Protein AF-A0A962QHT7-F1 (afdb_monomer)

Radius of gyration: 25.31 Å; Cα contacts (8 Å, |Δi|>4): 1045; chains: 1; bounding box: 60×49×69 Å

Solvent-accessible surface area (backbone atoms only — not comparable to full-atom values): 23245 Å² total; per-residue (Å²): 134,88,65,62,21,37,69,33,22,38,33,34,23,39,67,42,41,25,44,44,52,51,52,53,41,47,74,72,75,45,51,49,79,72,41,23,43,33,37,89,83,14,68,60,25,55,86,50,49,68,30,47,42,18,24,47,13,42,71,33,47,48,23,15,23,24,22,32,61,93,51,37,19,38,39,34,28,43,86,39,33,31,28,40,26,40,92,52,30,30,51,72,71,45,76,69,42,71,41,51,63,33,88,98,55,53,46,82,42,40,48,20,29,22,20,36,58,86,47,43,20,38,33,33,28,47,87,28,32,32,22,45,18,37,88,52,32,29,13,61,69,81,49,75,60,69,44,68,40,44,54,61,92,80,52,60,43,73,42,49,34,24,36,26,20,33,43,83,80,53,48,28,38,42,34,35,66,89,37,37,30,27,35,23,47,87,52,28,36,44,76,57,75,49,77,42,74,36,45,69,62,84,86,78,90,72,85,86,83,90,76,79,71,62,63,54,52,15,29,26,14,21,21,24,28,74,84,65,43,27,36,40,34,32,41,84,41,31,30,31,21,18,39,91,45,34,35,22,79,76,32,61,82,40,74,37,47,63,84,81,70,73,60,76,74,57,66,51,68,20,21,46,34,20,28,40,59,22,9,40,8,52,70,49,61,62,45,65,71,60,21,27,62,76,66,74,46,57,82,90,70,60,45,63,66,50,23,48,45,43,39,35,46,71,53,69,65,80,34,61,47,70,52,61,66,35,76,32,45,39,42,37,29,46,46,38,59,50,44,26,65,76,65,78,42,57,42,66,59,55,43,50,52,47,36,38,74,52,74,28,62,88,47,56,36,69,39,65,66,76,74,53,100,50,44,60,87,33,42,25,73,42,99,87,72,47,79,40,84,45,89,68,80,61,54,85,65,47,46,37,30,24,24,30,21,28,24,73,68,48,51,48,45,37,49,51,53,47,61,75,75,40,54,72,70,59,47,36,56,23,33,33,45,62,54,92,84,80,44,71,35,39,66,12,71,56,86,37,46,73,39,74,85

pLDDT: mean 88.18, std 13.33, range [27.86, 98.62]

Foldseek 3Di:
DQAFKEFQFQLCLLLFQLCLLCVLQVVVVHDLLPAWCEDCRHLLHPPLVLLLQLQLLQQKQWLAWEQEPPRWIKTATQVQWIFIDHLFERPHVHDTDGADEFPPDGSSQFLYWEAFLVQWIWTAGQQQWIAIHHSRYRHPPPHSDIHGADDPPRDTSLQWNEWYAANQPRWIWTAGLLQWIAIDDRRYSCNVVDIDGADEDDDDDDDDDADDDSQSSQWNYWYQDNVRKIKTAGSQQWIAIDHSRYRHPPHDIDHHHDPDDIPDSLSRVAGLLLLQQQQSLWAEEFDQVQLCVNRVDDPVRTALVSSVSSSSNRTDRNDRRVPDHHDYLNSQLCSQVSVCSSPVDGSQVSSLVVLVVLVCRPQKHFADPPDDPSYDFFWAQDPVRDTDGDDDDGCPGSSRSRGIMHGPVSSVSSVVVCVVVDDLVRSCSSRWPDDPSPDTKDWRDDRGDIHMD

Structure (mmCIF, N/CA/C/O backbone):
data_AF-A0A962QHT7-F1
#
_entry.id   AF-A0A962QHT7-F1
#
loop_
_atom_site.group_PDB
_atom_site.id
_atom_site.type_symbol
_atom_site.label_atom_id
_atom_site.label_alt_id
_atom_site.label_comp_id
_atom_site.label_asym_id
_atom_site.label_entity_id
_atom_site.label_seq_id
_atom_site.pdbx_PDB_ins_code
_atom_site.Cartn_x
_atom_site.Cartn_y
_atom_site.Cartn_z
_atom_site.occupancy
_atom_site.B_iso_or_equiv
_atom_site.auth_seq_id
_atom_site.auth_comp_id
_atom_site.auth_asym_id
_atom_site.auth_atom_id
_atom_site.pdbx_PDB_model_num
ATOM 1 N N . THR A 1 1 ? -26.279 15.268 36.394 1.00 54.25 1 THR A N 1
ATOM 2 C CA . THR A 1 1 ? -25.254 16.202 35.884 1.00 54.25 1 THR A CA 1
ATOM 3 C C . THR A 1 1 ? -24.828 15.685 34.532 1.00 54.25 1 THR A C 1
ATOM 5 O O . THR A 1 1 ? -24.667 14.483 34.418 1.00 54.25 1 THR A O 1
ATOM 8 N N . GLN A 1 2 ? -24.779 16.514 33.490 1.00 64.38 2 GLN A N 1
ATOM 9 C CA . GLN A 1 2 ? -24.193 16.092 32.211 1.00 64.38 2 GLN A CA 1
ATOM 10 C C . GLN A 1 2 ? -22.701 16.399 32.271 1.00 64.38 2 GLN A C 1
ATOM 12 O O . GLN A 1 2 ? -22.323 17.504 32.658 1.00 64.38 2 GLN A O 1
ATOM 17 N N . HIS A 1 3 ? -21.878 15.400 31.981 1.00 83.06 3 HIS A N 1
ATOM 18 C CA . HIS A 1 3 ? -20.430 15.496 32.081 1.00 83.06 3 HIS A CA 1
ATOM 19 C C . HIS A 1 3 ? -19.859 15.972 30.747 1.00 83.06 3 HIS A C 1
ATOM 21 O O . HIS A 1 3 ? -20.373 15.625 29.685 1.00 83.06 3 HIS A O 1
ATOM 27 N N . THR A 1 4 ? -18.825 16.813 30.800 1.00 91.00 4 THR A N 1
ATOM 28 C CA . THR A 1 4 ? -18.217 17.380 29.594 1.00 91.00 4 THR A CA 1
ATOM 29 C C . THR A 1 4 ? -17.485 16.290 28.813 1.00 91.00 4 THR A C 1
ATOM 31 O O . THR A 1 4 ? -16.567 15.652 29.334 1.00 91.00 4 THR A O 1
ATOM 34 N N . ARG A 1 5 ? -17.867 16.095 27.552 1.00 94.25 5 ARG A N 1
ATOM 35 C CA . ARG A 1 5 ? -17.223 15.164 26.628 1.00 94.25 5 ARG A CA 1
ATOM 36 C C . ARG A 1 5 ? -15.960 15.779 26.051 1.00 94.25 5 ARG A C 1
ATOM 38 O O . ARG A 1 5 ? -15.910 16.968 25.758 1.00 94.25 5 ARG A O 1
ATOM 45 N N . SER A 1 6 ? -14.944 14.952 25.852 1.00 94.00 6 SER A N 1
ATOM 46 C CA . SER A 1 6 ? -13.738 15.315 25.105 1.00 94.00 6 SER A CA 1
ATOM 47 C C . SER A 1 6 ? -13.471 14.272 24.026 1.00 94.00 6 SER A C 1
ATOM 49 O O . SER A 1 6 ? -13.877 13.119 24.201 1.00 94.00 6 SER A O 1
ATOM 51 N N . PRO A 1 7 ? -12.781 14.622 22.926 1.00 93.81 7 PRO A N 1
ATOM 52 C CA . PRO A 1 7 ? -12.306 13.625 21.980 1.00 93.81 7 PRO A CA 1
ATOM 53 C C . PRO A 1 7 ? -11.468 12.570 22.702 1.00 93.81 7 PRO A C 1
ATOM 55 O O . PRO A 1 7 ? -10.503 12.893 23.396 1.00 93.81 7 PRO A O 1
ATOM 58 N N . ILE A 1 8 ? -11.839 11.302 22.537 1.00 94.50 8 ILE A N 1
ATOM 59 C CA . ILE A 1 8 ? -11.127 10.185 23.171 1.00 94.50 8 ILE A CA 1
ATOM 60 C C . ILE A 1 8 ? -10.114 9.531 22.229 1.00 94.50 8 ILE A C 1
ATOM 62 O O . ILE A 1 8 ? -9.285 8.742 22.680 1.00 94.50 8 ILE A O 1
ATOM 66 N N . GLY A 1 9 ? -10.128 9.893 20.942 1.00 92.62 9 GLY A N 1
ATOM 67 C CA . GLY A 1 9 ? -9.148 9.447 19.955 1.00 92.62 9 GLY A CA 1
ATOM 68 C C . GLY A 1 9 ? -9.038 7.932 19.899 1.00 92.62 9 GLY A C 1
ATOM 69 O O . GLY A 1 9 ? -10.040 7.216 19.963 1.00 92.62 9 GLY A O 1
ATOM 70 N N . SER A 1 10 ? -7.803 7.435 19.840 1.00 93.19 10 SER A N 1
ATOM 71 C CA . SER A 1 10 ? -7.521 6.004 19.753 1.00 93.19 10 SER A CA 1
ATOM 72 C C . SER A 1 10 ? -8.082 5.165 20.902 1.00 93.19 10 SER A C 1
ATOM 74 O O . SER A 1 10 ? -8.206 3.965 20.716 1.00 93.19 10 SER A O 1
ATOM 76 N N . ASN A 1 11 ? -8.471 5.737 22.049 1.00 95.00 11 ASN A N 1
ATOM 77 C CA . ASN A 1 11 ? -9.113 4.946 23.110 1.00 95.00 11 ASN A CA 1
ATOM 78 C C . ASN A 1 11 ? -10.429 4.322 22.639 1.00 95.00 11 ASN A C 1
ATOM 80 O O . ASN A 1 11 ? -10.774 3.227 23.069 1.00 95.00 11 ASN A O 1
ATOM 84 N N . SER A 1 12 ? -11.116 4.960 21.686 1.00 95.94 12 SER A N 1
ATOM 85 C CA . SER A 1 12 ? -12.302 4.381 21.046 1.00 95.94 12 SER A CA 1
ATOM 86 C C . SER A 1 12 ? -12.029 3.061 20.324 1.00 95.94 12 SER A C 1
ATOM 88 O O . SER A 1 12 ? -12.946 2.262 20.179 1.00 95.94 12 SER A O 1
ATOM 90 N N . LYS A 1 13 ? -10.781 2.774 19.933 1.00 96.00 13 LYS A N 1
ATOM 91 C CA . LYS A 1 13 ? -10.408 1.472 19.369 1.00 96.00 13 LYS A CA 1
ATOM 92 C C . LYS A 1 13 ? -10.632 0.344 20.363 1.00 96.00 13 LYS A C 1
ATOM 94 O O . LYS A 1 13 ? -11.187 -0.681 19.993 1.00 96.00 13 LYS A O 1
ATOM 99 N N . ALA A 1 14 ? -10.218 0.575 21.603 1.00 95.69 14 ALA A N 1
ATOM 100 C CA . ALA A 1 14 ? -10.246 -0.407 22.671 1.00 95.69 14 ALA A CA 1
ATOM 101 C C . ALA A 1 14 ? -11.642 -0.546 23.299 1.00 95.69 14 ALA A C 1
ATOM 103 O O . ALA A 1 14 ? -12.049 -1.652 23.636 1.00 95.69 14 ALA A O 1
ATOM 104 N N . VAL A 1 15 ? -12.399 0.555 23.419 1.00 96.81 15 VAL A N 1
ATOM 105 C CA . VAL A 1 15 ? -13.713 0.538 24.097 1.00 96.81 15 VAL A CA 1
ATOM 106 C C . VAL A 1 15 ? -14.911 0.438 23.148 1.00 96.81 15 VAL A C 1
ATOM 108 O O . VAL A 1 15 ? -15.957 -0.051 23.558 1.00 96.81 15 VAL A O 1
ATOM 111 N N . VAL A 1 16 ? -14.781 0.865 21.886 1.00 97.75 16 VAL A N 1
ATOM 112 C CA . VAL A 1 16 ? -15.869 0.809 20.890 1.00 97.75 16 VAL A CA 1
ATOM 113 C C . VAL A 1 16 ? -15.507 -0.121 19.741 1.00 97.75 16 VAL A C 1
ATOM 115 O O . VAL A 1 16 ? -16.080 -1.198 19.618 1.00 97.75 16 VAL A O 1
ATOM 118 N N . THR A 1 17 ? -14.560 0.274 18.891 1.00 97.75 17 THR A N 1
ATOM 119 C CA . THR A 1 17 ? -14.361 -0.333 17.568 1.00 97.75 17 THR A CA 1
ATOM 120 C C . THR A 1 17 ? -13.993 -1.810 17.629 1.00 97.75 17 THR A C 1
ATOM 122 O O . THR A 1 17 ? -14.578 -2.626 16.916 1.00 97.75 17 THR A O 1
ATOM 125 N N . GLY A 1 18 ? -12.998 -2.148 18.445 1.00 97.88 18 GLY A N 1
ATOM 126 C CA . GLY A 1 18 ? -12.515 -3.506 18.616 1.00 97.88 18 GLY A CA 1
ATOM 127 C C . GLY A 1 18 ? -13.599 -4.424 19.168 1.00 97.88 18 GLY A C 1
ATOM 128 O O . GLY A 1 18 ? -13.976 -5.356 18.456 1.00 97.88 18 GLY A O 1
ATOM 129 N N . PRO A 1 19 ? -14.168 -4.128 20.352 1.00 98.06 19 PRO A N 1
ATOM 130 C CA . PRO A 1 19 ? -15.270 -4.900 20.917 1.00 98.06 19 PRO A CA 1
ATOM 131 C C . PRO A 1 19 ? -16.473 -5.035 19.984 1.00 98.06 19 PRO A C 1
ATOM 133 O O . PRO A 1 19 ? -16.880 -6.159 19.711 1.00 98.06 19 PRO A O 1
ATOM 136 N N . THR A 1 20 ? -16.953 -3.936 19.382 1.00 98.38 20 THR A N 1
ATOM 137 C CA . THR A 1 20 ? -18.061 -3.960 18.402 1.00 98.38 20 THR A CA 1
ATOM 138 C C . THR A 1 20 ? -17.792 -4.980 17.294 1.00 98.38 20 THR A C 1
ATOM 140 O O . THR A 1 20 ? -18.656 -5.778 16.932 1.00 98.38 20 THR A O 1
ATOM 143 N N . THR A 1 21 ? -16.571 -4.981 16.749 1.00 98.19 21 THR A N 1
ATOM 144 C CA . THR A 1 21 ? -16.211 -5.875 15.643 1.00 98.19 21 THR A CA 1
ATOM 145 C C . THR A 1 21 ? -16.042 -7.320 16.109 1.00 98.19 21 THR A C 1
ATOM 147 O O . THR A 1 21 ? -16.479 -8.241 15.419 1.00 98.19 21 THR A O 1
ATOM 150 N N . VAL A 1 22 ? -15.408 -7.542 17.264 1.00 98.06 22 VAL A N 1
ATOM 151 C CA . VAL A 1 22 ? -15.181 -8.886 17.814 1.00 98.06 22 VAL A CA 1
ATOM 152 C C . VAL A 1 22 ? -16.502 -9.544 18.201 1.00 98.06 22 VAL A C 1
ATOM 154 O O . VAL A 1 22 ? -16.716 -10.701 17.842 1.00 98.06 22 VAL A O 1
ATOM 157 N N . GLU A 1 23 ? -17.399 -8.818 18.866 1.00 97.81 23 GLU A N 1
ATOM 158 C CA . GLU A 1 23 ? -18.741 -9.291 19.215 1.00 97.81 23 GLU A CA 1
ATOM 159 C C . GLU A 1 23 ? -19.553 -9.643 17.976 1.00 97.81 23 GLU A C 1
ATOM 161 O O . GLU A 1 23 ? -20.092 -10.748 17.887 1.00 97.81 23 GLU A O 1
ATOM 166 N N . LEU A 1 24 ? -19.567 -8.756 16.975 1.00 98.25 24 LEU A N 1
ATOM 167 C CA . LEU A 1 24 ? -20.233 -9.017 15.704 1.00 98.25 24 LEU A CA 1
ATOM 168 C C . LEU A 1 24 ? -19.710 -10.306 15.057 1.00 98.25 24 LEU A C 1
ATOM 170 O O . LEU A 1 24 ? -20.491 -11.192 14.717 1.00 98.25 24 LEU A O 1
ATOM 174 N N . VAL A 1 25 ? -18.394 -10.439 14.901 1.00 97.69 25 VAL A N 1
ATOM 175 C CA . VAL A 1 25 ? -17.779 -11.592 14.226 1.00 97.69 25 VAL A CA 1
ATOM 176 C C . VAL A 1 25 ? -18.033 -12.886 15.004 1.00 97.69 25 VAL A C 1
ATOM 178 O O . VAL A 1 25 ? -18.431 -13.886 14.403 1.00 97.69 25 VAL A O 1
ATOM 181 N N . LYS A 1 26 ? -17.914 -12.864 16.339 1.00 96.94 26 LYS A N 1
ATOM 182 C CA . LYS A 1 26 ? -18.265 -14.009 17.195 1.00 96.94 26 LYS A CA 1
ATOM 183 C C . LYS A 1 26 ? -19.752 -14.373 17.078 1.00 96.94 26 LYS A C 1
ATOM 185 O O . LYS A 1 26 ? -20.071 -15.558 16.999 1.00 96.94 26 LYS A O 1
ATOM 190 N N . SER A 1 27 ? -20.657 -13.391 17.001 1.00 97.50 27 SER A N 1
ATOM 191 C CA . SER A 1 27 ? -22.105 -13.629 16.845 1.00 97.50 27 SER A CA 1
ATOM 192 C C . SER A 1 27 ? -22.461 -14.336 15.530 1.00 97.50 27 SER A C 1
ATOM 194 O O . SER A 1 27 ? -23.442 -15.076 15.463 1.00 97.50 27 SER A O 1
ATOM 196 N N . LEU A 1 28 ? -21.621 -14.173 14.503 1.00 97.88 28 LEU A N 1
ATOM 197 C CA . LEU A 1 28 ? -21.731 -14.858 13.215 1.00 97.88 28 LEU A CA 1
ATOM 198 C C . LEU A 1 28 ? -21.035 -16.233 13.202 1.00 97.88 28 LEU A C 1
ATOM 200 O O . LEU A 1 28 ? -20.937 -16.862 12.149 1.00 97.88 28 LEU A O 1
ATOM 204 N N . GLY A 1 29 ? -20.541 -16.710 14.350 1.00 98.00 29 GLY A N 1
ATOM 205 C CA . GLY A 1 29 ? -19.840 -17.991 14.476 1.00 98.00 29 GLY A CA 1
ATOM 206 C C . GLY A 1 29 ? -18.430 -17.993 13.880 1.00 98.00 29 GLY A C 1
ATOM 207 O O . GLY A 1 29 ? -17.904 -19.059 13.561 1.00 98.00 29 GLY A O 1
ATOM 208 N N . MET A 1 30 ? -17.826 -16.818 13.699 1.00 98.19 30 MET A N 1
ATOM 209 C CA . MET A 1 30 ? -16.486 -16.658 13.139 1.00 98.19 30 MET A CA 1
ATOM 210 C C . MET A 1 30 ? -15.449 -16.408 14.244 1.00 98.19 30 MET A C 1
ATOM 212 O O . MET A 1 30 ? -15.760 -15.863 15.303 1.00 98.19 30 MET A O 1
ATOM 216 N N . ASP A 1 31 ? -14.191 -16.763 13.978 1.00 97.69 31 ASP A N 1
ATOM 217 C CA . ASP A 1 31 ? -13.067 -16.560 14.898 1.00 97.69 31 ASP A CA 1
ATOM 218 C C . ASP A 1 31 ? -12.099 -15.494 14.348 1.00 97.69 31 ASP A C 1
ATOM 220 O O . ASP A 1 31 ? -11.480 -15.716 13.302 1.00 97.69 31 ASP A O 1
ATOM 224 N N . PRO A 1 32 ? -11.903 -14.352 15.042 1.00 97.94 32 PRO A N 1
ATOM 225 C CA . PRO A 1 32 ? -10.974 -13.307 14.617 1.00 97.94 32 PRO A CA 1
ATOM 226 C C . PRO A 1 32 ? -9.554 -13.795 14.294 1.00 97.94 32 PRO A C 1
ATOM 228 O O . PRO A 1 32 ? -8.895 -13.214 13.424 1.00 97.94 32 PRO A O 1
ATOM 231 N N . GLN A 1 33 ? -9.066 -14.849 14.960 1.00 97.31 33 GLN A N 1
ATOM 232 C CA . GLN A 1 33 ? -7.716 -15.374 14.732 1.00 97.31 33 GLN A CA 1
ATOM 233 C C . GLN A 1 33 ? -7.561 -16.038 13.367 1.00 97.31 33 GLN A C 1
ATOM 235 O O . GLN A 1 33 ? -6.472 -16.009 12.790 1.00 97.31 33 GLN A O 1
ATOM 240 N N . THR A 1 34 ? -8.636 -16.614 12.833 1.00 97.88 34 THR A N 1
ATOM 241 C CA . THR A 1 34 ? -8.612 -17.391 11.590 1.00 97.88 34 THR A CA 1
ATOM 242 C C . THR A 1 34 ? -9.318 -16.690 10.431 1.00 97.88 34 THR A C 1
ATOM 244 O O . THR A 1 34 ? -8.939 -16.918 9.280 1.00 97.88 34 THR A O 1
ATOM 247 N N . SER A 1 35 ? -10.242 -15.766 10.710 1.00 98.38 35 SER A N 1
ATOM 248 C CA . SER A 1 35 ? -10.944 -14.953 9.712 1.00 98.38 35 SER A CA 1
ATOM 249 C C . SER A 1 35 ? -9.978 -14.097 8.897 1.00 98.38 35 SER A C 1
ATOM 251 O O . SER A 1 35 ? -9.433 -13.104 9.389 1.00 98.38 35 SER A O 1
ATOM 253 N N . LYS A 1 36 ? -9.755 -14.480 7.635 1.00 98.31 36 LYS A N 1
ATOM 254 C CA . LYS A 1 36 ? -8.914 -13.738 6.685 1.00 98.31 36 LYS A CA 1
ATOM 255 C C . LYS A 1 36 ? -9.598 -12.461 6.233 1.00 98.31 36 LYS A C 1
ATOM 257 O O . LYS A 1 36 ? -10.810 -12.423 6.096 1.00 98.31 36 LYS A O 1
ATOM 262 N N . ILE A 1 37 ? -8.819 -11.420 5.964 1.00 98.38 37 ILE A N 1
ATOM 263 C CA . ILE A 1 37 ? -9.376 -10.154 5.471 1.00 98.38 37 ILE A CA 1
ATOM 264 C C . ILE A 1 37 ? -9.603 -10.191 3.960 1.00 98.38 37 ILE A C 1
ATOM 266 O O . ILE A 1 37 ? -10.654 -9.766 3.491 1.00 98.38 37 ILE A O 1
ATOM 270 N N . TYR A 1 38 ? -8.646 -10.735 3.210 1.00 97.62 38 TYR A N 1
ATOM 271 C CA . TYR A 1 38 ? -8.635 -10.710 1.745 1.00 97.62 38 TYR A CA 1
ATOM 272 C C . TYR A 1 38 ? -8.602 -12.114 1.143 1.00 97.62 38 TYR A C 1
ATOM 274 O O . TYR A 1 38 ? -8.275 -13.087 1.827 1.00 97.62 38 TYR A O 1
ATOM 282 N N . GLY A 1 39 ? -8.847 -12.176 -0.165 1.00 93.94 39 GLY A N 1
ATOM 283 C CA . GLY A 1 39 ? -8.825 -13.395 -0.963 1.00 93.94 39 GLY A CA 1
ATOM 284 C C . GLY A 1 39 ? -10.206 -14.054 -1.051 1.00 93.94 39 GLY A C 1
ATOM 285 O O . GLY A 1 39 ? -11.164 -13.545 -0.471 1.00 93.94 39 GLY A O 1
ATOM 286 N N . PRO A 1 40 ? -10.330 -15.184 -1.772 1.00 93.88 40 PRO A N 1
ATOM 287 C CA . PRO A 1 40 ? -11.621 -15.829 -2.041 1.00 93.88 40 PRO A CA 1
ATOM 288 C C . PRO A 1 40 ? -12.454 -16.144 -0.793 1.00 93.88 40 PRO A C 1
ATOM 290 O O . PRO A 1 40 ? -13.671 -16.003 -0.831 1.00 93.88 40 PRO A O 1
ATOM 293 N N . ASP A 1 41 ? -11.787 -16.502 0.306 1.00 94.62 41 ASP A N 1
ATOM 294 C CA . ASP A 1 41 ? -12.416 -16.857 1.586 1.00 94.62 41 ASP A CA 1
ATOM 295 C C . ASP A 1 41 ? -12.291 -15.738 2.642 1.00 94.62 41 ASP A C 1
ATOM 297 O O . ASP A 1 41 ? -12.526 -15.960 3.830 1.00 94.62 41 ASP A O 1
ATOM 301 N N . GLY A 1 42 ? -11.844 -14.542 2.243 1.00 97.19 42 GLY A N 1
ATOM 302 C CA . GLY A 1 42 ? -11.674 -13.403 3.142 1.00 97.19 42 GLY A CA 1
ATOM 303 C C . GLY A 1 42 ? -12.974 -12.635 3.384 1.00 97.19 42 GLY A C 1
ATOM 304 O O . GLY A 1 42 ? -13.847 -12.593 2.521 1.00 97.19 42 GLY A O 1
ATOM 305 N N . LEU A 1 43 ? -13.073 -11.946 4.524 1.00 97.94 43 LEU A N 1
ATOM 306 C CA . LEU A 1 43 ? -14.230 -11.121 4.904 1.00 97.94 43 LEU A CA 1
ATOM 307 C C . LEU A 1 43 ? -14.556 -10.028 3.869 1.00 97.94 43 LEU A C 1
ATOM 309 O O . LEU A 1 43 ? -15.711 -9.648 3.720 1.00 97.94 43 LEU A O 1
ATOM 313 N N . LEU A 1 44 ? -13.549 -9.528 3.145 1.00 97.69 44 LEU A N 1
ATOM 314 C CA . LEU A 1 44 ? -13.716 -8.543 2.072 1.00 97.69 44 LEU A CA 1
ATOM 315 C C . LEU A 1 44 ? -13.629 -9.159 0.668 1.00 97.69 44 LEU A C 1
ATOM 317 O O . LEU A 1 44 ? -13.714 -8.426 -0.322 1.00 97.69 44 LEU A O 1
ATOM 321 N N . GLY A 1 45 ? -13.461 -10.478 0.571 1.00 95.44 45 GLY A N 1
ATOM 322 C CA . GLY A 1 45 ? -13.333 -11.206 -0.684 1.00 95.44 45 GLY A CA 1
ATOM 323 C C . GLY A 1 45 ? -12.137 -10.763 -1.535 1.00 95.44 45 GLY A C 1
ATOM 324 O O . GLY A 1 45 ? -11.083 -10.350 -1.041 1.00 95.44 45 GLY A O 1
ATOM 325 N N . THR A 1 46 ? -12.334 -10.817 -2.852 1.00 93.00 46 THR A N 1
ATOM 326 C CA . THR A 1 46 ? -11.337 -10.501 -3.890 1.00 93.00 46 THR A CA 1
ATOM 327 C C . THR A 1 46 ? -11.418 -9.062 -4.412 1.00 93.00 46 THR A C 1
ATOM 329 O O . THR A 1 46 ? -10.688 -8.682 -5.324 1.00 93.00 46 THR A O 1
ATOM 332 N N . GLN A 1 47 ? -12.283 -8.211 -3.843 1.00 93.38 47 GLN A N 1
ATOM 333 C CA . GLN A 1 47 ? -12.545 -6.861 -4.378 1.00 93.38 47 GLN A CA 1
ATOM 334 C C . GLN A 1 47 ? -11.344 -5.895 -4.300 1.00 93.38 47 GLN A C 1
ATOM 336 O O . GLN A 1 47 ? -11.403 -4.803 -4.868 1.00 93.38 47 GLN A O 1
ATOM 341 N N . TYR A 1 48 ? -10.296 -6.280 -3.566 1.00 93.62 48 TYR A N 1
ATOM 342 C CA . TYR A 1 48 ? -9.048 -5.535 -3.386 1.00 93.62 48 TYR A CA 1
ATOM 343 C C . TYR A 1 48 ? -7.837 -6.245 -4.001 1.00 93.62 48 TYR A C 1
ATOM 345 O O . TYR A 1 48 ? -6.713 -5.775 -3.843 1.00 93.62 48 TYR A O 1
ATOM 353 N N . ASP A 1 49 ? -8.038 -7.365 -4.701 1.00 88.31 49 ASP A N 1
ATOM 354 C CA . ASP A 1 49 ? -6.944 -8.156 -5.272 1.00 88.31 49 ASP A CA 1
ATOM 355 C C . ASP A 1 49 ? -6.091 -7.339 -6.231 1.00 88.31 49 ASP A C 1
ATOM 357 O O . ASP A 1 49 ? -4.871 -7.449 -6.216 1.00 88.31 49 ASP A O 1
ATOM 361 N N . GLU A 1 50 ? -6.718 -6.474 -7.024 1.00 81.81 50 GLU A N 1
ATOM 362 C CA . GLU A 1 50 ? -6.007 -5.614 -7.964 1.00 81.81 50 GLU A CA 1
ATOM 363 C C . GLU A 1 50 ? -5.152 -4.561 -7.243 1.00 81.81 50 GLU A C 1
ATOM 365 O O . GLU A 1 50 ? -4.019 -4.299 -7.645 1.00 81.81 50 GLU A O 1
ATOM 370 N N . ASP A 1 51 ? -5.665 -3.985 -6.153 1.00 87.81 51 ASP A N 1
ATOM 371 C CA . ASP A 1 51 ? -4.960 -2.981 -5.350 1.00 87.81 51 ASP A CA 1
ATOM 372 C C . ASP A 1 51 ? -3.786 -3.614 -4.580 1.00 87.81 51 ASP A C 1
ATOM 374 O O . ASP A 1 51 ? -2.683 -3.069 -4.542 1.00 87.81 51 ASP A O 1
ATOM 378 N N . ILE A 1 52 ? -4.005 -4.809 -4.024 1.00 88.69 52 ILE A N 1
ATOM 379 C CA . ILE A 1 52 ? -2.971 -5.648 -3.408 1.00 88.69 52 ILE A CA 1
ATOM 380 C C . ILE A 1 52 ? -1.926 -6.044 -4.451 1.00 88.69 52 ILE A C 1
ATOM 382 O O . ILE A 1 52 ? -0.723 -6.033 -4.184 1.00 88.69 52 ILE A O 1
ATOM 386 N N . TRP A 1 53 ? -2.358 -6.429 -5.646 1.00 82.06 53 TRP A N 1
ATOM 387 C CA . TRP A 1 53 ? -1.446 -6.841 -6.696 1.00 82.06 53 TRP A CA 1
ATOM 388 C C . TRP A 1 53 ? -0.582 -5.673 -7.170 1.00 82.06 53 TRP A C 1
ATOM 390 O O . TRP A 1 53 ? 0.617 -5.864 -7.334 1.00 82.06 53 TRP A O 1
ATOM 400 N N . ALA A 1 54 ? -1.132 -4.462 -7.284 1.00 79.62 54 ALA A N 1
ATOM 401 C CA . ALA A 1 54 ? -0.375 -3.264 -7.642 1.00 79.62 54 ALA A CA 1
ATOM 402 C C . ALA A 1 54 ? 0.849 -3.043 -6.736 1.00 79.62 54 ALA A C 1
ATOM 404 O O . ALA A 1 54 ? 1.968 -2.889 -7.225 1.00 79.62 54 ALA A O 1
ATOM 405 N N . VAL A 1 55 ? 0.670 -3.106 -5.413 1.00 83.00 55 VAL A N 1
ATOM 406 C CA . VAL A 1 55 ? 1.786 -2.928 -4.469 1.00 83.00 55 VAL A CA 1
ATOM 407 C C . VAL A 1 55 ? 2.741 -4.114 -4.461 1.00 83.00 55 VAL A C 1
ATOM 409 O O . VAL A 1 55 ? 3.952 -3.920 -4.413 1.00 83.00 55 VAL A O 1
ATOM 412 N N . ASN A 1 56 ? 2.239 -5.348 -4.566 1.00 79.88 56 ASN A N 1
ATOM 413 C CA . ASN A 1 56 ? 3.115 -6.522 -4.623 1.00 79.88 56 ASN A CA 1
ATOM 414 C C . ASN A 1 56 ? 3.891 -6.600 -5.937 1.00 79.88 56 ASN A C 1
ATOM 416 O O . ASN A 1 56 ? 4.989 -7.141 -5.948 1.00 79.88 56 ASN A O 1
ATOM 420 N N . ALA A 1 57 ? 3.345 -6.080 -7.034 1.00 75.75 57 ALA A N 1
ATOM 421 C CA . ALA A 1 57 ? 4.059 -5.967 -8.291 1.00 75.75 57 ALA A CA 1
ATOM 422 C C . ALA A 1 57 ? 5.215 -4.974 -8.134 1.00 75.75 57 ALA A C 1
ATOM 424 O O . ALA A 1 57 ? 6.361 -5.338 -8.383 1.00 75.75 57 ALA A O 1
ATOM 425 N N . ARG A 1 58 ? 4.936 -3.775 -7.610 1.00 74.31 58 ARG A N 1
ATOM 426 C CA . ARG A 1 58 ? 5.944 -2.727 -7.414 1.00 74.31 58 ARG A CA 1
ATOM 427 C C . ARG A 1 58 ? 7.049 -3.101 -6.424 1.00 74.31 58 ARG A C 1
ATOM 429 O O . ARG A 1 58 ? 8.231 -2.900 -6.692 1.00 74.31 58 ARG A O 1
ATOM 436 N N . TYR A 1 59 ? 6.675 -3.661 -5.277 1.00 74.56 59 TYR A N 1
ATOM 437 C CA . TYR A 1 59 ? 7.595 -4.054 -4.200 1.00 74.56 59 TYR A CA 1
ATOM 438 C C . TYR A 1 59 ? 7.875 -5.562 -4.199 1.00 74.56 59 TYR A C 1
ATOM 440 O O . TYR A 1 59 ? 8.177 -6.162 -3.165 1.00 74.56 59 TYR A O 1
ATOM 448 N N . GLY A 1 60 ? 7.722 -6.193 -5.363 1.00 80.75 60 GLY A N 1
ATOM 449 C CA . GLY A 1 60 ? 7.811 -7.633 -5.527 1.00 80.75 60 GLY A CA 1
ATOM 450 C C . GLY A 1 60 ? 9.234 -8.168 -5.435 1.00 80.75 60 GLY A C 1
ATOM 451 O O . GLY A 1 60 ? 9.994 -7.896 -4.507 1.00 80.75 60 GLY A O 1
ATOM 452 N N . HIS A 1 61 ? 9.580 -9.023 -6.387 1.00 85.62 61 HIS A N 1
ATOM 453 C CA . HIS A 1 61 ? 10.916 -9.608 -6.488 1.00 85.62 61 HIS A CA 1
ATOM 454 C C . HIS A 1 61 ? 11.799 -8.871 -7.500 1.00 85.62 61 HIS A C 1
ATOM 456 O O . HIS A 1 61 ? 13.000 -9.089 -7.485 1.00 85.62 61 HIS A O 1
ATOM 462 N N . ILE A 1 62 ? 11.234 -7.991 -8.331 1.00 91.31 62 ILE A N 1
ATOM 463 C CA . ILE A 1 62 ? 11.950 -7.211 -9.345 1.00 91.31 62 ILE A CA 1
ATOM 464 C C . ILE A 1 62 ? 12.237 -5.819 -8.771 1.00 91.31 62 ILE A C 1
ATOM 466 O O . ILE A 1 62 ? 11.346 -5.193 -8.193 1.00 91.31 62 ILE A O 1
ATOM 470 N N . ALA A 1 63 ? 13.488 -5.381 -8.880 1.00 92.81 63 ALA A N 1
ATOM 471 C CA . ALA A 1 63 ? 13.959 -4.053 -8.494 1.00 92.81 63 ALA A CA 1
ATOM 472 C C . ALA A 1 63 ? 13.995 -3.082 -9.688 1.00 92.81 63 ALA A C 1
ATOM 474 O O . ALA A 1 63 ? 13.772 -1.894 -9.502 1.00 92.81 63 ALA A O 1
ATOM 475 N N . GLY A 1 64 ? 14.253 -3.587 -10.897 1.00 95.00 64 GLY A N 1
ATOM 476 C CA . GLY A 1 64 ? 14.213 -2.808 -12.135 1.00 95.00 64 GLY A CA 1
ATOM 477 C C . GLY A 1 64 ? 14.517 -3.661 -13.360 1.00 95.00 64 GLY A C 1
ATOM 478 O O . GLY A 1 64 ? 14.997 -4.797 -13.243 1.00 95.00 64 GLY A O 1
ATOM 479 N N . THR A 1 65 ? 14.267 -3.111 -14.546 1.00 96.94 65 THR A N 1
ATOM 480 C CA . THR A 1 65 ? 14.606 -3.749 -15.827 1.00 96.94 65 THR A CA 1
ATOM 481 C C . THR A 1 65 ? 15.066 -2.710 -16.831 1.00 96.94 65 THR A C 1
ATOM 483 O O . THR A 1 65 ? 14.441 -1.664 -16.933 1.00 96.94 65 THR A O 1
ATOM 486 N N . ALA A 1 66 ? 16.057 -3.040 -17.656 1.00 98.00 66 ALA A N 1
ATOM 487 C CA . ALA A 1 66 ? 16.558 -2.137 -18.687 1.00 98.00 66 ALA A CA 1
ATOM 488 C C . ALA A 1 66 ? 16.941 -2.880 -19.969 1.00 98.00 66 ALA A C 1
ATOM 490 O O . ALA A 1 66 ? 17.190 -4.087 -19.970 1.00 98.00 66 ALA A O 1
ATOM 491 N N . ILE A 1 67 ? 17.055 -2.139 -21.070 1.00 98.31 67 ILE A N 1
ATOM 492 C CA . ILE A 1 67 ? 17.690 -2.612 -22.305 1.00 98.31 67 ILE A CA 1
ATOM 493 C C . ILE A 1 67 ? 19.011 -1.866 -22.455 1.00 98.31 67 ILE A C 1
ATOM 495 O O . ILE A 1 67 ? 19.030 -0.640 -22.396 1.00 98.31 67 ILE A O 1
ATOM 499 N N . GLY A 1 68 ? 20.111 -2.598 -22.608 1.00 97.69 68 GLY A N 1
ATOM 500 C CA . GLY A 1 68 ? 21.437 -2.052 -22.901 1.00 97.69 68 GLY A CA 1
ATOM 501 C C . GLY A 1 68 ? 21.773 -2.089 -24.397 1.00 97.69 68 GLY A C 1
ATOM 502 O O . GLY A 1 68 ? 20.924 -2.473 -25.204 1.00 97.69 68 GLY A O 1
ATOM 503 N N . PRO A 1 69 ? 23.008 -1.713 -24.774 1.00 96.69 69 PRO A N 1
ATOM 504 C CA . PRO A 1 69 ? 23.495 -1.817 -26.151 1.00 96.69 69 PRO A CA 1
ATOM 505 C C . PRO A 1 69 ? 23.352 -3.236 -26.726 1.00 96.69 69 PRO A C 1
ATOM 507 O O . PRO A 1 69 ? 23.497 -4.228 -26.004 1.00 96.69 69 PRO A O 1
ATOM 510 N N . GLY A 1 70 ? 23.058 -3.344 -28.023 1.00 96.56 70 GLY A N 1
ATOM 511 C CA . GLY A 1 70 ? 22.787 -4.611 -28.706 1.00 96.56 70 GLY A CA 1
ATOM 512 C C . GLY A 1 70 ? 21.467 -5.275 -28.299 1.00 96.56 70 GLY A C 1
ATOM 513 O O . GLY A 1 70 ? 21.335 -6.495 -28.414 1.00 96.56 70 GLY A O 1
ATOM 514 N N . ASP A 1 71 ? 20.514 -4.498 -27.775 1.00 97.06 71 ASP A N 1
ATOM 515 C CA . ASP A 1 71 ? 19.208 -4.948 -27.273 1.00 97.06 71 ASP A CA 1
ATOM 516 C C . ASP A 1 71 ? 19.276 -6.029 -26.170 1.00 97.06 71 ASP A C 1
ATOM 518 O O . ASP A 1 71 ? 18.335 -6.808 -25.959 1.00 97.06 71 ASP A O 1
ATOM 522 N N . VAL A 1 72 ? 20.379 -6.076 -25.414 1.00 97.50 72 VAL A N 1
ATOM 523 C CA . VAL A 1 72 ? 20.524 -6.999 -24.280 1.00 97.50 72 VAL A CA 1
ATOM 524 C C . VAL A 1 72 ? 19.645 -6.527 -23.127 1.00 97.50 72 VAL A C 1
ATOM 526 O O . VAL A 1 72 ? 19.817 -5.431 -22.593 1.00 97.50 72 VAL A O 1
ATOM 529 N N . SER A 1 73 ? 18.696 -7.365 -22.713 1.00 98.00 73 SER A N 1
ATOM 530 C CA . SER A 1 73 ? 17.784 -7.041 -21.612 1.00 98.00 73 SER A CA 1
ATOM 531 C C . SER A 1 73 ? 18.391 -7.447 -20.272 1.00 98.00 73 SER A C 1
ATOM 533 O O . SER A 1 73 ? 18.939 -8.543 -20.147 1.00 98.00 73 SER A O 1
ATOM 535 N N . HIS A 1 74 ? 18.263 -6.574 -19.281 1.00 98.31 74 HIS A N 1
ATOM 536 C CA . HIS A 1 74 ? 18.766 -6.730 -17.922 1.00 98.31 74 HIS A CA 1
ATOM 537 C C . HIS A 1 74 ? 17.601 -6.665 -16.936 1.00 98.31 74 HIS A C 1
ATOM 539 O O . HIS A 1 74 ? 16.661 -5.895 -17.136 1.00 98.31 74 HIS A O 1
ATOM 545 N N . ILE A 1 75 ? 17.665 -7.479 -15.887 1.00 97.38 75 ILE A N 1
ATOM 546 C CA . ILE A 1 75 ? 16.716 -7.473 -14.774 1.00 97.38 75 ILE A CA 1
ATOM 547 C C . ILE A 1 75 ? 17.492 -7.545 -13.467 1.00 97.38 75 ILE A C 1
ATOM 549 O O . ILE A 1 75 ? 18.395 -8.371 -13.335 1.00 97.38 75 ILE A O 1
ATOM 553 N N . TRP A 1 76 ? 17.119 -6.704 -12.510 1.00 96.94 76 TRP A N 1
ATOM 554 C CA . TRP A 1 76 ? 17.640 -6.724 -11.147 1.00 96.94 76 TRP A CA 1
ATOM 555 C C . TRP A 1 76 ? 16.536 -7.174 -10.205 1.00 96.94 76 TRP A C 1
ATOM 557 O O . TRP A 1 76 ? 15.380 -6.772 -10.350 1.00 96.94 76 TRP A O 1
ATOM 567 N N . TYR A 1 77 ? 16.889 -8.015 -9.244 1.00 94.38 77 TYR A N 1
ATOM 568 C CA . TYR A 1 77 ? 15.982 -8.601 -8.272 1.00 94.38 77 TYR A CA 1
ATOM 569 C C . TYR A 1 77 ? 16.209 -8.000 -6.887 1.00 94.38 77 TYR A C 1
ATOM 571 O O . TYR A 1 77 ? 17.328 -7.675 -6.499 1.00 94.38 77 TYR A O 1
ATOM 579 N N . ARG A 1 78 ? 15.142 -7.915 -6.089 1.00 91.31 78 ARG A N 1
ATOM 580 C CA . ARG A 1 78 ? 15.207 -7.375 -4.722 1.00 91.31 78 ARG A CA 1
ATOM 581 C C . ARG A 1 78 ? 15.987 -8.255 -3.738 1.00 91.31 78 ARG A C 1
ATOM 583 O O . ARG A 1 78 ? 16.213 -7.846 -2.608 1.00 91.31 78 ARG A O 1
ATOM 590 N N . ASP A 1 79 ? 16.405 -9.450 -4.149 1.00 91.69 79 ASP A N 1
ATOM 591 C CA . ASP A 1 79 ? 17.303 -10.314 -3.374 1.00 91.69 79 ASP A CA 1
ATOM 592 C C . ASP A 1 79 ? 18.796 -9.994 -3.580 1.00 91.69 79 ASP A C 1
ATOM 594 O O . ASP A 1 79 ? 19.649 -10.692 -3.033 1.00 91.69 79 ASP A O 1
ATOM 598 N N . GLY A 1 80 ? 19.119 -8.943 -4.345 1.00 94.75 80 GLY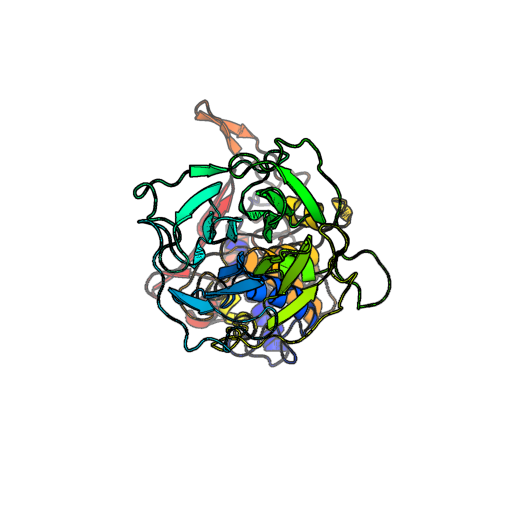 A N 1
ATOM 599 C CA . GLY A 1 80 ? 20.497 -8.538 -4.620 1.00 94.75 80 GLY A CA 1
ATOM 600 C C . GLY A 1 80 ? 21.147 -9.309 -5.770 1.00 94.75 80 GLY A C 1
ATOM 601 O O . GLY A 1 80 ? 22.368 -9.280 -5.910 1.00 94.75 80 GLY A O 1
ATOM 602 N N . THR A 1 81 ? 20.364 -10.007 -6.597 1.00 96.62 81 THR A N 1
ATOM 603 C CA . THR A 1 81 ? 20.853 -10.661 -7.819 1.00 96.62 81 THR A CA 1
ATOM 604 C C . THR A 1 81 ? 20.330 -9.992 -9.091 1.00 96.62 81 THR A C 1
ATOM 606 O O . THR A 1 81 ? 19.356 -9.250 -9.071 1.00 96.62 81 THR A O 1
ATOM 609 N N . MET A 1 82 ? 20.980 -10.220 -10.227 1.00 97.25 82 MET A N 1
ATOM 610 C CA . MET A 1 82 ? 20.591 -9.705 -11.538 1.00 97.25 82 MET A CA 1
ATOM 611 C C . MET A 1 82 ? 20.793 -10.766 -12.618 1.00 97.25 82 MET A C 1
ATOM 613 O O . MET A 1 82 ? 21.649 -11.641 -12.488 1.00 97.25 82 MET A O 1
ATOM 617 N N . ALA A 1 83 ? 20.033 -10.695 -13.707 1.00 97.19 83 ALA A N 1
ATOM 618 C CA . ALA A 1 83 ? 20.213 -11.567 -14.865 1.00 97.19 83 ALA A CA 1
ATOM 619 C C . ALA A 1 83 ? 20.187 -10.791 -16.187 1.00 97.19 83 ALA A C 1
ATOM 621 O O . ALA A 1 83 ? 19.632 -9.694 -16.273 1.00 97.19 83 ALA A O 1
ATOM 622 N N . THR A 1 84 ? 20.783 -11.377 -17.228 1.00 97.38 84 THR A N 1
ATOM 623 C CA . THR A 1 84 ? 20.702 -10.854 -18.597 1.00 97.38 84 THR A CA 1
ATOM 624 C C . THR A 1 84 ? 20.009 -11.841 -19.525 1.00 97.38 84 THR A C 1
ATOM 626 O O . THR A 1 84 ? 20.029 -13.058 -19.326 1.00 97.38 84 THR A O 1
ATOM 629 N N . GLY A 1 85 ? 19.400 -11.322 -20.582 1.00 96.94 85 GLY A N 1
ATOM 630 C CA . GLY A 1 85 ? 18.751 -12.147 -21.582 1.00 96.94 85 GLY A CA 1
ATOM 631 C C . GLY A 1 85 ? 18.141 -11.328 -22.703 1.00 96.94 85 GLY A C 1
ATOM 632 O O . GLY A 1 85 ? 18.728 -10.374 -23.211 1.00 96.94 85 GLY A O 1
ATOM 633 N N . SER A 1 86 ? 16.948 -11.742 -23.105 1.00 97.12 86 SER A N 1
ATOM 634 C CA . SER A 1 86 ? 16.137 -11.056 -24.106 1.00 97.12 86 SER A CA 1
ATOM 635 C C . SER A 1 86 ? 14.897 -10.457 -23.464 1.00 97.12 86 SER A C 1
ATOM 637 O O . SER A 1 86 ? 14.511 -10.857 -22.368 1.00 97.12 86 SER A O 1
ATOM 639 N N . THR A 1 87 ? 14.205 -9.583 -24.192 1.00 96.25 87 THR A N 1
ATOM 640 C CA . THR A 1 87 ? 13.049 -8.862 -23.647 1.00 96.25 87 THR A CA 1
ATOM 641 C C . THR A 1 87 ? 11.935 -9.771 -23.115 1.00 96.25 87 THR A C 1
ATOM 643 O O . THR A 1 87 ? 11.175 -9.324 -22.268 1.00 96.25 87 THR A O 1
ATOM 646 N N . GLY A 1 88 ? 11.825 -11.029 -23.571 1.00 96.12 88 GLY A N 1
ATOM 647 C CA . GLY A 1 88 ? 10.854 -12.018 -23.071 1.00 96.12 88 GLY A CA 1
ATOM 648 C C . GLY A 1 88 ? 11.441 -13.191 -22.273 1.00 96.12 88 GLY A C 1
ATOM 649 O O . GLY A 1 88 ? 10.690 -14.072 -21.861 1.00 96.12 88 GLY A O 1
ATOM 650 N N . ASP A 1 89 ? 12.759 -13.247 -22.083 1.00 96.88 89 ASP A N 1
ATOM 651 C CA . ASP A 1 89 ? 13.422 -14.356 -21.387 1.00 96.88 89 ASP A CA 1
ATOM 652 C C . ASP A 1 89 ? 14.754 -13.883 -20.790 1.00 96.88 89 ASP A C 1
ATOM 654 O O . ASP A 1 89 ? 15.769 -13.826 -21.493 1.00 96.88 89 ASP A O 1
ATOM 658 N N . PHE A 1 90 ? 14.736 -13.539 -19.500 1.00 95.81 90 PHE A N 1
ATOM 659 C CA . PHE A 1 90 ? 15.909 -13.121 -18.725 1.00 95.81 90 PHE A CA 1
ATOM 660 C C . PHE A 1 90 ? 16.738 -14.300 -18.198 1.00 95.81 90 PHE A C 1
ATOM 662 O O . PHE A 1 90 ? 17.760 -14.097 -17.553 1.00 95.81 90 PHE A O 1
ATOM 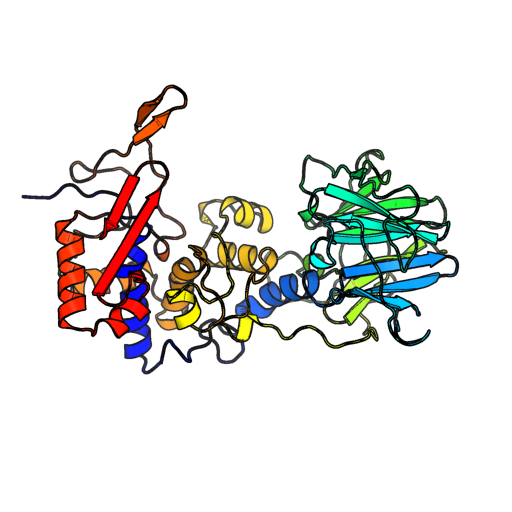669 N N . THR A 1 91 ? 16.320 -15.540 -18.466 1.00 93.06 91 THR A N 1
ATOM 670 C CA . THR A 1 91 ? 17.080 -16.746 -18.090 1.00 93.06 91 THR A CA 1
ATOM 671 C C . THR A 1 91 ? 18.026 -17.204 -19.201 1.00 93.06 91 THR A C 1
ATOM 673 O O . THR A 1 91 ? 18.879 -18.066 -18.997 1.00 93.06 91 THR A O 1
ATOM 676 N N . LYS A 1 92 ? 17.897 -16.602 -20.390 1.00 94.62 92 LYS A N 1
ATOM 677 C CA . LYS A 1 92 ? 18.573 -17.026 -21.618 1.00 94.62 92 LYS A CA 1
ATOM 678 C C . LYS A 1 92 ? 20.103 -16.994 -21.536 1.00 94.62 92 LYS A C 1
ATOM 680 O O . LYS A 1 92 ? 20.736 -17.862 -22.132 1.00 94.62 92 LYS A O 1
ATOM 685 N N . ASN A 1 93 ? 20.693 -16.026 -20.831 1.00 94.81 93 ASN A N 1
ATOM 686 C CA . ASN A 1 93 ? 22.152 -15.863 -20.792 1.00 94.81 93 ASN A CA 1
ATOM 687 C C . ASN A 1 93 ? 22.795 -16.429 -19.513 1.00 94.81 93 ASN A C 1
ATOM 689 O O . ASN A 1 93 ? 23.963 -16.153 -19.250 1.00 94.81 93 ASN A O 1
ATOM 693 N N . GLY A 1 94 ? 22.065 -17.235 -18.734 1.00 92.94 94 GLY A N 1
ATOM 694 C CA . GLY A 1 94 ? 22.605 -17.945 -17.576 1.00 92.94 94 GLY A CA 1
ATOM 695 C C . GLY A 1 94 ? 21.859 -17.681 -16.270 1.00 92.94 94 GLY A C 1
ATOM 696 O O . GLY A 1 94 ? 20.755 -17.131 -16.243 1.00 92.94 94 GLY A O 1
ATOM 697 N N . ALA A 1 95 ? 22.470 -18.140 -15.178 1.00 93.75 95 ALA A N 1
ATOM 698 C CA . ALA A 1 95 ? 21.971 -17.929 -13.826 1.00 93.75 95 ALA A CA 1
ATOM 699 C C . ALA A 1 95 ? 22.083 -16.454 -13.415 1.00 93.75 95 ALA A C 1
ATOM 701 O O . ALA A 1 95 ? 22.933 -15.724 -13.929 1.00 93.75 95 ALA A O 1
ATOM 702 N N . ALA A 1 96 ? 21.240 -16.036 -12.471 1.00 95.94 96 ALA A N 1
ATOM 703 C CA . ALA A 1 96 ? 21.381 -14.727 -11.853 1.00 95.94 96 ALA A CA 1
ATOM 704 C C . ALA A 1 96 ? 22.712 -14.628 -11.080 1.00 95.94 96 ALA A C 1
ATOM 706 O O . ALA A 1 96 ? 23.166 -15.602 -10.476 1.00 95.94 96 ALA A O 1
ATOM 707 N N . VAL A 1 97 ? 23.331 -13.452 -11.111 1.00 96.94 97 VAL A N 1
ATOM 708 C CA . VAL A 1 97 ? 24.589 -13.123 -10.422 1.00 96.94 97 VAL A CA 1
ATOM 709 C C . VAL A 1 97 ? 24.346 -12.008 -9.412 1.00 96.94 97 VAL A C 1
ATOM 711 O O . VAL A 1 97 ? 23.426 -11.221 -9.592 1.00 96.94 97 VAL A O 1
ATOM 714 N N . ALA A 1 98 ? 25.138 -11.928 -8.345 1.00 97.38 98 ALA A N 1
ATOM 715 C CA . ALA A 1 98 ? 24.989 -10.859 -7.355 1.00 97.38 98 ALA A CA 1
ATOM 716 C C . ALA A 1 98 ? 25.296 -9.473 -7.957 1.00 97.38 98 ALA A C 1
ATOM 718 O O . ALA A 1 98 ? 26.158 -9.360 -8.832 1.00 97.38 98 ALA A O 1
ATOM 719 N N . TYR A 1 99 ? 24.626 -8.435 -7.455 1.00 97.44 99 TYR A N 1
ATOM 720 C CA . TYR A 1 99 ? 24.991 -7.037 -7.679 1.00 97.44 99 TYR A CA 1
ATOM 721 C C . TYR A 1 99 ? 25.120 -6.280 -6.353 1.00 97.44 99 TYR A C 1
ATOM 723 O O . TYR A 1 99 ? 24.570 -6.696 -5.332 1.00 97.44 99 TYR A O 1
ATOM 731 N N . SER A 1 100 ? 25.848 -5.168 -6.367 1.00 95.94 100 SER A N 1
ATOM 732 C CA . SER A 1 100 ? 26.030 -4.282 -5.212 1.00 95.94 100 SER A CA 1
ATOM 733 C C . SER A 1 100 ? 25.462 -2.886 -5.471 1.00 95.94 100 SER A C 1
ATOM 735 O O . SER A 1 100 ? 25.311 -2.453 -6.611 1.00 95.94 100 SER A O 1
ATOM 737 N N . LEU A 1 101 ? 25.124 -2.177 -4.396 1.00 95.12 101 LEU A N 1
ATOM 738 C CA . LEU A 1 101 ? 24.669 -0.786 -4.418 1.00 95.12 101 LEU A CA 1
ATOM 739 C C . LEU A 1 101 ? 25.617 0.076 -3.572 1.00 95.12 101 LEU A C 1
ATOM 741 O O . LEU A 1 101 ? 26.374 -0.489 -2.776 1.00 95.12 101 LEU A O 1
ATOM 745 N N . PRO A 1 102 ? 25.583 1.415 -3.722 1.00 94.25 102 PRO A N 1
ATOM 746 C CA . PRO A 1 102 ? 26.300 2.329 -2.836 1.00 94.25 102 PRO A CA 1
ATOM 747 C C . PRO A 1 102 ? 25.999 2.086 -1.353 1.00 94.25 102 PRO A C 1
ATOM 749 O O . PRO A 1 102 ? 24.943 1.552 -0.998 1.00 94.25 102 PRO A O 1
ATOM 752 N N . GLU A 1 103 ? 26.909 2.518 -0.476 1.00 92.00 103 GLU A N 1
ATOM 753 C CA . GLU A 1 103 ? 26.711 2.415 0.971 1.00 92.00 103 GLU A CA 1
ATOM 754 C C . GLU A 1 103 ? 25.385 3.071 1.399 1.00 92.00 103 GLU A C 1
ATOM 756 O O . GLU A 1 103 ? 24.994 4.136 0.921 1.00 92.00 103 GLU A O 1
ATOM 761 N N . GLY A 1 104 ? 24.654 2.401 2.293 1.00 92.00 104 GLY A N 1
ATOM 762 C CA . GLY A 1 104 ? 23.359 2.871 2.789 1.00 92.00 104 GLY A CA 1
ATOM 763 C C . GLY A 1 104 ? 22.181 2.655 1.835 1.00 92.00 104 GLY A C 1
ATOM 764 O O . GLY A 1 104 ? 21.049 2.914 2.238 1.00 92.00 104 GLY A O 1
ATOM 765 N N . LYS A 1 105 ? 22.410 2.150 0.614 1.00 94.12 105 LYS A N 1
ATOM 766 C CA . LYS A 1 105 ? 21.351 1.763 -0.327 1.00 94.12 105 LYS A CA 1
ATOM 767 C C . LYS A 1 105 ? 21.115 0.256 -0.321 1.00 94.12 105 LYS A C 1
ATOM 769 O O . LYS A 1 105 ? 22.030 -0.554 -0.189 1.00 94.12 105 LYS A O 1
ATOM 774 N N . THR A 1 106 ? 19.862 -0.122 -0.518 1.00 94.06 106 THR A N 1
ATOM 775 C CA . THR A 1 106 ? 19.390 -1.503 -0.598 1.00 94.06 106 THR A CA 1
ATOM 776 C C . THR A 1 106 ? 18.538 -1.701 -1.853 1.00 94.06 106 THR A C 1
ATOM 778 O O . THR A 1 106 ? 18.017 -0.733 -2.414 1.00 94.06 106 THR A O 1
ATOM 781 N N . PRO A 1 107 ? 18.333 -2.950 -2.309 1.00 93.69 107 PRO A N 1
ATOM 782 C CA . PRO A 1 107 ? 17.417 -3.222 -3.413 1.00 93.69 107 PRO A CA 1
ATOM 783 C C . PRO A 1 107 ? 15.985 -2.719 -3.187 1.00 93.69 107 PRO A C 1
ATOM 785 O O . PRO A 1 107 ? 15.263 -2.503 -4.157 1.00 93.69 107 PRO A O 1
ATOM 788 N N . ASP A 1 108 ? 15.558 -2.530 -1.934 1.00 88.94 108 ASP A N 1
ATOM 789 C CA . ASP A 1 108 ? 14.236 -1.993 -1.597 1.00 88.94 108 ASP A CA 1
ATOM 790 C C . ASP A 1 108 ? 14.129 -0.476 -1.844 1.00 88.94 108 ASP A C 1
ATOM 792 O O . ASP A 1 108 ? 13.034 0.018 -2.124 1.00 88.94 108 ASP A O 1
ATOM 796 N N . ASP A 1 109 ? 15.257 0.242 -1.856 1.00 91.94 109 ASP A N 1
ATOM 797 C CA . ASP A 1 109 ? 15.315 1.688 -2.111 1.00 91.94 109 ASP A CA 1
ATOM 798 C C . ASP A 1 109 ? 15.195 2.041 -3.597 1.00 91.94 109 ASP A C 1
ATOM 800 O O . ASP A 1 109 ? 14.926 3.196 -3.936 1.00 91.94 109 ASP A O 1
ATOM 804 N N . ILE A 1 110 ? 15.391 1.064 -4.487 1.00 93.06 110 ILE A N 1
ATOM 805 C CA . ILE A 1 110 ? 15.338 1.250 -5.938 1.00 93.06 110 ILE A CA 1
ATOM 806 C C . ILE A 1 110 ? 13.895 1.498 -6.394 1.00 93.06 110 ILE A C 1
ATOM 808 O O . ILE A 1 110 ? 12.962 0.765 -6.035 1.00 93.06 110 ILE A O 1
ATOM 812 N N . VAL A 1 111 ? 13.746 2.533 -7.219 1.00 91.69 111 VAL A N 1
ATOM 813 C CA . VAL A 1 111 ? 12.543 2.847 -7.991 1.00 91.69 111 VAL A CA 1
ATOM 814 C C . VAL A 1 111 ? 12.602 2.193 -9.368 1.00 91.69 111 VAL A C 1
ATOM 816 O O . VAL A 1 111 ? 11.647 1.520 -9.745 1.00 91.69 111 VAL A O 1
ATOM 819 N N . ASP A 1 112 ? 13.707 2.387 -10.094 1.00 95.12 112 ASP A N 1
ATOM 820 C CA . ASP A 1 112 ? 14.001 1.716 -11.364 1.00 95.12 112 ASP A CA 1
ATOM 821 C C . ASP A 1 112 ? 15.516 1.736 -11.648 1.00 95.12 112 ASP A C 1
ATOM 823 O O . ASP A 1 112 ? 16.270 2.489 -11.019 1.00 95.12 112 ASP A O 1
ATOM 827 N N . LEU A 1 113 ? 15.954 0.932 -12.619 1.00 97.06 113 LEU A N 1
ATOM 828 C CA . LEU A 1 113 ? 17.288 1.014 -13.207 1.00 97.06 113 LEU A CA 1
ATOM 829 C C . LEU A 1 113 ? 17.179 1.213 -14.715 1.00 97.06 113 LEU A C 1
ATOM 831 O O . LEU A 1 113 ? 16.475 0.470 -15.390 1.00 97.06 113 LEU A O 1
ATOM 835 N N . ALA A 1 114 ? 17.955 2.148 -15.252 1.00 97.81 114 ALA A N 1
ATOM 836 C CA . ALA A 1 114 ? 18.030 2.410 -16.683 1.00 97.81 114 ALA A CA 1
ATOM 837 C C . ALA A 1 114 ? 19.460 2.197 -17.191 1.00 97.81 114 ALA A C 1
ATOM 839 O O . ALA A 1 114 ? 20.419 2.395 -16.452 1.00 97.81 114 ALA A O 1
ATOM 840 N N . ILE A 1 115 ? 19.619 1.799 -18.453 1.00 98.12 115 ILE A N 1
ATOM 841 C CA . ILE A 1 115 ? 20.933 1.703 -19.105 1.00 98.12 115 ILE A CA 1
ATOM 842 C C . ILE A 1 115 ? 20.987 2.737 -20.222 1.00 98.12 115 ILE A C 1
ATOM 844 O O . ILE A 1 115 ? 20.019 2.839 -20.976 1.00 98.12 115 ILE A O 1
ATOM 848 N N . ASP A 1 116 ? 22.095 3.455 -20.368 1.00 97.62 116 ASP A N 1
ATOM 849 C CA . ASP A 1 116 ? 22.313 4.420 -21.453 1.00 97.62 116 ASP A CA 1
ATOM 850 C C . ASP A 1 116 ? 22.804 3.757 -22.763 1.00 97.62 116 ASP A C 1
ATOM 852 O O . ASP A 1 116 ? 22.805 2.527 -22.913 1.00 97.62 116 ASP A O 1
ATOM 856 N N . SER A 1 117 ? 23.158 4.553 -23.771 1.00 96.81 117 SER A N 1
ATOM 857 C CA . SER A 1 117 ? 23.711 4.051 -25.043 1.00 96.81 117 SER A CA 1
ATOM 858 C C . SER A 1 117 ? 25.153 3.523 -24.940 1.00 96.81 117 SER A C 1
ATOM 860 O O . SER A 1 117 ? 25.593 2.780 -25.818 1.00 96.81 117 SER A O 1
ATOM 862 N N . PHE A 1 118 ? 25.874 3.828 -23.857 1.00 96.31 118 PHE A N 1
ATOM 863 C CA . PHE A 1 118 ? 27.242 3.368 -23.592 1.00 96.31 118 PHE A CA 1
ATOM 864 C C . PHE A 1 118 ? 27.299 2.117 -22.704 1.00 96.31 118 PHE A C 1
ATOM 866 O O . PHE A 1 118 ? 28.363 1.517 -22.550 1.00 96.31 118 PHE A O 1
ATOM 873 N N . GLY A 1 119 ? 26.161 1.690 -22.150 1.00 96.69 119 GLY A N 1
ATOM 874 C CA . GLY A 1 119 ? 26.069 0.545 -21.248 1.00 96.69 119 GLY A CA 1
ATOM 875 C C . GLY A 1 119 ? 26.231 0.900 -19.769 1.00 96.69 119 GLY A C 1
ATOM 876 O O . GLY A 1 119 ? 26.346 -0.013 -18.950 1.00 96.69 119 GLY A O 1
ATOM 877 N N . LEU A 1 120 ? 26.227 2.189 -19.417 1.00 97.25 120 LEU A N 1
ATOM 878 C CA . LEU A 1 120 ? 26.223 2.636 -18.028 1.00 97.25 120 LEU A CA 1
ATOM 879 C C . LEU A 1 120 ? 24.837 2.456 -17.423 1.00 97.25 120 LEU A C 1
ATOM 881 O O . LEU A 1 120 ? 23.827 2.767 -18.054 1.00 97.25 120 LEU A O 1
ATOM 885 N N . VAL A 1 121 ? 24.801 1.951 -16.193 1.00 97.88 121 VAL A N 1
ATOM 886 C CA . VAL A 1 121 ? 23.566 1.731 -15.439 1.00 97.88 121 VAL A CA 1
ATOM 887 C C . VAL A 1 121 ? 23.342 2.889 -14.487 1.00 97.88 121 VAL A C 1
ATOM 889 O O . VAL A 1 121 ? 24.239 3.245 -13.729 1.00 97.88 121 VAL A O 1
ATOM 892 N N . TYR A 1 122 ? 22.124 3.411 -14.496 1.00 97.62 122 TYR A N 1
ATOM 893 C CA . TYR A 1 122 ? 21.631 4.449 -13.609 1.00 97.62 122 TYR A CA 1
ATOM 894 C C . TYR A 1 122 ? 20.582 3.835 -12.685 1.00 97.62 122 TYR A C 1
ATOM 896 O O . TYR A 1 122 ? 19.515 3.441 -13.157 1.00 97.62 122 TYR A O 1
ATOM 904 N N . ALA A 1 123 ? 20.881 3.724 -11.391 1.00 96.94 123 ALA A N 1
ATOM 905 C CA . ALA A 1 123 ? 19.915 3.283 -10.383 1.00 96.94 123 ALA A CA 1
ATOM 906 C C . ALA A 1 123 ? 19.268 4.500 -9.720 1.00 96.94 123 ALA A C 1
ATOM 908 O O . ALA A 1 123 ? 19.973 5.311 -9.123 1.00 96.94 123 ALA A O 1
ATOM 909 N N . PHE A 1 124 ? 17.943 4.614 -9.814 1.00 95.75 124 PHE A N 1
ATOM 910 C CA . PHE A 1 124 ? 17.165 5.707 -9.228 1.00 95.75 124 PHE A CA 1
ATOM 911 C C . PHE A 1 124 ? 16.518 5.253 -7.922 1.00 95.75 124 PHE A C 1
ATOM 913 O O . PHE A 1 124 ? 15.922 4.176 -7.862 1.00 95.75 124 PHE A O 1
ATOM 920 N N . TYR A 1 125 ? 16.600 6.082 -6.886 1.00 94.25 125 TYR A N 1
ATOM 921 C CA . TYR A 1 125 ? 16.147 5.759 -5.535 1.00 94.25 125 TYR A CA 1
ATOM 922 C C . TYR A 1 125 ? 14.910 6.566 -5.115 1.00 94.25 125 TYR A C 1
ATOM 924 O O . TYR A 1 125 ? 14.610 7.634 -5.659 1.00 94.25 125 TYR A O 1
ATOM 932 N N . GLN A 1 126 ? 14.180 6.050 -4.120 1.00 90.00 126 GLN A N 1
ATOM 933 C CA . GLN A 1 126 ? 12.941 6.653 -3.601 1.00 90.00 126 GLN A CA 1
ATOM 934 C C . GLN A 1 126 ? 13.152 8.026 -2.943 1.00 90.00 126 GLN A C 1
ATOM 936 O O . GLN A 1 126 ? 12.231 8.845 -2.919 1.00 90.00 126 GLN A O 1
ATOM 941 N N . ASP A 1 127 ? 14.355 8.293 -2.436 1.00 91.56 127 ASP A N 1
ATOM 942 C CA . ASP A 1 127 ? 14.765 9.542 -1.785 1.00 91.56 127 ASP A CA 1
ATOM 943 C C . ASP A 1 127 ? 15.262 10.615 -2.770 1.00 91.56 127 ASP A C 1
ATOM 945 O O . ASP A 1 127 ? 15.910 11.572 -2.357 1.00 91.56 127 ASP A O 1
ATOM 949 N N . GLN A 1 128 ? 14.926 10.477 -4.058 1.00 93.06 128 GLN A N 1
ATOM 950 C CA . GLN A 1 128 ? 15.305 11.398 -5.140 1.00 93.06 128 GLN A CA 1
ATOM 951 C C . GLN A 1 128 ? 16.808 11.465 -5.425 1.00 93.06 128 GLN A C 1
ATOM 953 O O . GLN A 1 128 ? 17.293 12.427 -6.023 1.00 93.06 128 GLN A O 1
ATOM 958 N N . THR A 1 129 ? 17.542 10.410 -5.063 1.00 94.56 129 THR A N 1
ATOM 959 C CA . THR A 1 129 ? 18.935 10.258 -5.480 1.00 94.56 129 THR A CA 1
ATOM 960 C C . THR A 1 129 ? 19.110 9.222 -6.584 1.00 94.56 129 THR A C 1
ATOM 962 O O . THR A 1 129 ? 18.247 8.371 -6.789 1.00 94.56 129 THR A O 1
ATOM 965 N N . TYR A 1 130 ? 20.221 9.270 -7.314 1.00 96.06 130 TYR A N 1
ATOM 966 C CA . TYR A 1 130 ? 20.616 8.234 -8.264 1.00 96.06 130 TYR A CA 1
ATOM 967 C C . TYR A 1 130 ? 22.120 7.952 -8.197 1.00 96.06 130 TYR A C 1
ATOM 969 O O . TYR A 1 130 ? 22.896 8.778 -7.718 1.00 96.06 130 TYR A O 1
ATOM 977 N N . SER A 1 131 ? 22.537 6.784 -8.680 1.00 96.25 131 SER A N 1
ATOM 978 C CA . SER A 1 131 ? 23.949 6.402 -8.819 1.00 96.25 131 SER A CA 1
ATOM 979 C C . SER A 1 131 ? 24.241 5.854 -10.213 1.00 96.25 131 SER A C 1
ATOM 981 O O . SER A 1 131 ? 23.319 5.429 -10.910 1.00 96.25 131 SER A O 1
ATOM 983 N N . VAL A 1 132 ? 25.518 5.865 -10.617 1.00 96.25 132 VAL A N 1
ATOM 984 C CA . VAL A 1 132 ? 25.962 5.434 -11.954 1.00 96.25 132 VAL A CA 1
ATOM 985 C C . VAL A 1 132 ? 27.016 4.336 -11.852 1.00 96.25 132 VAL A C 1
ATOM 987 O O . VAL A 1 132 ? 27.939 4.410 -11.036 1.00 96.25 132 VAL A O 1
ATOM 990 N N . GLY A 1 133 ? 26.894 3.309 -12.688 1.00 96.00 133 GLY A N 1
ATOM 991 C CA . GLY A 1 133 ? 27.697 2.107 -12.549 1.00 96.00 133 GLY A CA 1
ATOM 992 C C . GLY A 1 133 ? 27.644 1.135 -13.719 1.00 96.00 133 GLY A C 1
ATOM 993 O O . GLY A 1 133 ? 27.337 1.490 -14.857 1.00 96.00 133 GLY A O 1
ATOM 994 N N . THR A 1 134 ? 27.951 -0.121 -13.409 1.00 96.75 134 THR A N 1
ATOM 995 C CA . THR A 1 134 ? 27.849 -1.267 -14.325 1.00 96.75 134 THR A CA 1
ATOM 996 C C . THR A 1 134 ? 26.659 -2.154 -13.933 1.00 96.75 134 THR A C 1
ATOM 998 O O . THR A 1 134 ? 26.097 -1.967 -12.855 1.00 96.75 134 THR A O 1
ATOM 1001 N N . PRO A 1 135 ? 26.257 -3.154 -14.743 1.00 97.06 135 PRO A N 1
ATOM 1002 C CA . PRO A 1 135 ? 25.152 -4.052 -14.386 1.00 97.06 135 PRO A CA 1
ATOM 1003 C C . PRO A 1 135 ? 25.280 -4.750 -13.031 1.00 97.06 135 PRO A C 1
ATOM 1005 O O . PRO A 1 135 ? 24.283 -4.892 -12.328 1.00 97.06 135 PRO A O 1
ATOM 1008 N N . THR A 1 136 ? 26.486 -5.148 -12.636 1.00 97.31 136 THR A N 1
ATOM 1009 C CA . THR A 1 136 ? 26.730 -5.796 -11.338 1.00 97.31 136 THR A CA 1
ATOM 1010 C C . THR A 1 136 ? 27.083 -4.807 -10.231 1.00 97.31 136 THR A C 1
ATOM 1012 O O . THR A 1 136 ? 27.118 -5.188 -9.067 1.00 97.31 136 THR A O 1
ATOM 1015 N N . GLU A 1 137 ? 27.337 -3.546 -10.568 1.00 96.00 137 GLU A N 1
ATOM 1016 C CA . GLU A 1 137 ? 27.743 -2.505 -9.620 1.00 96.00 137 GLU A CA 1
ATOM 1017 C C . GLU A 1 137 ? 27.114 -1.152 -10.005 1.00 96.00 137 GLU A C 1
ATOM 1019 O O . GLU A 1 137 ? 27.847 -0.229 -10.374 1.00 96.00 137 GLU A O 1
ATOM 1024 N N . PRO A 1 138 ? 25.771 -1.005 -9.982 1.00 90.69 138 PRO A N 1
ATOM 1025 C CA . PRO A 1 138 ? 25.038 0.186 -10.442 1.00 90.69 138 PRO A CA 1
ATOM 1026 C C . PRO A 1 138 ? 25.284 1.503 -9.665 1.00 90.69 138 PRO A C 1
ATOM 1028 O O . PRO A 1 138 ? 24.480 2.431 -9.737 1.00 90.69 138 PRO A O 1
ATOM 1031 N N . GLY A 1 139 ? 26.403 1.638 -8.949 1.00 82.75 139 GLY A N 1
ATOM 1032 C CA . GLY A 1 139 ? 26.766 2.873 -8.255 1.00 82.75 139 GLY A CA 1
ATOM 1033 C C . GLY A 1 139 ? 28.239 3.047 -7.890 1.00 82.75 139 GLY A C 1
ATOM 1034 O O . GLY A 1 139 ? 28.523 3.781 -6.954 1.00 82.75 139 GLY A O 1
ATOM 1035 N N . LEU A 1 140 ? 29.172 2.373 -8.575 1.00 79.25 140 LEU A N 1
ATOM 1036 C CA . LEU A 1 140 ? 30.603 2.409 -8.221 1.00 79.25 140 LEU A CA 1
ATOM 1037 C C . LEU A 1 140 ? 31.516 3.051 -9.281 1.00 79.25 140 LEU A C 1
ATOM 1039 O O . LEU A 1 140 ? 32.737 3.009 -9.135 1.00 79.25 140 LEU A O 1
ATOM 1043 N N . LEU A 1 141 ? 30.978 3.655 -10.350 1.00 79.44 141 LEU A N 1
ATOM 1044 C CA . LEU A 1 141 ? 31.824 4.147 -11.447 1.00 79.44 141 LEU A CA 1
ATOM 1045 C C . LEU A 1 141 ? 32.594 5.437 -11.111 1.00 79.44 141 LEU A C 1
ATOM 1047 O O . LEU A 1 141 ? 33.719 5.606 -11.581 1.00 79.44 141 LEU A O 1
ATOM 1051 N N . TYR A 1 142 ? 32.016 6.339 -10.310 1.00 65.56 142 TYR A N 1
ATOM 1052 C CA . TYR A 1 142 ? 32.552 7.693 -10.094 1.00 65.56 142 TYR A CA 1
ATOM 1053 C C . TYR A 1 142 ? 32.785 8.060 -8.619 1.00 65.56 142 TYR A C 1
ATOM 1055 O O . TYR A 1 142 ? 32.828 9.243 -8.300 1.00 65.56 142 TYR A O 1
ATOM 1063 N N . SER A 1 143 ? 33.055 7.061 -7.765 1.00 59.28 143 SER A N 1
ATOM 1064 C CA . SER A 1 143 ? 33.031 7.102 -6.284 1.00 59.28 143 SER A CA 1
ATOM 1065 C C . SER A 1 143 ? 31.640 6.809 -5.703 1.00 59.28 143 SER A C 1
ATOM 1067 O O . SER A 1 143 ? 30.677 6.750 -6.460 1.00 59.28 143 SER A O 1
ATOM 1069 N N . GLU A 1 144 ? 31.534 6.560 -4.391 1.00 63.72 144 GLU A N 1
ATOM 1070 C CA . GLU A 1 144 ? 30.284 6.226 -3.664 1.00 63.72 144 GLU A CA 1
ATOM 1071 C C . GLU A 1 144 ? 29.236 7.367 -3.663 1.00 63.72 144 GLU A C 1
ATOM 1073 O O . GLU A 1 144 ? 28.286 7.362 -2.879 1.00 63.72 144 GLU A O 1
ATOM 1078 N N . ASP A 1 145 ? 29.406 8.356 -4.539 1.00 77.94 145 ASP A N 1
ATOM 1079 C CA . ASP A 1 145 ? 28.546 9.515 -4.675 1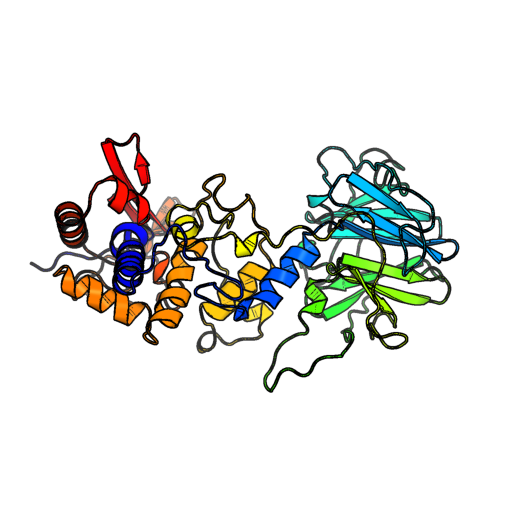.00 77.94 145 ASP A CA 1
ATOM 1080 C C . ASP A 1 145 ? 27.149 9.115 -5.168 1.00 77.94 145 ASP A C 1
ATOM 1082 O O . ASP A 1 145 ? 26.961 8.423 -6.174 1.00 77.94 145 ASP A O 1
ATOM 1086 N N . VAL A 1 146 ? 26.144 9.627 -4.461 1.00 88.62 146 VAL A N 1
ATOM 1087 C CA . VAL A 1 146 ? 24.753 9.657 -4.909 1.00 88.62 146 VAL A CA 1
ATOM 1088 C C . VAL A 1 146 ? 24.416 11.073 -5.369 1.00 88.62 146 VAL A C 1
ATOM 1090 O O . VAL A 1 146 ? 24.634 12.054 -4.656 1.00 88.62 146 VAL A O 1
ATOM 1093 N N . TYR A 1 147 ? 23.873 11.189 -6.573 1.00 92.44 147 TYR A N 1
ATOM 1094 C CA . TYR A 1 147 ? 23.473 12.454 -7.185 1.00 92.44 147 TYR A CA 1
ATOM 1095 C C . TYR A 1 147 ? 21.985 12.706 -6.951 1.00 92.44 147 TYR A C 1
ATOM 1097 O O . TYR A 1 147 ? 21.242 11.767 -6.706 1.00 92.44 147 TYR A O 1
ATOM 1105 N N . GLN A 1 148 ? 21.526 13.953 -7.028 1.00 93.62 148 GLN A N 1
ATOM 1106 C CA . GLN A 1 148 ? 20.098 14.286 -6.929 1.00 93.62 148 GLN A CA 1
ATOM 1107 C C . GLN A 1 148 ? 19.467 14.327 -8.324 1.00 93.62 148 GLN A C 1
ATOM 1109 O O . GLN A 1 148 ? 20.106 14.808 -9.261 1.00 93.62 148 GLN A O 1
ATOM 1114 N N . TYR A 1 149 ? 18.216 13.885 -8.446 1.00 92.06 149 TYR A N 1
ATOM 1115 C CA . TYR A 1 149 ? 17.398 14.124 -9.637 1.00 92.06 149 TYR A CA 1
ATOM 1116 C C . TYR A 1 149 ? 16.125 14.894 -9.283 1.00 92.06 149 TYR A C 1
ATOM 1118 O O . TYR A 1 149 ? 15.605 14.798 -8.172 1.00 92.06 149 TYR A O 1
ATOM 1126 N N . GLN A 1 150 ? 15.617 15.663 -10.241 1.00 88.31 150 GLN A N 1
ATOM 1127 C CA . GLN A 1 150 ? 14.380 16.421 -10.110 1.00 88.31 150 GLN A CA 1
ATOM 1128 C C . GLN A 1 150 ? 13.268 15.780 -10.932 1.00 88.31 150 GLN A C 1
ATOM 1130 O O . GLN A 1 150 ? 13.450 15.419 -12.098 1.00 88.31 150 GLN A O 1
ATOM 1135 N N . VAL A 1 151 ? 12.091 15.675 -10.318 1.00 84.44 151 VAL A N 1
ATOM 1136 C CA . VAL A 1 151 ? 10.856 15.289 -11.002 1.00 84.44 151 VAL A CA 1
ATOM 1137 C C . VAL A 1 151 ? 9.976 16.525 -11.241 1.00 84.44 151 VAL A C 1
ATOM 1139 O O . VAL A 1 151 ? 9.985 17.460 -10.430 1.00 84.44 151 VAL A O 1
ATOM 1142 N N . PRO A 1 152 ? 9.193 16.565 -12.333 1.00 79.94 152 PRO A N 1
ATOM 1143 C CA . PRO A 1 152 ? 8.363 17.719 -12.645 1.00 79.94 152 PRO A CA 1
ATOM 1144 C C . PRO A 1 152 ? 7.331 18.034 -11.551 1.00 79.94 152 PRO A C 1
ATOM 1146 O O . PRO A 1 152 ? 6.788 17.146 -10.896 1.00 79.94 152 PRO A O 1
ATOM 1149 N N . GLY A 1 153 ? 7.019 19.322 -11.378 1.00 74.81 153 GLY A N 1
ATOM 1150 C CA . GLY A 1 153 ? 5.919 19.769 -10.513 1.00 74.81 153 GLY A CA 1
ATOM 1151 C C . GLY A 1 153 ? 6.152 19.596 -9.008 1.00 74.81 153 GLY A C 1
ATOM 1152 O O . GLY A 1 153 ? 5.184 19.624 -8.252 1.00 74.81 153 GLY A O 1
ATOM 1153 N N . GLY A 1 154 ? 7.402 19.408 -8.566 1.00 67.06 154 GLY A N 1
ATOM 1154 C CA . GLY A 1 154 ? 7.732 19.218 -7.147 1.00 67.06 154 GLY A CA 1
ATOM 1155 C C . GLY A 1 154 ? 7.202 17.904 -6.568 1.00 67.06 154 GLY A C 1
ATOM 1156 O O . GLY A 1 154 ? 7.043 17.786 -5.352 1.00 67.06 154 GLY A O 1
ATOM 1157 N N . GLN A 1 155 ? 6.888 16.932 -7.431 1.00 69.25 155 GLN A N 1
ATOM 1158 C CA . GLN A 1 155 ? 6.518 15.587 -7.010 1.00 69.25 155 GLN A CA 1
ATOM 1159 C C . GLN A 1 155 ? 7.692 14.923 -6.254 1.00 69.25 155 GLN A C 1
ATOM 1161 O O . GLN A 1 155 ? 8.828 15.384 -6.296 1.00 69.25 155 GLN A O 1
ATOM 1166 N N . GLY A 1 156 ? 7.427 13.849 -5.509 1.00 75.25 156 GLY A N 1
ATOM 1167 C CA . GLY A 1 156 ? 8.494 13.041 -4.908 1.00 75.25 156 GLY A CA 1
ATOM 1168 C C . GLY A 1 156 ? 8.982 11.961 -5.873 1.00 75.25 156 GLY A C 1
ATOM 1169 O O . GLY A 1 156 ? 8.217 11.513 -6.727 1.00 75.25 156 GLY A O 1
ATOM 1170 N N . GLY A 1 157 ? 10.203 11.454 -5.682 1.00 71.38 157 GLY A N 1
ATOM 1171 C CA . GLY A 1 157 ? 10.757 10.332 -6.464 1.00 71.38 157 GLY A CA 1
ATOM 1172 C C . GLY A 1 157 ? 9.887 9.066 -6.434 1.00 71.38 157 GLY A C 1
ATOM 1173 O O . GLY A 1 157 ? 9.885 8.270 -7.365 1.00 71.38 157 GLY A O 1
ATOM 1174 N N . SER A 1 158 ? 9.035 8.924 -5.415 1.00 71.94 158 SER A N 1
ATOM 1175 C CA . SER A 1 158 ? 8.040 7.850 -5.293 1.00 71.94 158 SER A CA 1
ATOM 1176 C C . SER A 1 158 ? 6.888 7.906 -6.308 1.00 71.94 158 SER A C 1
ATOM 1178 O O . SER A 1 158 ? 6.063 6.990 -6.334 1.00 71.94 158 SER A O 1
ATOM 1180 N N . THR A 1 159 ? 6.794 8.955 -7.125 1.00 82.00 159 THR A N 1
ATOM 1181 C CA . THR A 1 159 ? 5.833 9.054 -8.240 1.00 82.00 159 THR A CA 1
ATOM 1182 C C . THR A 1 159 ? 6.363 8.449 -9.535 1.00 82.00 159 THR A C 1
ATOM 1184 O O . THR A 1 159 ? 5.584 8.188 -10.448 1.00 82.00 159 THR A O 1
ATOM 1187 N N . LEU A 1 160 ? 7.668 8.194 -9.612 1.00 87.12 160 LEU A N 1
ATOM 1188 C CA . LEU A 1 160 ? 8.302 7.571 -10.758 1.00 87.12 160 LEU A CA 1
ATOM 1189 C C . LEU A 1 160 ? 7.970 6.068 -10.783 1.00 87.12 160 LEU A C 1
ATOM 1191 O O . LEU A 1 160 ? 7.995 5.381 -9.753 1.00 87.12 160 LEU A O 1
ATOM 1195 N N . VAL A 1 161 ? 7.611 5.571 -11.966 1.00 88.00 161 VAL A N 1
ATOM 1196 C CA . VAL A 1 161 ? 7.287 4.154 -12.225 1.00 88.00 161 VAL A CA 1
ATOM 1197 C C . VAL A 1 161 ? 8.184 3.522 -13.285 1.00 88.00 161 VAL A C 1
ATOM 1199 O O . VAL A 1 161 ? 8.152 2.306 -13.458 1.00 88.00 161 VAL A O 1
ATOM 1202 N N . GLY A 1 162 ? 8.977 4.326 -13.993 1.00 92.38 162 GLY A N 1
ATOM 1203 C CA . GLY A 1 162 ? 10.044 3.823 -14.843 1.00 92.38 162 GLY A CA 1
ATOM 1204 C C . GLY A 1 162 ? 10.890 4.928 -15.461 1.00 92.38 162 GLY A C 1
ATOM 1205 O O . GLY A 1 162 ? 10.408 6.049 -15.641 1.00 92.38 162 GLY A O 1
ATOM 1206 N N . VAL A 1 163 ? 12.132 4.597 -15.805 1.00 95.75 163 VAL A N 1
ATOM 1207 C CA . VAL A 1 163 ? 13.086 5.473 -16.497 1.00 95.75 163 VAL A CA 1
ATOM 1208 C C . VAL A 1 163 ? 13.775 4.687 -17.602 1.00 95.75 163 VAL A C 1
ATOM 1210 O O . VAL A 1 163 ? 14.165 3.541 -17.411 1.00 95.75 163 VAL A O 1
ATOM 1213 N N . ALA A 1 164 ? 13.971 5.299 -18.766 1.00 97.31 164 ALA A N 1
ATOM 1214 C CA . ALA A 1 164 ? 14.728 4.676 -19.842 1.00 97.31 164 ALA A CA 1
ATOM 1215 C C . ALA A 1 164 ? 15.472 5.712 -20.684 1.00 97.31 164 ALA A C 1
ATOM 1217 O O . ALA A 1 164 ? 14.976 6.813 -20.907 1.00 97.31 164 ALA A O 1
ATOM 1218 N N . PHE A 1 165 ? 16.636 5.320 -21.198 1.00 96.81 165 PHE A N 1
ATOM 1219 C CA . PHE A 1 165 ? 17.387 6.103 -22.175 1.00 96.81 165 PHE A CA 1
ATOM 1220 C C . PHE A 1 165 ? 17.053 5.628 -23.583 1.00 96.81 165 PHE A C 1
ATOM 1222 O O . PHE A 1 165 ? 17.146 4.428 -23.868 1.00 96.81 165 PHE A O 1
ATOM 1229 N N . ALA A 1 166 ? 16.716 6.560 -24.471 1.00 94.31 166 ALA A N 1
ATOM 1230 C CA . ALA A 1 166 ? 16.655 6.284 -25.896 1.00 94.31 166 ALA A CA 1
ATOM 1231 C C . ALA A 1 166 ? 18.066 6.004 -26.422 1.00 94.31 166 ALA A C 1
ATOM 1233 O O . ALA A 1 166 ? 19.023 6.707 -26.110 1.00 94.31 166 ALA A O 1
ATOM 1234 N N . LYS A 1 167 ? 18.229 4.933 -27.198 1.00 94.81 167 LYS A N 1
ATOM 1235 C CA . LYS A 1 167 ? 19.561 4.519 -27.672 1.00 94.81 167 LYS A CA 1
ATOM 1236 C C . LYS A 1 167 ? 20.067 5.352 -28.841 1.00 94.81 167 LYS A C 1
ATOM 1238 O O . LYS A 1 167 ? 21.266 5.358 -29.097 1.00 94.81 167 LYS A O 1
ATOM 1243 N N . SER A 1 168 ? 19.159 6.014 -29.547 1.00 92.38 168 SER A N 1
ATOM 1244 C CA . SER A 1 168 ? 19.431 6.808 -30.741 1.00 92.38 168 SER A CA 1
ATOM 1245 C C . SER A 1 168 ? 20.089 8.156 -30.424 1.00 92.38 168 SER A C 1
ATOM 1247 O O . SER A 1 168 ? 20.976 8.581 -31.164 1.00 92.38 168 SER A O 1
ATOM 1249 N N . ASP A 1 169 ? 19.695 8.804 -29.328 1.00 89.62 169 ASP A N 1
ATOM 1250 C CA . ASP A 1 169 ? 20.127 10.159 -28.949 1.00 89.62 169 ASP A CA 1
ATOM 1251 C C . ASP A 1 169 ? 20.490 10.319 -27.461 1.00 89.62 169 ASP A C 1
ATOM 1253 O O . ASP A 1 169 ? 21.003 11.366 -27.067 1.00 89.62 169 ASP A O 1
ATOM 1257 N N . ASN A 1 170 ? 20.322 9.266 -26.656 1.00 90.62 170 ASN A N 1
ATOM 1258 C CA . ASN A 1 170 ? 20.559 9.259 -25.213 1.00 90.62 170 ASN A CA 1
ATOM 1259 C C . ASN A 1 170 ? 19.605 10.159 -24.408 1.00 90.62 170 ASN A C 1
ATOM 1261 O O . ASN A 1 170 ? 19.900 10.457 -23.248 1.00 90.62 170 ASN A O 1
ATOM 1265 N N . ASP A 1 171 ? 18.462 10.548 -24.984 1.00 89.75 171 ASP A N 1
ATOM 1266 C CA . ASP A 1 171 ? 17.416 11.269 -24.259 1.00 89.75 171 ASP A CA 1
ATOM 1267 C C . ASP A 1 171 ? 16.837 10.399 -23.134 1.00 89.75 171 ASP A C 1
ATOM 1269 O O . ASP A 1 171 ? 16.592 9.196 -23.302 1.00 89.75 171 ASP A O 1
ATOM 1273 N N . VAL A 1 172 ? 16.584 11.019 -21.978 1.00 9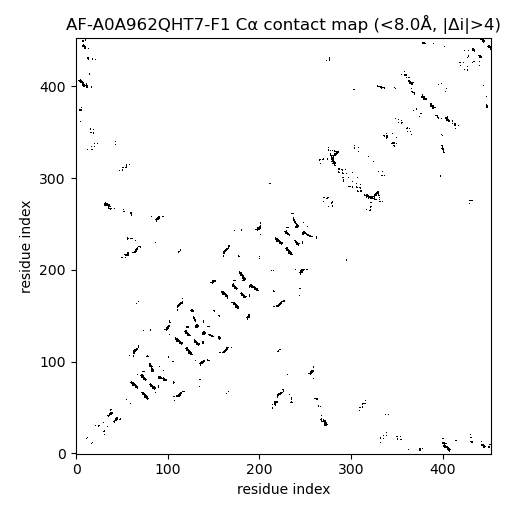2.94 172 VAL A N 1
ATOM 1274 C CA . VAL A 1 172 ? 16.006 10.346 -20.810 1.00 92.94 172 VAL A CA 1
ATOM 1275 C C . VAL A 1 172 ? 14.500 10.512 -20.823 1.00 92.94 172 VAL A C 1
ATOM 1277 O O . VAL A 1 172 ? 13.998 11.633 -20.860 1.00 92.94 172 VAL A O 1
ATOM 1280 N N . TYR A 1 173 ? 13.783 9.398 -20.728 1.00 92.94 173 TYR A N 1
ATOM 1281 C CA . TYR A 1 173 ? 12.335 9.360 -20.577 1.00 92.94 173 TYR A CA 1
ATOM 1282 C C . TYR A 1 173 ? 11.972 8.862 -19.183 1.00 92.94 173 TYR A C 1
ATOM 1284 O O . TYR A 1 173 ? 12.508 7.852 -18.726 1.00 92.94 173 TYR A O 1
ATOM 1292 N N . ALA A 1 174 ? 11.034 9.549 -18.534 1.00 92.00 174 ALA A N 1
ATOM 1293 C CA . ALA A 1 174 ? 10.535 9.210 -17.207 1.00 92.00 174 ALA A CA 1
ATOM 1294 C C . ALA A 1 174 ? 9.010 9.067 -17.242 1.00 92.00 174 ALA A C 1
ATOM 1296 O O . ALA A 1 174 ? 8.312 9.938 -17.763 1.00 92.00 174 ALA A O 1
ATOM 1297 N N . TRP A 1 175 ? 8.492 7.968 -16.692 1.00 91.06 175 TRP A N 1
ATOM 1298 C CA . TRP A 1 175 ? 7.059 7.690 -16.584 1.00 91.06 175 TRP A CA 1
ATOM 1299 C C . TRP A 1 175 ? 6.607 7.819 -15.134 1.00 91.06 175 TRP A C 1
ATOM 1301 O O . TRP A 1 175 ? 7.261 7.301 -14.226 1.00 91.06 175 TRP A O 1
ATOM 1311 N N . PHE A 1 176 ? 5.450 8.446 -14.934 1.00 86.00 176 PHE A N 1
ATOM 1312 C CA . PHE A 1 176 ? 4.902 8.742 -13.613 1.00 86.00 176 PHE A CA 1
ATOM 1313 C C . PHE A 1 176 ? 3.586 7.998 -13.348 1.00 86.00 176 PHE A C 1
ATOM 1315 O O . PHE A 1 176 ? 2.864 7.579 -14.264 1.00 86.00 176 PHE A O 1
ATOM 1322 N N . GLU A 1 177 ? 3.273 7.822 -12.065 1.00 79.19 177 GLU A N 1
ATOM 1323 C CA . GLU A 1 177 ? 2.053 7.168 -11.575 1.00 79.19 177 GLU A CA 1
ATOM 1324 C C . GLU A 1 177 ? 0.764 7.837 -12.062 1.00 79.19 177 GLU A C 1
ATOM 1326 O O . GLU A 1 177 ? -0.244 7.161 -12.280 1.00 79.19 177 GLU A O 1
ATOM 1331 N N . ASP A 1 178 ? 0.792 9.157 -12.246 1.00 74.81 178 ASP A N 1
ATOM 1332 C CA . ASP A 1 178 ? -0.352 9.948 -12.707 1.00 74.81 178 ASP A CA 1
ATOM 1333 C C . ASP A 1 178 ? -0.690 9.715 -14.193 1.00 74.81 178 ASP A C 1
ATOM 1335 O O . ASP A 1 178 ? -1.726 10.164 -14.688 1.00 74.81 178 ASP A O 1
ATOM 1339 N N . GLY A 1 179 ? 0.128 8.937 -14.910 1.00 77.94 179 GLY A N 1
ATOM 1340 C CA . GLY A 1 179 ? -0.059 8.682 -16.333 1.00 77.94 179 GLY A CA 1
ATOM 1341 C C . GLY A 1 179 ? 0.623 9.687 -17.247 1.00 77.94 179 GLY A C 1
ATOM 1342 O O . GLY A 1 179 ? 0.288 9.733 -18.433 1.00 77.94 179 GLY A O 1
ATOM 1343 N N . THR A 1 180 ? 1.536 10.500 -16.724 1.00 83.06 180 THR A N 1
ATOM 1344 C CA . THR A 1 180 ? 2.361 11.403 -17.523 1.00 83.06 180 THR A CA 1
ATOM 1345 C C . THR A 1 180 ? 3.729 10.802 -17.829 1.00 83.06 180 THR A C 1
ATOM 1347 O O . THR A 1 180 ? 4.241 9.936 -17.120 1.00 83.06 180 THR A O 1
ATOM 1350 N N . VAL A 1 181 ? 4.296 11.214 -18.956 1.00 87.44 181 VAL A N 1
ATOM 1351 C CA . VAL A 1 181 ? 5.658 10.902 -19.383 1.00 87.44 181 VAL A CA 1
ATOM 1352 C C . VAL A 1 181 ? 6.350 12.213 -19.727 1.00 87.44 181 VAL A C 1
ATOM 1354 O O . VAL A 1 181 ? 5.763 13.078 -20.391 1.00 87.44 181 VAL A O 1
ATOM 1357 N N . SER A 1 182 ? 7.591 12.359 -19.284 1.00 88.00 182 SER A N 1
ATOM 1358 C CA . SER A 1 182 ? 8.448 13.487 -19.636 1.00 88.00 182 SER A CA 1
ATOM 1359 C C . SER A 1 182 ? 9.725 13.012 -20.322 1.00 88.00 182 SER A C 1
ATOM 1361 O O . SER A 1 182 ? 10.080 11.832 -20.265 1.00 88.00 182 SER A O 1
ATOM 1363 N N . SER A 1 183 ? 10.390 13.949 -20.994 1.00 87.88 183 SER A N 1
ATOM 1364 C CA . SER A 1 183 ? 11.728 13.776 -21.554 1.00 87.88 183 SER A CA 1
ATOM 1365 C C . SER A 1 183 ? 12.645 14.886 -21.036 1.00 87.88 183 SER A C 1
ATOM 1367 O O . SER A 1 183 ? 12.235 16.053 -21.013 1.00 87.88 183 SER A O 1
ATOM 1369 N N . GLY A 1 184 ? 13.872 14.551 -20.647 1.00 88.12 184 GLY A N 1
ATOM 1370 C CA . GLY A 1 184 ? 14.816 15.505 -20.062 1.00 88.12 184 GLY A CA 1
ATOM 1371 C C . GLY A 1 184 ? 16.224 14.936 -19.912 1.00 88.12 184 GLY A C 1
ATOM 1372 O O . GLY A 1 184 ? 16.664 14.134 -20.735 1.00 88.12 184 GLY A O 1
ATOM 1373 N N . THR A 1 185 ? 16.923 15.363 -18.860 1.00 90.31 185 THR A N 1
ATOM 1374 C CA . THR A 1 185 ? 18.241 14.829 -18.484 1.00 90.31 185 THR A CA 1
ATOM 1375 C C . THR A 1 185 ? 18.118 13.897 -17.282 1.00 90.31 185 THR A C 1
ATOM 1377 O O . THR A 1 185 ? 17.041 13.748 -16.708 1.00 90.31 185 THR A O 1
ATOM 1380 N N . VAL A 1 186 ? 19.219 13.259 -16.883 1.00 91.19 186 VAL A N 1
ATOM 1381 C CA . VAL A 1 186 ? 19.237 12.393 -15.696 1.00 91.19 186 VAL A CA 1
ATOM 1382 C C . VAL A 1 186 ? 19.076 13.184 -14.388 1.00 91.19 186 VAL A C 1
ATOM 1384 O O . VAL A 1 186 ? 18.520 12.671 -13.423 1.00 91.19 186 VAL A O 1
ATOM 1387 N N . GLU A 1 187 ? 19.524 14.440 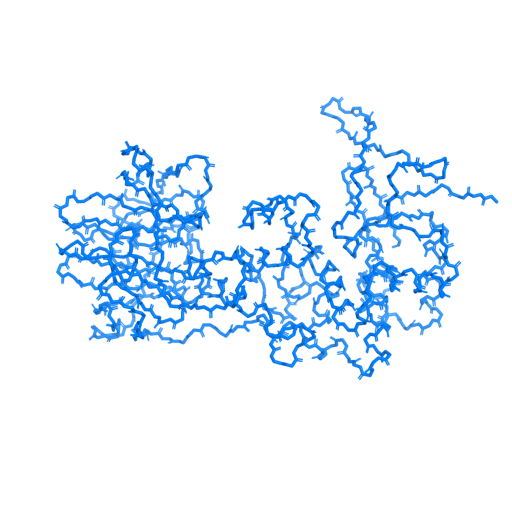-14.356 1.00 91.31 187 GLU A N 1
ATOM 1388 C CA . GLU A 1 187 ? 19.407 15.333 -13.200 1.00 91.31 187 GLU A CA 1
ATOM 1389 C C . GLU A 1 187 ? 18.054 16.048 -13.132 1.00 91.31 187 GLU A C 1
ATOM 1391 O O . GLU A 1 187 ? 17.625 16.443 -12.050 1.00 91.31 187 GLU A O 1
ATOM 1396 N N . ASP A 1 188 ? 17.382 16.239 -14.268 1.00 87.88 188 ASP A N 1
ATOM 1397 C CA . ASP A 1 188 ? 16.111 16.953 -14.342 1.00 87.88 188 ASP A CA 1
ATOM 1398 C C . ASP A 1 188 ? 15.224 16.398 -15.464 1.00 87.88 188 ASP A C 1
ATOM 1400 O O . ASP A 1 188 ? 15.376 16.711 -16.653 1.00 87.88 188 ASP A O 1
ATOM 1404 N N . PHE A 1 189 ? 14.220 15.614 -15.066 1.00 83.38 189 PHE A N 1
ATOM 1405 C CA . PHE A 1 189 ? 13.239 15.039 -15.986 1.00 83.38 189 PHE A CA 1
ATOM 1406 C C . PHE A 1 189 ? 12.279 16.082 -16.579 1.00 83.38 189 PHE A C 1
ATOM 1408 O O . PHE A 1 189 ? 11.458 15.736 -17.432 1.00 83.38 189 PHE A O 1
ATOM 1415 N N . SER A 1 190 ? 12.347 17.343 -16.140 1.00 74.12 190 SER A N 1
ATOM 1416 C CA . SER A 1 190 ? 11.559 18.466 -16.654 1.00 74.12 190 SER A CA 1
ATOM 1417 C C . SER A 1 190 ? 12.331 19.392 -17.600 1.00 74.12 190 SER A C 1
ATOM 1419 O O . SER A 1 190 ? 11.699 20.178 -18.308 1.00 74.12 190 SER A O 1
ATOM 1421 N N . ALA A 1 191 ? 13.660 19.256 -17.702 1.00 69.44 191 ALA A N 1
ATOM 1422 C CA . ALA A 1 191 ? 14.525 20.162 -18.468 1.00 69.44 191 ALA A CA 1
ATOM 1423 C C . ALA A 1 191 ? 14.139 20.301 -19.957 1.00 69.44 191 ALA A C 1
ATOM 1425 O O . ALA A 1 191 ? 14.375 21.342 -20.572 1.00 69.44 191 ALA A O 1
ATOM 1426 N N . GLY A 1 192 ? 13.505 19.278 -20.542 1.00 60.69 192 GLY A N 1
ATOM 1427 C CA . GLY A 1 192 ? 13.028 19.293 -21.928 1.00 60.69 192 GLY A CA 1
ATOM 1428 C C . GLY A 1 192 ? 11.685 20.003 -22.160 1.00 60.69 192 GLY A C 1
ATOM 1429 O O . GLY A 1 192 ? 11.263 20.112 -23.309 1.00 60.69 192 GLY A O 1
ATOM 1430 N N . ASN A 1 193 ? 10.987 20.467 -21.111 1.00 52.81 193 ASN A N 1
ATOM 1431 C CA . ASN A 1 193 ? 9.667 21.129 -21.152 1.00 52.81 193 ASN A CA 1
ATOM 1432 C C . ASN A 1 193 ? 8.522 20.354 -21.856 1.00 52.81 193 ASN A C 1
ATOM 1434 O O . ASN A 1 193 ? 7.450 20.913 -22.085 1.00 52.81 193 ASN A O 1
ATOM 1438 N N . ASN A 1 194 ? 8.694 19.065 -22.167 1.00 60.72 194 ASN A N 1
ATOM 1439 C CA . ASN A 1 194 ? 7.704 18.242 -22.872 1.00 60.72 194 ASN A CA 1
ATOM 1440 C C . ASN A 1 194 ? 7.012 17.245 -21.928 1.00 60.72 194 ASN A C 1
ATOM 1442 O O . ASN A 1 194 ? 7.193 16.033 -22.046 1.00 60.72 194 ASN A O 1
ATOM 1446 N N . ILE A 1 195 ? 6.196 17.737 -20.993 1.00 61.44 195 ILE A N 1
ATOM 1447 C CA . ILE A 1 195 ? 5.301 16.863 -20.218 1.00 61.44 195 ILE A CA 1
ATOM 1448 C C . ILE A 1 195 ? 4.114 16.494 -21.111 1.00 61.44 195 ILE A C 1
ATOM 1450 O O . ILE A 1 195 ? 3.392 17.360 -21.603 1.00 61.44 195 ILE A O 1
ATOM 1454 N N . SER A 1 196 ? 3.910 15.198 -21.335 1.00 59.75 196 SER A N 1
ATOM 1455 C CA . SER A 1 196 ? 2.791 14.675 -22.124 1.00 59.75 196 SER A CA 1
ATOM 1456 C C . SER A 1 196 ? 2.107 13.519 -21.396 1.00 59.75 196 SER A C 1
ATOM 1458 O O . SER A 1 196 ? 2.699 12.894 -20.524 1.00 59.75 196 SER A O 1
ATOM 1460 N N . THR A 1 197 ? 0.849 13.221 -21.716 1.00 53.44 197 THR A N 1
ATOM 1461 C CA . THR A 1 197 ? 0.151 12.051 -21.161 1.00 53.44 197 THR A CA 1
ATOM 1462 C C . THR A 1 197 ? 0.501 10.788 -21.956 1.00 53.44 197 THR A C 1
ATOM 1464 O O . THR A 1 197 ? 0.653 10.849 -23.178 1.00 53.44 197 THR A O 1
ATOM 1467 N N . TYR A 1 198 ? 0.627 9.638 -21.282 1.00 53.34 198 TYR A N 1
ATOM 1468 C CA . TYR A 1 198 ? 0.772 8.331 -21.932 1.00 53.34 198 TYR A CA 1
ATOM 1469 C C . TYR A 1 198 ? -0.479 7.459 -21.752 1.00 53.34 198 TYR A C 1
ATOM 1471 O O . TYR A 1 198 ? -1.119 7.412 -20.694 1.00 53.34 198 TYR A O 1
ATOM 1479 N N . THR A 1 199 ? -0.822 6.718 -22.801 1.00 46.81 199 THR A N 1
ATOM 1480 C CA . THR A 1 199 ? -1.835 5.665 -22.801 1.00 46.81 199 THR A CA 1
ATOM 1481 C C . THR A 1 199 ? -1.171 4.316 -22.538 1.00 46.81 199 THR A C 1
ATOM 1483 O O . THR A 1 199 ? -0.240 3.903 -23.225 1.00 46.81 199 THR A O 1
ATOM 1486 N N . THR A 1 200 ? -1.626 3.627 -21.497 1.00 42.88 200 THR A N 1
ATOM 1487 C CA . THR A 1 200 ? -1.194 2.264 -21.158 1.00 42.88 200 THR A CA 1
ATOM 1488 C C . THR A 1 200 ? -1.782 1.237 -22.114 1.00 42.88 200 THR A C 1
ATOM 1490 O O . THR A 1 200 ? -2.800 1.553 -22.731 1.00 42.88 200 THR A O 1
ATOM 1493 N N . PRO A 1 201 ? -1.261 -0.007 -22.151 1.00 36.34 201 PRO A N 1
ATOM 1494 C CA . PRO A 1 201 ? -1.898 -1.068 -22.902 1.00 36.34 201 PRO A CA 1
ATOM 1495 C C . PRO A 1 201 ? -3.341 -1.230 -22.481 1.00 36.34 201 PRO A C 1
ATOM 1497 O O . PRO A 1 201 ? -3.619 -1.274 -21.275 1.00 36.34 201 PRO A O 1
ATOM 1500 N N . VAL A 1 202 ? -4.243 -1.336 -23.449 1.00 35.91 202 VAL A N 1
ATOM 1501 C CA . VAL A 1 202 ? -5.640 -1.648 -23.171 1.00 35.91 202 VAL A CA 1
ATOM 1502 C C . VAL A 1 202 ? -5.905 -3.060 -23.651 1.00 35.91 202 VAL A C 1
ATOM 1504 O O . VAL A 1 202 ? -6.135 -3.301 -24.825 1.00 35.91 202 VAL A O 1
ATOM 1507 N N . ASP A 1 203 ? -5.982 -3.969 -22.691 1.00 31.05 203 ASP A N 1
ATOM 1508 C CA . ASP A 1 203 ? -7.069 -4.935 -22.685 1.00 31.05 203 ASP A CA 1
ATOM 1509 C C . ASP A 1 203 ? -7.552 -5.042 -21.241 1.00 31.05 203 ASP A C 1
ATOM 1511 O O . ASP A 1 203 ? -6.887 -5.661 -20.415 1.00 31.05 203 ASP A O 1
ATOM 1515 N N . PHE A 1 204 ? -8.651 -4.350 -20.914 1.00 36.06 204 PHE A N 1
ATOM 1516 C CA . PHE A 1 204 ? -9.758 -4.890 -20.114 1.00 36.06 204 PHE A CA 1
ATOM 1517 C C . PHE A 1 204 ? -10.925 -3.889 -20.040 1.00 36.06 204 PHE A C 1
ATOM 1519 O O . PHE A 1 204 ? -10.796 -2.773 -19.539 1.00 36.06 204 PHE A O 1
ATOM 1526 N N . LYS A 1 205 ? -12.106 -4.329 -20.492 1.00 27.86 205 LYS A N 1
ATOM 1527 C CA . LYS A 1 205 ? -13.379 -3.856 -19.944 1.00 27.86 205 LYS A CA 1
ATOM 1528 C C . LYS A 1 205 ? -13.580 -4.563 -18.603 1.00 27.86 205 LYS A C 1
ATOM 1530 O O . LYS A 1 205 ? -13.783 -5.771 -18.603 1.00 27.86 205 LYS A O 1
ATOM 1535 N N . PHE A 1 206 ? -13.641 -3.820 -17.506 1.00 32.72 206 PHE A N 1
ATOM 1536 C CA . PHE A 1 206 ? -14.627 -4.110 -16.466 1.00 32.72 206 PHE A CA 1
ATOM 1537 C C . PHE A 1 206 ? -15.610 -2.943 -16.422 1.00 32.72 206 PHE A C 1
ATOM 1539 O O . PHE A 1 206 ? -15.251 -1.803 -16.710 1.00 32.72 206 PHE A O 1
ATOM 1546 N N . GLY A 1 207 ? -16.883 -3.285 -16.249 1.00 28.22 207 GLY A N 1
ATOM 1547 C CA . GLY A 1 207 ? -18.024 -2.432 -16.549 1.00 28.22 207 GLY A CA 1
ATOM 1548 C C . GLY A 1 207 ? -17.934 -1.031 -15.949 1.00 28.22 207 GLY A C 1
ATOM 1549 O O . GLY A 1 207 ? -17.612 -0.876 -14.783 1.00 28.22 207 GLY A O 1
ATOM 1550 N N . GLN A 1 208 ? -18.247 -0.060 -16.807 1.00 28.34 208 GLN A N 1
ATOM 1551 C CA . GLN A 1 208 ? -18.843 1.248 -16.534 1.00 28.34 208 GLN A CA 1
ATOM 1552 C C . GLN A 1 208 ? -18.391 1.986 -15.254 1.00 28.34 208 GLN A C 1
ATOM 1554 O O . GLN A 1 208 ? -18.729 1.603 -14.143 1.00 28.34 208 GLN A O 1
ATOM 1559 N N . HIS A 1 209 ? -17.771 3.151 -15.495 1.00 29.39 209 HIS A N 1
ATOM 1560 C CA . HIS A 1 209 ? -17.421 4.250 -14.577 1.00 29.39 209 HIS A CA 1
ATOM 1561 C C . HIS A 1 209 ? -15.964 4.284 -14.051 1.00 29.39 209 HIS A C 1
ATOM 1563 O O . HIS A 1 209 ? -15.639 3.782 -12.983 1.00 29.39 209 HIS A O 1
ATOM 1569 N N . GLY A 1 210 ? -15.093 4.990 -14.790 1.00 36.03 210 GLY A N 1
ATOM 1570 C CA . GLY A 1 210 ? -14.159 5.961 -14.188 1.00 36.03 210 GLY A CA 1
ATOM 1571 C C . GLY A 1 210 ? -12.843 5.501 -13.537 1.00 36.03 210 GLY A C 1
ATOM 1572 O O . GLY A 1 210 ? -12.271 6.294 -12.801 1.00 36.03 210 GLY A O 1
ATOM 1573 N N . GLN A 1 211 ? -12.317 4.293 -13.773 1.00 40.94 211 GLN A N 1
ATOM 1574 C CA . GLN A 1 211 ? -11.100 3.818 -13.080 1.00 40.94 211 GLN A CA 1
ATOM 1575 C C . GLN A 1 211 ? -9.829 3.841 -13.954 1.00 40.94 211 GLN A C 1
ATOM 1577 O O . GLN A 1 211 ? -9.815 3.318 -15.068 1.00 40.94 211 GLN A O 1
ATOM 1582 N N . LEU A 1 212 ? -8.747 4.433 -13.426 1.00 43.56 212 LEU A N 1
ATOM 1583 C CA . LEU A 1 212 ? -7.403 4.424 -14.023 1.00 43.56 212 LEU A CA 1
ATOM 1584 C C . LEU A 1 212 ? -6.872 2.980 -14.183 1.00 43.56 212 LEU A C 1
ATOM 1586 O O . LEU A 1 212 ? -7.052 2.176 -13.265 1.00 43.56 212 LEU A O 1
ATOM 1590 N N . PRO A 1 213 ? -6.163 2.637 -15.279 1.00 51.91 213 PRO A N 1
ATOM 1591 C CA . PRO A 1 213 ? -5.596 1.303 -15.473 1.00 51.91 213 PRO A CA 1
ATOM 1592 C C . PRO A 1 213 ? -4.556 0.987 -14.389 1.00 51.91 213 PRO A C 1
ATOM 1594 O O . PRO A 1 213 ? -3.457 1.541 -14.381 1.00 51.91 213 PRO A O 1
ATOM 1597 N N . ILE A 1 214 ? -4.881 0.056 -13.489 1.00 53.38 214 ILE A N 1
ATOM 1598 C CA . ILE A 1 214 ? -4.049 -0.351 -12.338 1.00 53.38 214 ILE A CA 1
ATOM 1599 C C . ILE A 1 214 ? -2.646 -0.822 -12.762 1.00 53.38 214 ILE A C 1
ATOM 1601 O O . ILE A 1 214 ? -1.693 -0.722 -11.992 1.00 53.38 214 ILE A O 1
ATOM 1605 N N . ARG A 1 215 ? -2.471 -1.240 -14.024 1.00 61.47 215 ARG A N 1
ATOM 1606 C CA . ARG A 1 215 ? -1.177 -1.658 -14.584 1.00 61.47 215 ARG A CA 1
ATOM 1607 C C . ARG A 1 215 ? -0.088 -0.582 -14.540 1.00 61.47 215 ARG A C 1
ATOM 1609 O O . ARG A 1 215 ? 1.078 -0.959 -14.550 1.00 61.47 215 ARG A O 1
ATOM 1616 N N . ARG A 1 216 ? -0.426 0.713 -14.437 1.00 68.94 216 ARG A N 1
ATOM 1617 C CA . ARG A 1 216 ? 0.577 1.779 -14.214 1.00 68.94 216 ARG A CA 1
ATOM 1618 C C . ARG A 1 216 ? 1.365 1.552 -12.928 1.00 68.94 216 ARG A C 1
ATOM 1620 O O . ARG A 1 216 ? 2.578 1.697 -12.919 1.00 68.94 216 ARG A O 1
ATOM 1627 N N . TYR A 1 217 ? 0.677 1.127 -11.871 1.00 68.44 217 TYR A N 1
ATOM 1628 C CA . TYR A 1 217 ? 1.286 0.853 -10.569 1.00 68.44 217 TYR A CA 1
ATOM 1629 C C . TYR A 1 217 ? 2.035 -0.478 -10.523 1.00 68.44 217 TYR A C 1
ATOM 1631 O O . TYR A 1 217 ? 2.831 -0.697 -9.618 1.00 68.44 217 TYR A O 1
ATOM 1639 N N . ALA A 1 218 ? 1.775 -1.369 -11.479 1.00 76.62 218 ALA A N 1
ATOM 1640 C CA . ALA A 1 218 ? 2.410 -2.677 -11.543 1.00 76.62 218 ALA A CA 1
ATOM 1641 C C . ALA A 1 218 ? 3.640 -2.720 -12.453 1.00 76.62 218 ALA A C 1
ATOM 1643 O O . ALA A 1 218 ? 4.237 -3.789 -12.601 1.00 76.62 218 ALA A O 1
ATOM 1644 N N . MET A 1 219 ? 3.985 -1.601 -13.094 1.00 86.88 219 MET A N 1
ATOM 1645 C CA . MET A 1 219 ? 5.199 -1.488 -13.889 1.00 86.88 219 MET A CA 1
ATOM 1646 C C . MET A 1 219 ? 6.415 -1.560 -12.963 1.00 86.88 219 MET A C 1
ATOM 1648 O O . MET A 1 219 ? 6.451 -0.901 -11.927 1.00 86.88 219 MET A O 1
ATOM 1652 N N . VAL A 1 220 ? 7.372 -2.409 -13.325 1.00 89.44 220 VAL A N 1
ATOM 1653 C CA . VAL A 1 220 ? 8.600 -2.662 -12.549 1.00 89.44 220 VAL A CA 1
ATOM 1654 C C . VAL A 1 220 ? 9.863 -2.309 -13.327 1.00 89.44 220 VAL A C 1
ATOM 1656 O O . VAL A 1 220 ? 10.961 -2.563 -12.848 1.00 89.44 220 VAL A O 1
ATOM 1659 N N . GLY A 1 221 ? 9.707 -1.773 -14.535 1.00 92.75 221 GLY A N 1
ATOM 1660 C CA . GLY A 1 221 ? 10.798 -1.207 -15.310 1.00 92.75 221 GLY A CA 1
ATOM 1661 C C . GLY A 1 221 ? 10.430 -0.991 -16.774 1.00 92.75 221 GLY A C 1
ATOM 1662 O O . GLY A 1 221 ? 9.430 -1.520 -17.288 1.00 92.75 221 GLY A O 1
ATOM 1663 N N . VAL A 1 222 ? 11.243 -0.171 -17.435 1.00 96.00 222 VAL A N 1
ATOM 1664 C CA . VAL A 1 222 ? 11.043 0.277 -18.816 1.00 96.00 222 VAL A CA 1
ATOM 1665 C C . VAL A 1 222 ? 12.372 0.258 -19.558 1.00 96.00 222 VAL A C 1
ATOM 1667 O O . VAL A 1 222 ? 13.433 0.507 -19.004 1.00 96.00 222 VAL A O 1
ATOM 1670 N N . GLY A 1 223 ? 12.334 -0.044 -20.851 1.00 97.44 223 GLY A N 1
ATOM 1671 C CA . GLY A 1 223 ? 13.539 -0.092 -21.667 1.00 97.44 223 GLY A CA 1
ATOM 1672 C C . GLY A 1 223 ? 13.250 0.307 -23.097 1.00 97.44 223 GLY A C 1
ATOM 1673 O O . GLY A 1 223 ? 12.265 -0.140 -23.684 1.00 97.44 223 GLY A O 1
ATOM 1674 N N . ILE A 1 224 ? 14.121 1.135 -23.661 1.00 97.88 224 ILE A N 1
ATOM 1675 C CA . ILE A 1 224 ? 14.057 1.543 -25.062 1.00 97.88 224 ILE A CA 1
ATOM 1676 C C . ILE A 1 224 ? 15.140 0.769 -25.815 1.00 97.88 224 ILE A C 1
ATOM 1678 O O . ILE A 1 224 ? 16.309 0.782 -25.430 1.00 97.88 224 ILE A O 1
ATOM 1682 N N . ALA A 1 225 ? 14.722 0.034 -26.842 1.00 97.81 225 ALA A N 1
ATOM 1683 C CA . ALA A 1 225 ? 15.610 -0.707 -27.733 1.00 97.81 225 ALA A CA 1
ATOM 1684 C C . ALA A 1 225 ? 16.285 0.218 -28.758 1.00 97.81 225 ALA A C 1
ATOM 1686 O O . ALA A 1 225 ? 15.865 1.358 -28.945 1.00 97.81 225 ALA A O 1
ATOM 1687 N N . GLU A 1 226 ? 17.287 -0.287 -29.479 1.00 97.12 226 GLU A N 1
ATOM 1688 C CA . GLU A 1 226 ? 18.029 0.470 -30.504 1.00 97.12 226 GLU A CA 1
ATOM 1689 C C . GLU A 1 226 ? 17.155 1.011 -31.644 1.00 97.12 226 GLU A C 1
ATOM 1691 O O . GLU A 1 226 ? 17.512 1.981 -32.304 1.00 97.12 226 GLU A O 1
ATOM 1696 N N . ASN A 1 227 ? 15.988 0.407 -31.871 1.00 95.50 227 ASN A N 1
ATOM 1697 C CA . ASN A 1 227 ? 15.002 0.849 -32.860 1.00 95.50 227 ASN A CA 1
ATOM 1698 C C . ASN A 1 227 ? 13.895 1.747 -32.275 1.00 95.50 227 ASN A C 1
ATOM 1700 O O . ASN A 1 227 ? 12.797 1.797 -32.834 1.00 95.50 227 ASN A O 1
ATOM 1704 N N . ASP A 1 228 ? 14.150 2.371 -31.122 1.00 94.38 228 ASP A N 1
ATOM 1705 C CA . ASP A 1 228 ? 13.234 3.233 -30.361 1.00 94.38 228 ASP A CA 1
ATOM 1706 C C . ASP A 1 228 ? 11.918 2.559 -29.933 1.00 94.38 228 ASP A C 1
ATOM 1708 O O . ASP A 1 228 ? 10.948 3.205 -29.519 1.00 94.38 228 ASP A O 1
ATOM 1712 N N . ARG A 1 229 ? 11.853 1.226 -30.000 1.00 95.50 229 ARG A N 1
ATOM 1713 C CA . ARG A 1 229 ? 10.729 0.473 -29.450 1.00 95.50 229 ARG A CA 1
ATOM 1714 C C . ARG A 1 229 ? 10.830 0.452 -27.935 1.00 95.50 229 ARG A C 1
ATOM 1716 O O . ARG A 1 229 ? 11.837 0.006 -27.388 1.00 95.50 229 ARG A O 1
ATOM 1723 N N . VAL A 1 230 ? 9.751 0.847 -27.270 1.00 96.00 230 VAL A N 1
ATOM 1724 C CA . VAL A 1 230 ? 9.686 0.850 -25.810 1.00 96.00 230 VAL A CA 1
ATOM 1725 C C . VAL A 1 230 ? 9.074 -0.454 -25.319 1.00 96.00 230 VAL A C 1
ATOM 1727 O O . VAL A 1 230 ? 8.061 -0.916 -25.850 1.00 96.00 230 VAL A O 1
ATOM 1730 N N . TYR A 1 231 ? 9.704 -1.059 -24.324 1.00 96.62 231 TYR A N 1
ATOM 1731 C CA . TYR A 1 231 ? 9.260 -2.260 -23.636 1.00 96.62 231 TYR A CA 1
ATOM 1732 C C . TYR A 1 231 ? 8.953 -1.927 -22.186 1.00 96.62 231 TYR A C 1
ATOM 1734 O O . TYR A 1 231 ? 9.676 -1.164 -21.551 1.00 96.62 231 TYR A O 1
ATOM 1742 N N . TYR A 1 232 ? 7.885 -2.530 -21.682 1.00 94.06 232 TYR A N 1
ATOM 1743 C CA . TYR A 1 232 ? 7.366 -2.297 -20.342 1.00 94.06 232 TYR A CA 1
ATOM 1744 C C . TYR A 1 232 ? 7.245 -3.642 -19.652 1.00 94.06 232 TYR A C 1
ATOM 1746 O O . TYR A 1 232 ? 6.623 -4.541 -20.223 1.00 94.06 232 TYR A O 1
ATOM 1754 N N . TRP A 1 233 ? 7.821 -3.788 -18.462 1.00 93.06 233 TRP A N 1
ATOM 1755 C CA . TRP A 1 233 ? 7.728 -5.009 -17.663 1.00 93.06 233 TRP A CA 1
ATOM 1756 C C . TRP A 1 233 ? 6.854 -4.794 -16.437 1.00 93.06 233 TRP A C 1
ATOM 1758 O O . TRP A 1 233 ? 6.810 -3.707 -15.862 1.00 93.06 233 TRP A O 1
ATOM 1768 N N . TYR A 1 234 ? 6.161 -5.856 -16.037 1.00 88.62 234 TYR A N 1
ATOM 1769 C CA . TYR A 1 234 ? 5.191 -5.847 -14.951 1.00 88.62 234 TYR A CA 1
ATOM 1770 C C . TYR A 1 234 ? 5.538 -6.896 -13.895 1.00 88.62 234 TYR A C 1
ATOM 1772 O O . TYR A 1 234 ? 6.112 -7.944 -14.202 1.00 88.62 234 TYR A O 1
ATOM 1780 N N . GLY A 1 235 ? 5.146 -6.643 -12.646 1.00 83.25 235 GLY A N 1
ATOM 1781 C CA . GLY A 1 235 ? 5.453 -7.533 -11.521 1.00 83.25 235 GLY A CA 1
ATOM 1782 C C . GLY A 1 235 ? 4.774 -8.915 -11.552 1.00 83.25 235 GLY A C 1
ATOM 1783 O O . GLY A 1 235 ? 5.129 -9.769 -10.741 1.00 83.25 235 GLY A O 1
ATOM 1784 N N . ASP A 1 236 ? 3.839 -9.174 -12.479 1.00 78.75 236 ASP A N 1
ATOM 1785 C CA . ASP A 1 236 ? 3.273 -10.508 -12.784 1.00 78.75 236 ASP A CA 1
ATOM 1786 C C . ASP A 1 236 ? 4.089 -11.285 -13.825 1.00 78.75 236 ASP A C 1
ATOM 1788 O O . ASP A 1 236 ? 3.586 -12.246 -14.407 1.00 78.75 236 ASP A O 1
ATOM 1792 N N . ASN A 1 237 ? 5.341 -10.891 -14.069 1.00 87.50 237 ASN A N 1
ATOM 1793 C CA . ASN A 1 237 ? 6.204 -11.492 -15.084 1.00 87.50 237 ASN A CA 1
ATOM 1794 C C . ASN A 1 237 ? 5.597 -11.391 -16.485 1.00 87.50 237 ASN A C 1
ATOM 1796 O O . ASN A 1 237 ? 5.699 -12.317 -17.290 1.00 87.50 237 ASN A O 1
ATOM 1800 N N . LYS A 1 238 ? 4.964 -10.257 -16.788 1.00 89.19 238 LYS A N 1
ATOM 1801 C CA . LYS A 1 238 ? 4.505 -9.924 -18.136 1.00 89.19 238 LYS A CA 1
ATOM 1802 C C . LYS A 1 238 ? 5.262 -8.738 -18.694 1.00 89.19 238 LYS A C 1
ATOM 1804 O O . LYS A 1 238 ? 5.906 -7.981 -17.972 1.00 89.19 238 LYS A O 1
ATOM 1809 N N . ARG A 1 239 ? 5.133 -8.553 -20.003 1.00 92.75 239 ARG A N 1
ATOM 1810 C CA . ARG A 1 239 ? 5.583 -7.355 -20.706 1.00 92.75 239 ARG A CA 1
ATOM 1811 C C . ARG A 1 239 ? 4.640 -6.948 -21.819 1.00 92.75 239 ARG A C 1
ATOM 1813 O O . ARG A 1 239 ? 3.966 -7.804 -22.384 1.00 92.75 239 ARG A O 1
ATOM 1820 N N . SER A 1 240 ? 4.694 -5.689 -22.215 1.00 93.25 240 SER A N 1
ATOM 1821 C CA . SER A 1 240 ? 4.157 -5.199 -23.489 1.00 93.25 240 SER A CA 1
ATOM 1822 C C . SER A 1 240 ? 5.254 -4.481 -24.279 1.00 93.25 240 SER A C 1
ATOM 1824 O O . SER A 1 240 ? 6.397 -4.362 -23.825 1.00 93.25 240 SER A O 1
ATOM 1826 N N . SER A 1 241 ? 4.937 -4.029 -25.493 1.00 94.19 241 SER A N 1
ATOM 1827 C CA . SER A 1 241 ? 5.829 -3.120 -26.212 1.00 94.19 241 SER A CA 1
ATOM 1828 C C . SER A 1 241 ? 5.070 -2.149 -27.100 1.00 94.19 241 SER A C 1
ATOM 1830 O O . SER A 1 241 ? 4.137 -2.548 -27.803 1.00 94.19 241 SER A O 1
ATOM 1832 N N . GLY A 1 242 ? 5.557 -0.922 -27.173 1.00 92.25 242 GLY A N 1
ATOM 1833 C CA . GLY A 1 242 ? 4.893 0.156 -27.874 1.00 92.25 242 GLY A CA 1
ATOM 1834 C C . GLY A 1 242 ? 5.804 1.365 -28.063 1.00 92.25 242 GLY A C 1
ATOM 1835 O O . GLY A 1 242 ? 6.978 1.224 -28.405 1.00 92.25 242 GLY A O 1
ATOM 1836 N N . THR A 1 243 ? 5.244 2.550 -27.867 1.00 91.06 243 THR A N 1
ATOM 1837 C CA . THR A 1 243 ? 5.942 3.843 -27.882 1.00 91.06 243 THR A CA 1
ATOM 1838 C C . THR A 1 243 ? 5.878 4.469 -26.500 1.00 91.06 243 THR A C 1
ATOM 1840 O O . THR A 1 243 ? 5.042 4.057 -25.702 1.00 91.06 243 THR A O 1
ATOM 1843 N N . SER A 1 244 ? 6.655 5.526 -26.250 1.00 87.31 244 SER A N 1
ATOM 1844 C CA . SER A 1 244 ? 6.663 6.237 -24.962 1.00 87.31 244 SER A CA 1
ATOM 1845 C C . SER A 1 244 ? 5.285 6.701 -24.481 1.00 87.31 244 SER A C 1
ATOM 1847 O O . SER A 1 244 ? 5.083 6.871 -23.279 1.00 87.31 244 SER A O 1
ATOM 1849 N N . ARG A 1 245 ? 4.333 6.860 -25.408 1.00 84.50 245 ARG A N 1
ATOM 1850 C CA . ARG A 1 245 ? 2.962 7.297 -25.139 1.00 84.50 245 ARG A CA 1
ATOM 1851 C C . ARG A 1 245 ? 1.900 6.229 -25.356 1.00 84.50 245 ARG A C 1
ATOM 1853 O O . ARG A 1 245 ? 0.760 6.502 -25.034 1.00 84.50 245 ARG A O 1
ATOM 1860 N N . ASP A 1 246 ? 2.232 5.070 -25.908 1.00 82.88 246 ASP A N 1
ATOM 1861 C CA . ASP A 1 246 ? 1.269 4.018 -26.252 1.00 82.88 246 ASP A CA 1
ATOM 1862 C C . ASP A 1 246 ? 1.926 2.660 -26.007 1.00 82.88 246 ASP A C 1
ATOM 1864 O O . ASP A 1 246 ? 2.668 2.169 -26.858 1.00 82.88 246 ASP A O 1
ATOM 1868 N N . LEU A 1 247 ? 1.736 2.121 -24.803 1.00 87.44 247 LEU A N 1
ATOM 1869 C CA . LEU A 1 247 ? 2.574 1.075 -24.205 1.00 87.44 247 LEU A CA 1
ATOM 1870 C C . LEU A 1 247 ? 2.448 -0.322 -24.855 1.00 87.44 247 LEU A C 1
ATOM 1872 O O . LEU A 1 247 ? 3.290 -1.190 -24.603 1.00 87.44 247 LEU A O 1
ATOM 1876 N N . ASP A 1 248 ? 1.424 -0.578 -25.671 1.00 84.00 248 ASP A N 1
ATOM 1877 C CA . ASP A 1 248 ? 1.219 -1.852 -26.382 1.00 84.00 248 ASP A CA 1
ATOM 1878 C C . ASP A 1 248 ? 0.997 -1.723 -27.884 1.00 84.00 248 ASP A C 1
ATOM 1880 O O . ASP A 1 248 ? 0.768 -2.746 -28.538 1.00 84.00 248 ASP A O 1
ATOM 1884 N N . LYS A 1 249 ? 1.164 -0.517 -28.443 1.00 87.25 249 LYS A N 1
ATOM 1885 C CA . LYS A 1 249 ? 1.064 -0.225 -29.881 1.00 87.25 249 LYS A CA 1
ATOM 1886 C C . LYS A 1 249 ? 1.587 -1.335 -30.793 1.00 87.25 249 LYS A C 1
ATOM 1888 O O . LYS A 1 249 ? 1.048 -1.568 -31.873 1.00 87.25 249 LYS A O 1
ATOM 1893 N N . TYR A 1 250 ? 2.686 -1.984 -30.401 1.00 89.00 250 TYR A N 1
ATOM 1894 C CA . TYR A 1 250 ? 3.325 -3.017 -31.204 1.00 89.00 250 TYR A CA 1
ATOM 1895 C C . TYR A 1 250 ? 3.098 -4.447 -30.704 1.00 89.00 250 TYR A C 1
ATOM 1897 O O . TYR A 1 250 ? 3.127 -5.367 -31.521 1.00 89.00 250 TYR A O 1
ATOM 1905 N N . ARG A 1 251 ? 2.969 -4.670 -29.391 1.00 88.25 251 ARG A N 1
ATOM 1906 C CA . ARG A 1 251 ? 2.618 -5.965 -28.781 1.00 88.25 251 ARG A CA 1
ATOM 1907 C C . ARG A 1 251 ? 1.837 -5.722 -27.497 1.00 88.25 251 ARG A C 1
ATOM 1909 O O . ARG A 1 251 ? 2.358 -5.077 -26.585 1.00 88.25 251 ARG A O 1
ATOM 1916 N N . ALA A 1 252 ? 0.682 -6.374 -27.413 1.00 87.69 252 ALA A N 1
ATOM 1917 C CA . ALA A 1 252 ? -0.042 -6.609 -26.172 1.00 87.69 252 ALA A CA 1
ATOM 1918 C C . ALA A 1 252 ? 0.782 -7.458 -25.186 1.00 87.69 252 ALA A C 1
ATOM 1920 O O . ALA A 1 252 ? 1.928 -7.834 -25.448 1.00 87.69 252 ALA A O 1
ATOM 1921 N N . LEU A 1 253 ? 0.177 -7.762 -24.042 1.00 84.31 253 LEU A N 1
ATOM 1922 C CA . LEU A 1 253 ? 0.829 -8.460 -22.941 1.00 84.31 253 LEU A CA 1
ATOM 1923 C C . LEU A 1 253 ? 1.310 -9.862 -23.325 1.00 84.31 253 LEU A C 1
ATOM 1925 O O . LEU A 1 253 ? 0.567 -10.663 -23.891 1.00 84.31 253 LEU A O 1
ATOM 1929 N N . GLN A 1 254 ? 2.552 -10.166 -22.963 1.00 88.31 254 GLN A N 1
ATOM 1930 C CA . GLN A 1 254 ? 3.198 -11.461 -23.158 1.00 88.31 254 GLN A CA 1
ATOM 1931 C C . GLN A 1 254 ? 3.884 -11.887 -21.865 1.00 88.31 254 GLN A C 1
ATOM 1933 O O . GLN A 1 254 ? 4.449 -11.043 -21.171 1.00 88.31 254 GLN A O 1
ATOM 1938 N N . ASP A 1 255 ? 3.874 -13.184 -21.573 1.00 90.06 255 ASP A N 1
ATOM 1939 C CA . ASP A 1 255 ? 4.616 -13.727 -20.437 1.00 90.06 255 ASP A CA 1
ATOM 1940 C C . ASP A 1 255 ? 6.130 -13.571 -20.649 1.00 90.06 255 ASP A C 1
ATOM 1942 O O . ASP A 1 255 ? 6.644 -13.595 -21.775 1.00 90.06 255 ASP A O 1
ATOM 1946 N N . VAL A 1 256 ? 6.839 -13.409 -19.540 1.00 92.56 256 VAL A N 1
ATOM 1947 C CA . VAL A 1 256 ? 8.284 -13.223 -19.462 1.00 92.56 256 VAL A CA 1
ATOM 1948 C C . VAL A 1 256 ? 8.857 -14.281 -18.543 1.00 92.56 256 VAL A C 1
ATOM 1950 O O . VAL A 1 256 ? 8.353 -14.517 -17.447 1.00 92.56 256 VAL A O 1
ATOM 1953 N N . LYS A 1 257 ? 9.948 -14.913 -18.972 1.00 93.81 257 LYS A N 1
ATOM 1954 C CA . LYS A 1 257 ? 10.697 -15.805 -18.088 1.00 93.81 257 LYS A CA 1
ATOM 1955 C C . LYS A 1 257 ? 11.689 -15.004 -17.257 1.00 93.81 257 LYS A C 1
ATOM 1957 O O . LYS A 1 257 ? 12.537 -14.305 -17.813 1.00 93.81 257 LYS A O 1
ATOM 1962 N N . VAL A 1 258 ? 11.589 -15.150 -15.943 1.00 91.25 258 VAL A N 1
ATOM 1963 C CA . VAL A 1 258 ? 12.469 -14.540 -14.939 1.00 91.25 258 VAL A CA 1
ATOM 1964 C C . VAL A 1 258 ? 13.021 -15.625 -14.013 1.00 91.25 258 VAL A C 1
ATOM 1966 O O . VAL A 1 258 ? 12.496 -16.741 -13.976 1.00 91.25 258 VAL A O 1
ATOM 1969 N N . HIS A 1 259 ? 14.080 -15.305 -13.272 1.00 85.81 259 HIS A N 1
ATOM 1970 C CA . HIS A 1 259 ? 14.548 -16.133 -12.162 1.00 85.81 259 HIS A CA 1
ATOM 1971 C C . HIS A 1 259 ? 13.678 -15.888 -10.927 1.00 85.81 259 HIS A C 1
ATOM 1973 O O . HIS A 1 259 ? 13.241 -14.769 -10.669 1.00 85.81 259 HIS A O 1
ATOM 1979 N N . GLY A 1 260 ? 13.439 -16.944 -10.152 1.00 76.81 260 GLY A N 1
ATOM 1980 C CA . GLY A 1 260 ? 12.578 -16.882 -8.974 1.00 76.81 260 GLY A CA 1
ATOM 1981 C C . GLY A 1 260 ? 11.083 -16.941 -9.301 1.00 76.81 260 GLY A C 1
ATOM 1982 O O . GLY A 1 260 ? 10.658 -17.112 -10.441 1.00 76.81 260 GLY A O 1
ATOM 1983 N N . SER A 1 261 ? 10.263 -16.877 -8.256 1.00 65.88 261 SER A N 1
ATOM 1984 C CA . SER A 1 261 ? 8.804 -16.801 -8.366 1.00 65.88 261 SER A CA 1
ATOM 1985 C C . SER A 1 261 ? 8.327 -15.470 -7.794 1.00 65.88 261 SER A C 1
ATOM 1987 O O . SER A 1 261 ? 8.966 -14.963 -6.866 1.00 65.88 261 SER A O 1
ATOM 1989 N N . PRO A 1 262 ? 7.196 -14.923 -8.282 1.00 65.19 262 PRO A N 1
ATOM 1990 C CA . PRO A 1 262 ? 6.559 -13.782 -7.643 1.00 65.19 262 PRO A CA 1
ATOM 1991 C C . PRO A 1 262 ? 6.438 -14.021 -6.136 1.00 65.19 262 PRO A C 1
ATOM 1993 O O . PRO A 1 262 ? 6.033 -15.110 -5.710 1.00 65.19 262 PRO A O 1
ATOM 1996 N N . LYS A 1 263 ? 6.816 -13.024 -5.324 1.00 64.69 263 LYS A N 1
ATOM 1997 C CA . LYS A 1 263 ? 6.647 -13.107 -3.869 1.00 64.69 263 LYS A CA 1
ATOM 1998 C C . LYS A 1 263 ? 5.190 -13.460 -3.570 1.00 64.69 263 LYS A C 1
ATOM 2000 O O . LYS A 1 263 ? 4.264 -12.943 -4.194 1.00 64.69 263 LYS A O 1
ATOM 2005 N N . LYS A 1 264 ? 4.998 -14.360 -2.604 1.00 67.31 264 LYS A N 1
ATOM 2006 C CA . LYS A 1 264 ? 3.671 -14.746 -2.117 1.00 67.31 264 LYS A CA 1
ATOM 2007 C C . LYS A 1 264 ? 2.911 -13.474 -1.732 1.00 67.31 264 LYS A C 1
ATOM 2009 O O . LYS A 1 264 ? 3.477 -12.630 -1.042 1.00 67.31 264 LYS A O 1
ATOM 2014 N N . ILE A 1 265 ? 1.651 -13.343 -2.150 1.00 81.81 265 ILE A N 1
ATOM 2015 C CA . ILE A 1 265 ? 0.800 -12.207 -1.772 1.00 81.81 265 ILE A CA 1
ATOM 2016 C C . ILE A 1 265 ? 0.531 -12.301 -0.266 1.00 81.81 265 ILE A C 1
ATOM 2018 O O . ILE A 1 265 ? -0.398 -12.968 0.187 1.00 81.81 265 ILE A O 1
ATOM 2022 N N . LEU A 1 266 ? 1.392 -11.663 0.527 1.00 89.31 266 LEU A N 1
ATOM 2023 C CA . LEU A 1 266 ? 1.366 -11.768 1.987 1.00 89.31 266 LEU A CA 1
ATOM 2024 C C . LEU A 1 266 ? 0.084 -11.188 2.586 1.00 89.31 266 LEU A C 1
ATOM 2026 O O . LEU A 1 266 ? -0.336 -11.622 3.652 1.00 89.31 266 LEU A O 1
ATOM 2030 N N . HIS A 1 267 ? -0.579 -10.272 1.879 1.00 94.00 267 HIS A N 1
ATOM 2031 C CA . HIS A 1 267 ? -1.832 -9.660 2.313 1.00 94.00 267 HIS A CA 1
ATOM 2032 C C . HIS A 1 267 ? -2.912 -10.707 2.626 1.00 94.00 267 HIS A C 1
ATOM 2034 O O . HIS A 1 267 ? -3.639 -10.557 3.601 1.00 94.00 267 HIS A O 1
ATOM 2040 N N . TYR A 1 268 ? -2.960 -11.826 1.895 1.00 94.69 268 TYR A N 1
ATOM 2041 C CA . TYR A 1 268 ? -3.930 -12.903 2.143 1.00 94.69 268 TYR A CA 1
ATOM 2042 C C . TYR A 1 268 ? -3.687 -13.660 3.457 1.00 94.69 268 TYR A C 1
ATOM 2044 O O . TYR A 1 268 ? -4.546 -14.406 3.923 1.00 94.69 268 TYR A O 1
ATOM 2052 N N . ALA A 1 269 ? -2.525 -13.482 4.090 1.00 96.19 269 ALA A N 1
ATOM 2053 C CA . ALA A 1 269 ? -2.270 -14.030 5.415 1.00 96.19 269 ALA A CA 1
ATOM 2054 C C . ALA A 1 269 ? -2.873 -13.170 6.539 1.00 96.19 269 ALA A C 1
ATOM 2056 O O . ALA A 1 269 ? -3.010 -13.680 7.655 1.00 96.19 269 ALA A O 1
ATOM 2057 N N . ILE A 1 270 ? -3.248 -11.911 6.268 1.00 98.06 270 ILE A N 1
ATOM 2058 C CA . ILE A 1 270 ? -3.807 -10.983 7.259 1.00 98.06 270 ILE A CA 1
ATOM 2059 C C . ILE A 1 270 ? -5.155 -11.512 7.758 1.00 98.06 270 ILE A C 1
ATOM 2061 O O . ILE A 1 270 ? -6.052 -11.811 6.970 1.00 98.06 270 ILE A O 1
ATOM 2065 N N . THR A 1 271 ? -5.279 -11.625 9.078 1.00 98.62 271 THR A N 1
ATOM 2066 C CA . THR A 1 271 ? -6.511 -11.999 9.776 1.00 98.62 271 THR A CA 1
ATOM 2067 C C . THR A 1 271 ? -7.098 -10.776 10.468 1.00 98.62 271 THR A C 1
ATOM 2069 O O . THR A 1 271 ? -6.410 -9.765 10.641 1.00 98.62 271 THR A O 1
ATOM 2072 N N . LEU A 1 272 ? -8.349 -10.870 10.909 1.00 98.50 272 LEU A N 1
ATOM 2073 C CA . LEU A 1 272 ? -8.958 -9.841 11.748 1.00 98.50 272 LEU A CA 1
ATOM 2074 C C . LEU A 1 272 ? -8.142 -9.589 13.022 1.00 98.50 272 LEU A C 1
ATOM 2076 O O . LEU A 1 272 ? -7.877 -8.437 13.363 1.00 98.50 272 LEU A O 1
ATOM 2080 N N . GLN A 1 273 ? -7.645 -10.646 13.668 1.00 98.25 273 GLN A N 1
ATOM 2081 C CA . GLN A 1 273 ? -6.808 -10.506 14.856 1.00 98.25 273 GLN A CA 1
ATOM 2082 C C . GLN A 1 273 ? -5.522 -9.720 14.579 1.00 98.25 273 GLN A C 1
ATOM 2084 O O . GLN A 1 273 ? -5.103 -8.928 15.423 1.00 98.25 273 GLN A O 1
ATOM 2089 N N . HIS A 1 274 ? -4.908 -9.896 13.402 1.00 98.25 274 HIS A N 1
ATOM 2090 C CA . HIS A 1 274 ? -3.728 -9.122 13.007 1.00 98.25 274 HIS A CA 1
ATOM 2091 C C . HIS A 1 274 ? -4.021 -7.620 12.884 1.00 98.25 274 HIS A C 1
ATOM 2093 O O . HIS A 1 274 ? -3.135 -6.803 13.137 1.00 98.25 274 HIS A O 1
ATOM 2099 N N . LEU A 1 275 ? -5.238 -7.233 12.490 1.00 98.00 275 LEU A N 1
ATOM 2100 C CA . LEU A 1 275 ? -5.635 -5.826 12.496 1.00 98.00 275 LEU A CA 1
ATOM 2101 C C . LEU A 1 275 ? -5.742 -5.314 13.941 1.00 98.00 275 LEU A C 1
ATOM 2103 O O . LEU A 1 275 ? -5.083 -4.329 14.283 1.00 98.00 275 LEU A O 1
ATOM 2107 N N . LEU A 1 276 ? -6.492 -6.028 14.787 1.00 97.56 276 LEU A N 1
ATOM 2108 C CA . LEU A 1 276 ? -6.784 -5.643 16.174 1.00 97.56 276 LEU A CA 1
ATOM 2109 C C . LEU A 1 276 ? -5.520 -5.469 17.031 1.00 97.56 276 LEU A C 1
ATOM 2111 O O . LEU A 1 276 ? -5.416 -4.506 17.778 1.00 97.56 276 LEU A O 1
ATOM 2115 N N . ASN A 1 277 ? -4.522 -6.344 16.881 1.00 95.69 277 ASN A N 1
ATOM 2116 C CA . ASN A 1 277 ? -3.284 -6.298 17.677 1.00 95.69 277 ASN A CA 1
ATOM 2117 C C . ASN A 1 277 ? -2.097 -5.620 16.968 1.00 95.69 277 ASN A C 1
ATOM 2119 O O . ASN A 1 277 ? -0.938 -5.761 17.376 1.00 95.69 277 ASN A O 1
ATOM 2123 N N . HIS A 1 278 ? -2.370 -4.913 15.872 1.00 95.81 278 HIS A N 1
ATOM 2124 C CA . HIS A 1 278 ? -1.363 -4.217 15.080 1.00 95.81 278 HIS A CA 1
ATOM 2125 C C . HIS A 1 278 ? -0.279 -5.095 14.423 1.00 95.81 278 HIS A C 1
ATOM 2127 O O . HIS A 1 278 ? 0.765 -4.589 14.021 1.00 95.81 278 HIS A O 1
ATOM 2133 N N . LYS A 1 279 ? -0.523 -6.396 14.227 1.00 96.88 279 LYS A N 1
ATOM 2134 C CA . LYS A 1 279 ? 0.405 -7.330 13.554 1.00 96.88 279 LYS A CA 1
ATOM 2135 C C . LYS A 1 279 ? 0.069 -7.597 12.083 1.00 96.88 279 LYS A C 1
ATOM 2137 O O . LYS A 1 279 ? 0.524 -8.584 11.516 1.00 96.88 279 LYS A O 1
ATOM 2142 N N . SER A 1 280 ? -0.725 -6.751 11.435 1.00 97.12 280 SER A N 1
ATOM 2143 C CA . SER A 1 280 ? -1.063 -6.882 10.005 1.00 97.12 280 SER A CA 1
ATOM 2144 C C . SER A 1 280 ? 0.121 -6.642 9.066 1.00 97.12 280 SER A C 1
ATOM 2146 O O . SER A 1 280 ? 0.093 -7.096 7.927 1.00 97.12 280 SER A O 1
ATOM 2148 N N . GLY A 1 281 ? 1.147 -5.927 9.536 1.00 95.44 281 GLY A N 1
ATOM 2149 C CA . GLY A 1 281 ? 2.238 -5.415 8.708 1.00 95.44 281 GLY A CA 1
ATOM 2150 C C . GLY A 1 281 ? 1.969 -4.024 8.125 1.00 95.44 281 GLY A C 1
ATOM 2151 O O . GLY A 1 281 ? 2.891 -3.416 7.586 1.00 95.44 281 GLY A O 1
ATOM 2152 N N . PHE A 1 282 ? 0.754 -3.481 8.263 1.00 95.69 282 PHE A N 1
ATOM 2153 C CA . PHE A 1 282 ? 0.461 -2.094 7.896 1.00 95.69 282 PHE A CA 1
ATOM 2154 C C . PHE A 1 282 ? 1.151 -1.108 8.846 1.00 95.69 282 PHE A C 1
ATOM 2156 O O . PHE A 1 282 ? 1.296 -1.368 10.040 1.00 95.69 282 PHE A O 1
ATOM 2163 N N . ARG A 1 283 ? 1.558 0.051 8.315 1.00 91.62 283 ARG A N 1
ATOM 2164 C CA . ARG A 1 283 ? 2.112 1.171 9.088 1.00 91.62 283 ARG A CA 1
ATOM 2165 C C . ARG A 1 283 ? 1.397 2.468 8.742 1.00 91.62 283 ARG A C 1
ATOM 2167 O O . ARG A 1 283 ? 1.014 2.684 7.599 1.00 91.62 283 ARG A O 1
ATOM 2174 N N . GLY A 1 284 ? 1.255 3.342 9.736 1.00 90.00 284 GLY A N 1
ATOM 2175 C CA . GLY A 1 284 ? 0.677 4.671 9.547 1.00 90.00 284 GLY A CA 1
ATOM 2176 C C . GLY A 1 284 ? -0.849 4.668 9.427 1.00 90.00 284 GLY A C 1
ATOM 2177 O O . GLY A 1 284 ? -1.536 3.802 9.978 1.00 90.00 284 GLY A O 1
ATOM 2178 N N . SER A 1 285 ? -1.375 5.673 8.735 1.00 90.81 285 SER A N 1
ATOM 2179 C CA . SER A 1 285 ? -2.809 5.933 8.572 1.00 90.81 285 SER A CA 1
ATOM 2180 C C . SER A 1 285 ? -3.166 6.012 7.088 1.00 90.81 285 SER A C 1
ATOM 2182 O O . SER A 1 285 ? -2.293 6.239 6.251 1.00 90.81 285 SER A O 1
ATOM 2184 N N . GLY A 1 286 ? -4.453 5.867 6.769 1.00 89.25 286 GLY A N 1
ATOM 2185 C CA . GLY A 1 286 ? -4.974 6.279 5.467 1.00 89.25 286 GLY A CA 1
ATOM 2186 C C . GLY A 1 286 ? -4.706 7.765 5.193 1.00 89.25 286 GLY A C 1
ATOM 2187 O O . GLY A 1 286 ? -4.507 8.542 6.127 1.00 89.25 286 GLY A O 1
ATOM 2188 N N . CYS A 1 287 ? -4.681 8.146 3.914 1.00 90.75 287 CYS A N 1
ATOM 2189 C CA . CYS A 1 287 ? -4.532 9.538 3.495 1.00 90.75 287 CYS A CA 1
ATOM 2190 C C . CYS A 1 287 ? -5.718 9.961 2.625 1.00 90.75 287 CYS A C 1
ATOM 2192 O O . CYS A 1 287 ? -5.798 9.581 1.455 1.00 90.75 287 CYS A O 1
ATOM 2194 N N . ASP A 1 288 ? -6.600 10.778 3.191 1.00 91.06 288 ASP A N 1
ATOM 2195 C CA . ASP A 1 288 ? -7.841 11.233 2.561 1.00 91.06 288 ASP A CA 1
ATOM 2196 C C . ASP A 1 288 ? -7.556 12.068 1.308 1.00 91.06 288 ASP A C 1
ATOM 2198 O O . ASP A 1 288 ? -7.963 11.700 0.207 1.00 91.06 288 ASP A O 1
ATOM 2202 N N . ASN A 1 289 ? -6.749 13.127 1.438 1.00 89.25 289 ASN A N 1
ATOM 2203 C CA . ASN A 1 289 ? -6.371 13.988 0.313 1.00 89.25 289 ASN A CA 1
ATOM 2204 C C . ASN A 1 289 ? -5.594 13.241 -0.780 1.00 89.25 289 ASN A C 1
ATOM 2206 O O . ASN A 1 289 ? -5.774 13.520 -1.967 1.00 89.25 289 ASN A O 1
ATOM 2210 N N . CYS A 1 290 ? -4.761 12.266 -0.406 1.00 88.44 290 CYS A N 1
ATOM 2211 C CA . CYS A 1 290 ? -4.047 11.439 -1.375 1.00 88.44 290 CYS A CA 1
ATOM 2212 C C . CYS A 1 290 ? -5.020 10.536 -2.146 1.00 88.44 290 CYS A C 1
ATOM 2214 O O . CYS A 1 290 ? -4.935 10.447 -3.368 1.00 88.44 290 CYS A O 1
ATOM 2216 N N . ALA A 1 291 ? -5.976 9.904 -1.454 1.00 89.94 291 ALA A N 1
ATOM 2217 C CA . ALA A 1 291 ? -7.003 9.085 -2.090 1.00 89.94 291 ALA A CA 1
ATOM 2218 C C . ALA A 1 291 ? -7.902 9.925 -3.009 1.00 89.94 291 ALA A C 1
ATOM 2220 O O . ALA A 1 291 ? -8.106 9.543 -4.159 1.00 89.94 291 ALA A O 1
ATOM 2221 N N . LYS A 1 292 ? -8.361 11.100 -2.559 1.00 88.44 292 LYS A N 1
ATOM 2222 C CA . LYS A 1 292 ? -9.118 12.042 -3.399 1.00 88.44 292 LYS A CA 1
ATOM 2223 C C . LYS A 1 292 ? -8.368 12.394 -4.673 1.00 88.44 292 LYS A C 1
ATOM 2225 O O . LYS A 1 292 ? -8.933 12.306 -5.755 1.00 88.44 292 LYS A O 1
ATOM 2230 N N . THR A 1 293 ? -7.090 12.742 -4.543 1.00 85.12 293 THR A N 1
ATOM 2231 C CA . THR A 1 293 ? -6.237 13.097 -5.683 1.00 85.12 293 THR A CA 1
ATOM 2232 C C . THR A 1 293 ? -6.074 11.909 -6.632 1.00 85.12 293 THR A C 1
ATOM 2234 O O . THR A 1 293 ? -6.277 12.053 -7.833 1.00 85.12 293 THR A O 1
ATOM 2237 N N . MET A 1 294 ? -5.779 10.717 -6.102 1.00 83.00 294 MET A N 1
ATOM 2238 C CA . MET A 1 294 ? -5.587 9.495 -6.892 1.00 83.00 294 MET A CA 1
ATOM 2239 C C . MET A 1 294 ? -6.843 9.084 -7.671 1.00 83.00 294 MET A C 1
ATOM 2241 O O . MET A 1 294 ? -6.732 8.569 -8.782 1.00 83.00 294 MET A O 1
ATOM 2245 N N . PHE A 1 295 ? -8.026 9.279 -7.086 1.00 84.06 295 PHE A N 1
ATOM 2246 C CA . PHE A 1 295 ? -9.298 8.858 -7.676 1.00 84.06 295 PHE A CA 1
ATOM 2247 C C . PHE A 1 295 ? -10.096 10.004 -8.314 1.00 84.06 295 PHE A C 1
ATOM 2249 O O . PHE A 1 295 ? -11.158 9.745 -8.870 1.00 84.06 295 PHE A O 1
ATOM 2256 N N . GLY A 1 296 ? -9.590 11.241 -8.271 1.00 86.56 296 GLY A N 1
ATOM 2257 C CA . GLY A 1 296 ? -10.260 12.419 -8.826 1.00 86.56 296 GLY A CA 1
ATOM 2258 C C . GLY A 1 296 ? -11.609 12.729 -8.169 1.00 86.56 296 GLY A C 1
ATOM 2259 O O . GLY A 1 296 ? -12.547 13.075 -8.878 1.00 86.56 296 GLY A O 1
ATOM 2260 N N . LEU A 1 297 ? -11.712 12.562 -6.846 1.00 87.75 297 LEU A N 1
ATOM 2261 C CA . LEU A 1 297 ? -12.973 12.639 -6.095 1.00 87.75 297 LEU A CA 1
ATOM 2262 C C . LEU A 1 297 ? -13.175 13.992 -5.405 1.00 87.75 297 LE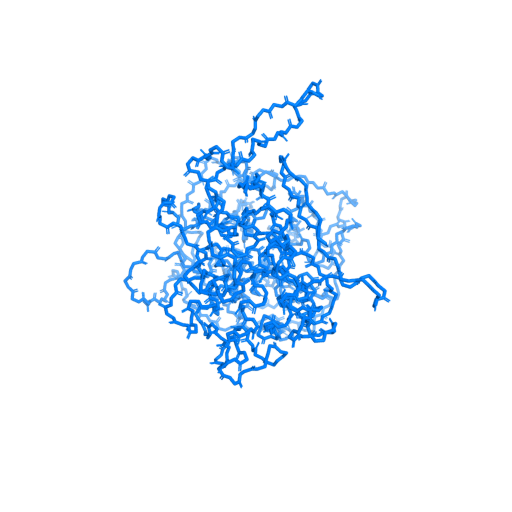U A C 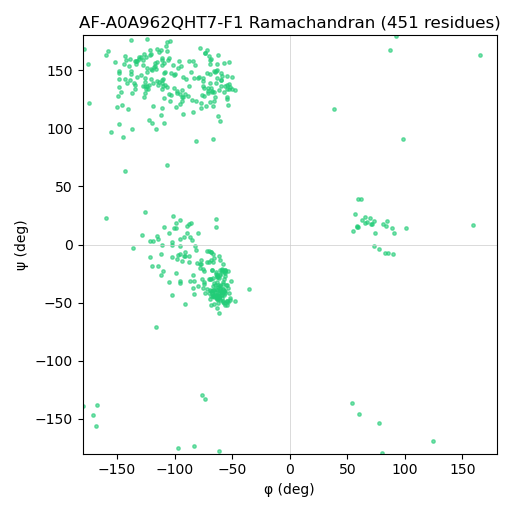1
ATOM 2264 O O . LEU A 1 297 ? -12.222 14.585 -4.882 1.00 87.75 297 LEU A O 1
ATOM 2268 N N . ALA A 1 298 ? -14.435 14.423 -5.317 1.00 90.19 298 ALA A N 1
ATOM 2269 C CA . ALA A 1 298 ? -14.859 15.462 -4.381 1.00 90.19 298 ALA A CA 1
ATOM 2270 C C . ALA A 1 298 ? -14.856 14.949 -2.920 1.00 90.19 298 ALA A C 1
ATOM 2272 O O . ALA A 1 298 ? -14.706 13.754 -2.661 1.00 90.19 298 ALA A O 1
ATOM 2273 N N . ASP A 1 299 ? -14.965 15.857 -1.942 1.00 86.06 299 ASP A N 1
ATOM 2274 C CA . ASP A 1 299 ? -14.944 15.502 -0.508 1.00 86.06 299 ASP A CA 1
ATOM 2275 C C . ASP A 1 299 ? -16.114 14.603 -0.091 1.00 86.06 299 ASP A C 1
ATOM 2277 O O . ASP A 1 299 ? -15.933 13.671 0.689 1.00 86.06 299 ASP A O 1
ATOM 2281 N N . ASP A 1 300 ? -17.300 14.853 -0.637 1.00 89.06 300 ASP A N 1
ATOM 2282 C CA . ASP A 1 300 ? -18.535 14.114 -0.366 1.00 89.06 300 ASP A CA 1
ATOM 2283 C C . ASP A 1 300 ? -18.613 12.756 -1.086 1.00 89.06 300 ASP A C 1
ATOM 2285 O O . ASP A 1 300 ? -19.432 11.911 -0.730 1.00 89.06 300 ASP A O 1
ATOM 2289 N N . GLU A 1 301 ? -17.731 12.511 -2.058 1.00 91.31 301 GLU A N 1
ATOM 2290 C CA . GLU A 1 301 ? -17.598 11.231 -2.767 1.00 91.31 301 GLU A CA 1
ATOM 2291 C C . GLU A 1 301 ? -16.536 10.307 -2.141 1.00 91.31 301 GLU A C 1
ATOM 2293 O O . GLU A 1 301 ? -16.452 9.109 -2.458 1.00 91.31 301 GLU A O 1
ATOM 2298 N N . LEU A 1 302 ? -15.679 10.843 -1.266 1.00 92.06 302 LEU A N 1
ATOM 2299 C CA . LEU A 1 302 ? -14.640 10.062 -0.610 1.00 92.06 302 LEU A CA 1
ATOM 2300 C C . LEU A 1 302 ? -15.275 9.063 0.364 1.00 92.06 302 LEU A C 1
ATOM 2302 O O . LEU A 1 302 ? -16.130 9.404 1.171 1.00 92.06 302 LEU A O 1
ATOM 2306 N N . THR A 1 303 ? -14.803 7.818 0.322 1.00 93.19 303 THR A N 1
ATOM 2307 C CA . THR A 1 303 ? -15.224 6.751 1.239 1.00 93.19 303 THR A CA 1
ATOM 2308 C C . THR A 1 303 ? -14.000 6.062 1.820 1.00 93.19 303 THR A C 1
ATOM 2310 O O . THR A 1 303 ? -12.916 6.091 1.223 1.00 93.19 303 THR A O 1
ATOM 2313 N N . TYR A 1 304 ? -14.171 5.341 2.929 1.00 95.06 304 TYR A N 1
ATOM 2314 C CA . TYR A 1 304 ? -13.086 4.534 3.484 1.00 95.06 304 TYR A CA 1
ATOM 2315 C C . TYR A 1 304 ? -12.600 3.453 2.507 1.00 95.06 304 TYR A C 1
ATOM 2317 O O . TYR A 1 304 ? -11.426 3.083 2.513 1.00 95.06 304 TYR A O 1
ATOM 2325 N N . LYS A 1 305 ? -13.462 3.004 1.583 1.00 95.31 305 LYS A N 1
ATOM 2326 C CA . LYS A 1 305 ? -13.065 2.112 0.487 1.00 95.31 305 LYS A CA 1
ATOM 2327 C C . LYS A 1 305 ? -12.022 2.772 -0.414 1.00 95.31 305 LYS A C 1
ATOM 2329 O O . LYS A 1 305 ? -11.027 2.127 -0.732 1.00 95.31 305 LYS A O 1
ATOM 2334 N N . HIS A 1 306 ? -12.203 4.038 -0.790 1.00 94.38 306 HIS A N 1
ATOM 2335 C CA . HIS A 1 306 ? -11.219 4.787 -1.581 1.00 94.38 306 HIS A CA 1
ATOM 2336 C C . HIS A 1 306 ? -9.896 4.955 -0.822 1.00 94.38 306 HIS A C 1
ATOM 2338 O O . HIS A 1 306 ? -8.831 4.670 -1.369 1.00 94.38 306 HIS A O 1
ATOM 2344 N N . ILE A 1 307 ? -9.959 5.316 0.462 1.00 95.31 307 ILE A N 1
ATOM 2345 C CA . ILE A 1 307 ? -8.773 5.436 1.325 1.00 95.31 307 ILE A CA 1
ATOM 2346 C C . ILE A 1 307 ? -8.018 4.104 1.402 1.00 95.31 307 ILE A C 1
ATOM 2348 O O . ILE A 1 307 ? -6.793 4.071 1.269 1.00 95.31 307 ILE A O 1
ATOM 2352 N N . HIS A 1 308 ? -8.741 2.994 1.553 1.00 96.50 308 HIS A N 1
ATOM 2353 C CA . HIS A 1 308 ? -8.151 1.667 1.608 1.00 96.50 308 HIS A CA 1
ATOM 2354 C C . HIS A 1 308 ? -7.487 1.244 0.297 1.00 96.50 308 HIS A C 1
ATOM 2356 O O . HIS A 1 308 ? -6.353 0.767 0.322 1.00 96.50 308 HIS A O 1
ATOM 2362 N N . LYS A 1 309 ? -8.132 1.486 -0.850 1.00 94.00 309 LYS A N 1
ATOM 2363 C CA . LYS A 1 309 ? -7.524 1.229 -2.164 1.00 94.00 309 LYS A CA 1
ATOM 2364 C C . LYS A 1 309 ? -6.236 2.023 -2.363 1.00 94.00 309 LYS A C 1
ATOM 2366 O O . LYS A 1 309 ? -5.232 1.460 -2.787 1.00 94.00 309 LYS A O 1
ATOM 2371 N N . HIS A 1 310 ? -6.247 3.313 -2.021 1.00 92.25 310 HIS A N 1
ATOM 2372 C CA . HIS A 1 310 ? -5.042 4.142 -2.057 1.00 92.25 310 HIS A CA 1
ATOM 2373 C C . HIS A 1 310 ? -3.941 3.563 -1.158 1.00 92.25 310 HIS A C 1
ATOM 2375 O O . HIS A 1 310 ? -2.805 3.404 -1.601 1.00 92.25 310 HIS A O 1
ATOM 2381 N N . PHE A 1 311 ? -4.281 3.221 0.090 1.00 93.75 311 PHE A N 1
ATOM 2382 C CA . PHE A 1 311 ? -3.335 2.650 1.048 1.00 93.75 311 PHE A CA 1
ATOM 2383 C C . PHE A 1 311 ? -2.692 1.376 0.498 1.00 93.75 311 PHE A C 1
ATOM 2385 O O . PHE A 1 311 ? -1.469 1.278 0.455 1.00 93.75 311 PHE A O 1
ATOM 2392 N N . LEU A 1 312 ? -3.504 0.432 0.009 1.00 92.75 312 LEU A N 1
ATOM 2393 C CA . LEU A 1 312 ? -3.003 -0.810 -0.570 1.00 92.75 312 LEU A CA 1
ATOM 2394 C C . LEU A 1 312 ? -2.052 -0.547 -1.730 1.00 92.75 312 LEU A C 1
ATOM 2396 O O . LEU A 1 312 ? -1.000 -1.155 -1.750 1.00 92.75 312 LEU A O 1
ATOM 2400 N N . ARG A 1 313 ? -2.350 0.392 -2.635 1.00 87.94 313 ARG A N 1
ATOM 2401 C CA . ARG A 1 313 ? -1.494 0.697 -3.799 1.00 87.94 313 ARG A CA 1
ATOM 2402 C C . ARG A 1 313 ? -0.145 1.332 -3.447 1.00 87.94 313 ARG A C 1
ATOM 2404 O O . ARG A 1 313 ? 0.762 1.304 -4.277 1.00 87.94 313 ARG A O 1
ATOM 2411 N N . LYS A 1 314 ? -0.012 1.948 -2.269 1.00 84.19 314 LYS A N 1
ATOM 2412 C CA . LYS A 1 314 ? 1.138 2.805 -1.921 1.00 84.19 314 LYS A CA 1
ATOM 2413 C C . LYS A 1 314 ? 1.945 2.320 -0.723 1.00 84.19 314 LYS A C 1
ATOM 2415 O O . LYS A 1 314 ? 3.082 2.754 -0.563 1.00 84.19 314 LYS A O 1
ATOM 2420 N N . SER A 1 315 ? 1.388 1.453 0.114 1.00 85.88 315 SER A N 1
ATOM 2421 C CA . SER A 1 315 ? 1.996 1.075 1.388 1.00 85.88 315 SER A CA 1
ATOM 2422 C C . SER A 1 315 ? 2.353 -0.412 1.400 1.00 85.88 315 SER A C 1
ATOM 2424 O O . SER A 1 315 ? 1.474 -1.241 1.649 1.00 85.88 315 SER A O 1
ATOM 2426 N N . PRO A 1 316 ? 3.626 -0.786 1.152 1.00 86.19 316 PRO A N 1
ATOM 2427 C CA . PRO A 1 316 ? 4.052 -2.168 1.317 1.00 86.19 316 PRO A CA 1
ATOM 2428 C C . PRO A 1 316 ? 3.910 -2.604 2.780 1.00 86.19 316 PRO A C 1
ATOM 2430 O O . PRO A 1 316 ? 3.953 -1.790 3.707 1.00 86.19 316 PRO A O 1
ATOM 2433 N N . LEU A 1 317 ? 3.767 -3.913 2.995 1.00 90.00 317 LEU A N 1
ATOM 2434 C CA . LEU A 1 317 ? 3.798 -4.466 4.345 1.00 90.00 317 LEU A CA 1
ATOM 2435 C C . LEU A 1 317 ? 5.195 -4.276 4.930 1.00 90.00 317 LEU A C 1
ATOM 2437 O O . LEU A 1 317 ? 6.176 -4.767 4.379 1.00 90.00 317 LEU A O 1
ATOM 2441 N N . ALA A 1 318 ? 5.277 -3.608 6.074 1.00 88.19 318 ALA A N 1
ATOM 2442 C CA . ALA A 1 318 ? 6.539 -3.405 6.770 1.00 88.19 318 ALA A CA 1
ATOM 2443 C C . ALA A 1 318 ? 7.032 -4.668 7.487 1.00 88.19 318 ALA A C 1
ATOM 2445 O O . ALA A 1 318 ? 8.206 -4.769 7.819 1.00 88.19 318 ALA A O 1
ATOM 2446 N N . ASN A 1 319 ? 6.123 -5.605 7.763 1.00 87.81 319 ASN A N 1
ATOM 2447 C CA . ASN A 1 319 ? 6.396 -6.875 8.418 1.00 87.81 319 ASN A CA 1
ATOM 2448 C C . ASN A 1 319 ? 5.507 -7.962 7.812 1.00 87.81 319 ASN A C 1
ATOM 2450 O O . ASN A 1 319 ? 4.408 -7.683 7.329 1.00 87.81 319 ASN A O 1
ATOM 2454 N N . VAL A 1 320 ? 5.943 -9.217 7.907 1.00 91.81 320 VAL A N 1
ATOM 2455 C CA . VAL A 1 320 ? 5.065 -10.358 7.623 1.00 91.81 320 VAL A CA 1
ATOM 2456 C C . VAL A 1 320 ? 3.858 -10.345 8.581 1.00 91.81 320 VAL A C 1
ATOM 2458 O O . VAL A 1 320 ? 4.051 -10.109 9.780 1.00 91.81 320 VAL A O 1
ATOM 2461 N N . PRO A 1 321 ? 2.622 -10.595 8.104 1.00 96.38 321 PRO A N 1
ATOM 2462 C CA . PRO A 1 321 ? 1.450 -10.647 8.976 1.00 96.38 321 PRO A CA 1
ATOM 2463 C C . PRO A 1 321 ? 1.607 -11.670 10.106 1.00 96.38 321 PRO A C 1
ATOM 2465 O O . PRO A 1 321 ? 2.078 -12.783 9.880 1.00 96.38 321 PRO A O 1
ATOM 2468 N N . GLY A 1 322 ? 1.215 -11.284 11.319 1.00 95.94 322 GLY A N 1
ATOM 2469 C CA . GLY A 1 322 ? 1.412 -12.052 12.551 1.00 95.94 322 GLY A CA 1
ATOM 2470 C C . GLY A 1 322 ? 2.798 -11.889 13.185 1.00 95.94 322 GLY A C 1
ATOM 2471 O O . GLY A 1 322 ? 3.010 -12.363 14.299 1.00 95.94 322 GLY A O 1
ATOM 2472 N N . GLY A 1 323 ? 3.724 -11.203 12.506 1.00 94.88 323 GLY A N 1
ATOM 2473 C CA . GLY A 1 323 ? 5.061 -10.897 13.006 1.00 94.88 323 GLY A CA 1
ATOM 2474 C C . GLY A 1 323 ? 5.068 -9.764 14.036 1.00 94.88 323 GLY A C 1
ATOM 2475 O O . GLY A 1 323 ? 4.332 -9.770 15.024 1.00 94.88 323 GLY A O 1
ATOM 2476 N N . GLN A 1 324 ? 5.942 -8.779 13.825 1.00 93.94 324 GLN A N 1
ATOM 2477 C CA . GLN A 1 324 ? 6.076 -7.647 14.740 1.00 93.94 324 GLN A CA 1
ATOM 2478 C C . GLN A 1 324 ? 4.849 -6.731 14.692 1.00 93.94 324 GLN A C 1
ATOM 2480 O O . GLN A 1 324 ? 4.332 -6.416 13.617 1.00 93.94 324 GLN A O 1
ATOM 2485 N N . SER A 1 325 ? 4.428 -6.269 15.872 1.00 92.38 325 SER A N 1
ATOM 2486 C CA . SER A 1 325 ? 3.387 -5.252 15.988 1.00 92.38 325 SER A CA 1
ATOM 2487 C C . SER A 1 325 ? 3.924 -3.898 15.519 1.00 92.38 325 SER A C 1
ATOM 2489 O O . SER A 1 325 ? 5.043 -3.511 15.860 1.00 92.38 325 SER A O 1
ATOM 2491 N N . ALA A 1 326 ? 3.136 -3.187 14.719 1.00 92.75 326 ALA A N 1
ATOM 2492 C CA . ALA A 1 326 ? 3.412 -1.829 14.282 1.00 92.75 326 ALA A CA 1
ATOM 2493 C C . ALA A 1 326 ? 2.108 -1.030 14.283 1.00 92.75 326 ALA A C 1
ATOM 2495 O 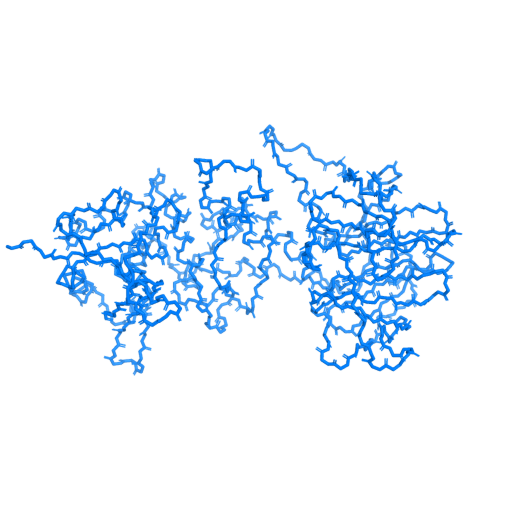O . ALA A 1 326 ? 1.167 -1.340 13.550 1.00 92.75 326 ALA A O 1
ATOM 2496 N N . TYR A 1 327 ? 2.049 0.004 15.123 1.00 92.31 327 TYR A N 1
ATOM 2497 C CA . TYR A 1 327 ? 0.838 0.798 15.284 1.00 92.31 327 TYR A CA 1
ATOM 2498 C C . TYR A 1 327 ? 0.380 1.397 13.946 1.00 92.31 327 TYR A C 1
ATOM 2500 O O . TYR A 1 327 ? 1.151 2.017 13.208 1.00 92.31 327 TYR A O 1
ATOM 2508 N N . SER A 1 328 ? -0.906 1.227 13.647 1.00 94.25 328 SER A N 1
ATOM 2509 C CA . SER A 1 328 ? -1.523 1.720 12.421 1.00 94.25 328 SER A CA 1
ATOM 2510 C C . SER A 1 328 ? -2.994 2.042 12.653 1.00 94.25 328 SER A C 1
ATOM 2512 O O . SER A 1 328 ? -3.793 1.160 12.963 1.00 94.25 328 SER A O 1
ATOM 2514 N N . ASN A 1 329 ? -3.380 3.306 12.475 1.00 94.25 329 ASN A N 1
ATOM 2515 C CA . ASN A 1 329 ? -4.794 3.692 12.495 1.00 94.25 329 ASN A CA 1
ATOM 2516 C C . ASN A 1 329 ? -5.574 3.013 11.367 1.00 94.25 329 ASN A C 1
ATOM 2518 O O . 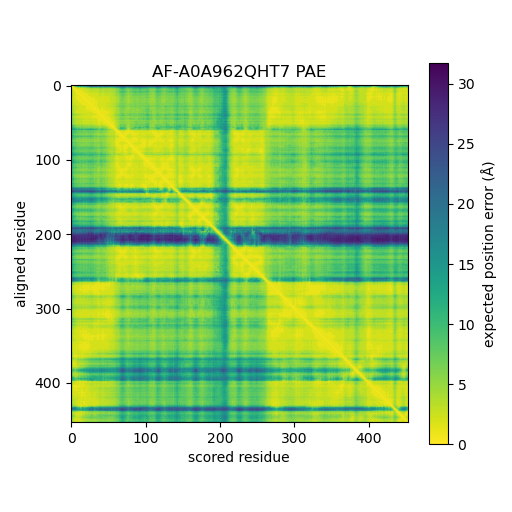ASN A 1 329 ? -6.757 2.726 11.537 1.00 94.25 329 ASN A O 1
ATOM 2522 N N . HIS A 1 330 ? -4.895 2.694 10.261 1.00 96.06 330 HIS A N 1
ATOM 2523 C CA . HIS A 1 330 ? -5.486 1.975 9.139 1.00 96.06 330 HIS A CA 1
ATOM 2524 C C . HIS A 1 330 ? -6.076 0.629 9.560 1.00 96.06 330 HIS A C 1
ATOM 2526 O O . HIS A 1 330 ? -7.188 0.307 9.161 1.00 96.06 330 HIS A O 1
ATOM 2532 N N . ASN A 1 331 ? -5.403 -0.111 10.448 1.00 97.12 331 ASN A N 1
ATOM 2533 C CA . ASN A 1 331 ? -5.919 -1.392 10.937 1.00 97.12 331 ASN A CA 1
ATOM 2534 C C . ASN A 1 331 ? -7.313 -1.291 11.555 1.00 97.12 331 ASN A C 1
ATOM 2536 O O . ASN A 1 331 ? -8.126 -2.180 11.346 1.00 97.12 331 ASN A O 1
ATOM 2540 N N . PHE A 1 332 ? -7.587 -0.227 12.308 1.00 96.75 332 PHE A N 1
ATOM 2541 C CA . PHE A 1 332 ? -8.889 -0.040 12.947 1.00 96.75 332 PHE A CA 1
ATOM 2542 C C . PHE A 1 332 ? -9.889 0.646 12.032 1.00 96.75 332 PHE A C 1
ATOM 2544 O O . PHE A 1 332 ? -11.071 0.333 12.088 1.00 96.75 332 PHE A O 1
ATOM 2551 N N . GLY A 1 333 ? -9.444 1.526 11.138 1.00 96.19 333 GLY A N 1
ATOM 2552 C CA . GLY A 1 333 ? -10.346 2.063 10.126 1.00 96.19 333 GLY A CA 1
ATOM 2553 C C . GLY A 1 333 ? -10.876 0.981 9.174 1.00 96.19 333 GLY A C 1
ATOM 2554 O O . GLY A 1 333 ? -12.017 1.069 8.736 1.00 96.19 333 GLY A O 1
ATOM 2555 N N . MET A 1 334 ? -10.127 -0.110 8.954 1.00 97.44 334 MET A N 1
ATOM 2556 C CA . MET A 1 334 ? -10.621 -1.298 8.238 1.00 97.44 334 MET A CA 1
ATOM 2557 C C . MET A 1 334 ? -11.887 -1.912 8.841 1.00 97.44 334 MET A C 1
ATOM 2559 O O . MET A 1 334 ? -12.635 -2.560 8.110 1.00 97.44 334 MET A O 1
ATOM 2563 N N . MET A 1 335 ? -12.160 -1.700 10.133 1.00 97.69 335 MET A N 1
ATOM 2564 C CA . MET A 1 335 ? -13.386 -2.205 10.752 1.00 97.69 335 MET A CA 1
ATOM 2565 C C . MET A 1 335 ? -14.633 -1.580 10.131 1.00 97.69 335 MET A C 1
ATOM 2567 O O . MET A 1 335 ? -15.651 -2.254 10.052 1.00 97.69 335 MET A O 1
ATOM 2571 N N . THR A 1 336 ? -14.535 -0.362 9.582 1.00 97.19 336 THR A N 1
ATOM 2572 C CA . THR A 1 336 ? -15.610 0.226 8.775 1.00 97.19 336 THR A CA 1
ATOM 2573 C C . THR A 1 336 ? -16.010 -0.702 7.631 1.00 97.19 336 THR A C 1
ATOM 2575 O O . THR A 1 336 ? -17.170 -1.083 7.519 1.00 97.19 336 THR A O 1
ATOM 2578 N N . LEU A 1 337 ? -15.033 -1.153 6.841 1.00 97.81 337 LEU A N 1
ATOM 2579 C CA . LEU A 1 337 ? -15.279 -2.012 5.681 1.00 97.81 337 LEU A CA 1
ATOM 2580 C C . LEU A 1 337 ? -15.749 -3.410 6.083 1.00 97.81 337 LEU A C 1
ATOM 2582 O O . LEU A 1 337 ? -16.597 -3.990 5.412 1.00 97.81 337 LEU A O 1
ATOM 2586 N N . ILE A 1 338 ? -15.182 -3.962 7.157 1.00 98.38 338 ILE A N 1
ATOM 2587 C CA . ILE A 1 338 ? -15.495 -5.320 7.617 1.00 98.38 338 ILE A CA 1
ATOM 2588 C C . ILE A 1 338 ? -16.916 -5.383 8.177 1.00 98.38 338 ILE A C 1
ATOM 2590 O O . ILE A 1 338 ? -17.676 -6.273 7.804 1.00 98.38 338 ILE A O 1
ATOM 2594 N N . VAL A 1 339 ? -17.293 -4.433 9.036 1.00 98.38 339 VAL A N 1
ATOM 2595 C CA . VAL A 1 339 ? -18.642 -4.374 9.609 1.00 98.38 339 VAL A CA 1
ATOM 2596 C C . VAL A 1 339 ? -19.685 -4.158 8.515 1.00 98.38 339 VAL A C 1
ATOM 2598 O O . VAL A 1 339 ? -20.678 -4.885 8.477 1.00 98.38 339 VAL A O 1
ATOM 2601 N N . GLU A 1 340 ? -19.442 -3.235 7.583 1.00 97.44 340 GLU A N 1
ATOM 2602 C CA . GLU A 1 340 ? -20.350 -2.975 6.459 1.00 97.44 340 GLU A CA 1
ATOM 2603 C C . GLU A 1 340 ? -20.516 -4.200 5.554 1.00 97.44 340 GLU A C 1
ATOM 2605 O O . GLU A 1 340 ? -21.637 -4.536 5.172 1.00 97.44 340 GLU A O 1
ATOM 2610 N N . ALA A 1 341 ? -19.426 -4.917 5.261 1.00 97.50 341 ALA A N 1
ATOM 2611 C CA . ALA A 1 341 ? -19.473 -6.133 4.452 1.00 97.50 341 ALA A CA 1
ATOM 2612 C C . ALA A 1 341 ? -20.268 -7.267 5.121 1.00 97.50 341 ALA A C 1
ATOM 2614 O O . ALA A 1 341 ? -20.936 -8.037 4.432 1.00 97.50 341 ALA A O 1
ATOM 2615 N N . LEU A 1 342 ? -20.206 -7.376 6.452 1.00 98.00 342 LEU A N 1
ATOM 2616 C CA . LEU A 1 342 ? -20.882 -8.434 7.206 1.00 98.00 342 LEU A CA 1
ATOM 2617 C C . LEU A 1 342 ? -22.353 -8.129 7.505 1.00 98.00 342 LEU A C 1
ATOM 2619 O O . LEU A 1 342 ? -23.160 -9.052 7.603 1.00 98.00 342 LEU A O 1
ATOM 2623 N N . THR A 1 343 ? -22.706 -6.853 7.671 1.00 97.88 343 THR A N 1
ATOM 2624 C CA . THR A 1 343 ? -24.022 -6.450 8.200 1.00 97.88 343 THR A CA 1
ATOM 2625 C C . THR A 1 343 ? -24.898 -5.707 7.205 1.00 97.88 343 THR A C 1
ATOM 2627 O O . THR A 1 343 ? -26.103 -5.621 7.434 1.00 97.88 343 THR A O 1
ATOM 2630 N N . TRP A 1 344 ? -24.319 -5.161 6.130 1.00 96.88 344 TRP A N 1
ATOM 2631 C CA . TRP A 1 344 ? -24.971 -4.195 5.237 1.00 96.88 344 TRP A CA 1
ATOM 2632 C C . TRP A 1 344 ? -25.438 -2.905 5.935 1.00 96.88 344 TRP A C 1
ATOM 2634 O O . TRP A 1 344 ? -26.227 -2.151 5.367 1.00 96.88 344 TRP A O 1
ATOM 2644 N N . GLN A 1 345 ? -24.959 -2.647 7.153 1.00 97.38 345 GLN A N 1
ATOM 2645 C CA . GLN A 1 345 ? -25.203 -1.431 7.927 1.00 97.38 345 GLN A CA 1
ATOM 2646 C C . GLN A 1 345 ? -23.914 -0.627 8.031 1.00 97.38 345 GLN A C 1
ATOM 2648 O O . GLN A 1 345 ? -22.823 -1.197 7.960 1.00 97.38 345 GLN A O 1
ATOM 2653 N N . SER A 1 346 ? -24.027 0.690 8.214 1.00 95.62 346 SER A N 1
ATOM 2654 C CA . SER A 1 346 ? -22.838 1.507 8.438 1.00 95.62 346 SER A CA 1
ATOM 2655 C C . SER A 1 346 ? -22.155 1.094 9.742 1.00 95.62 346 SER A C 1
ATOM 2657 O O . SER A 1 346 ? -22.805 0.666 10.700 1.00 95.62 346 SER A O 1
ATOM 2659 N N . PHE A 1 347 ? -20.835 1.258 9.815 1.00 96.31 347 PHE A N 1
ATOM 2660 C CA . PHE A 1 347 ? -20.131 1.027 11.077 1.00 96.31 347 PHE A CA 1
ATOM 2661 C C . PHE A 1 347 ? -20.662 1.909 12.215 1.00 96.31 347 PHE A C 1
ATOM 2663 O O . PHE A 1 347 ? -20.696 1.455 13.353 1.00 96.31 347 PHE A O 1
ATOM 2670 N N . ALA A 1 348 ? -21.088 3.141 11.914 1.00 95.00 348 ALA A N 1
ATOM 2671 C CA . ALA A 1 348 ? -21.663 4.041 12.908 1.00 95.00 348 ALA A CA 1
ATOM 2672 C C . ALA A 1 348 ? -22.941 3.454 13.526 1.00 95.00 348 ALA A C 1
ATOM 2674 O O . ALA A 1 348 ? -23.049 3.425 14.745 1.00 95.00 348 ALA A O 1
ATOM 2675 N N . ASP A 1 349 ? -23.847 2.903 12.713 1.00 96.38 349 ASP A N 1
ATOM 2676 C CA . ASP A 1 349 ? -25.096 2.310 13.210 1.00 96.38 349 ASP A CA 1
ATOM 2677 C C . ASP A 1 349 ? -24.828 1.089 14.101 1.00 96.38 349 ASP A C 1
ATOM 2679 O O . ASP A 1 349 ? -25.404 0.950 15.180 1.00 96.38 349 ASP A O 1
ATOM 2683 N N . VAL A 1 350 ? -23.912 0.210 13.680 1.00 97.94 350 VAL A N 1
ATOM 2684 C CA . VAL A 1 350 ? -23.561 -0.993 14.453 1.00 97.94 350 VAL A CA 1
ATOM 2685 C C . VAL A 1 350 ? -22.838 -0.623 15.752 1.00 97.94 350 VAL A C 1
ATOM 2687 O O . VAL A 1 350 ? -23.114 -1.209 16.800 1.00 97.94 350 VAL A O 1
ATOM 2690 N N . ALA A 1 351 ? -21.946 0.369 15.712 1.00 97.44 351 ALA A N 1
ATOM 2691 C CA . ALA A 1 351 ? -21.281 0.879 16.904 1.00 97.44 351 ALA A CA 1
ATOM 2692 C C . ALA A 1 351 ? -22.269 1.564 17.859 1.00 97.44 351 ALA A C 1
ATOM 2694 O O . ALA A 1 351 ? -22.174 1.353 19.063 1.00 97.44 351 ALA A O 1
ATOM 2695 N N . ASP A 1 352 ? -23.246 2.318 17.352 1.00 97.00 352 ASP A N 1
ATOM 2696 C CA . ASP A 1 352 ? -24.293 2.938 18.170 1.00 97.00 352 ASP A CA 1
ATOM 2697 C C . ASP A 1 352 ? -25.172 1.885 18.859 1.00 97.00 352 ASP A C 1
ATOM 2699 O O . ASP A 1 352 ? -25.524 2.050 20.030 1.00 97.00 352 ASP A O 1
ATOM 2703 N N . MET A 1 353 ? -25.484 0.775 18.179 1.00 97.75 353 MET A N 1
ATOM 2704 C CA . MET A 1 353 ? -26.178 -0.364 18.791 1.00 97.75 353 MET A CA 1
ATOM 2705 C C . MET A 1 353 ? -25.357 -0.989 19.925 1.00 97.75 353 MET A C 1
ATOM 2707 O O . MET A 1 353 ? -25.899 -1.220 21.005 1.00 97.75 353 MET A O 1
ATOM 2711 N N . TYR A 1 354 ? -24.059 -1.215 19.707 1.00 98.00 354 TYR A N 1
ATOM 2712 C CA . TYR A 1 354 ? -23.145 -1.709 20.741 1.00 98.00 354 TYR A CA 1
ATOM 2713 C C . TYR A 1 354 ? -23.044 -0.729 21.926 1.00 98.00 354 TYR A C 1
ATOM 2715 O O . TYR A 1 354 ? -23.196 -1.115 23.082 1.00 98.00 354 TYR A O 1
ATOM 2723 N N . ILE A 1 355 ? -22.867 0.567 21.662 1.00 98.00 355 ILE A N 1
ATOM 2724 C CA . ILE A 1 355 ? -22.800 1.614 22.694 1.00 98.00 355 ILE A CA 1
ATOM 2725 C C . ILE A 1 355 ? -24.103 1.660 23.507 1.00 98.00 355 ILE A C 1
ATOM 2727 O O . ILE A 1 355 ? -24.074 1.863 24.726 1.00 98.00 355 ILE A O 1
ATOM 2731 N N . ALA A 1 356 ? -25.252 1.477 22.853 1.00 97.38 356 ALA A N 1
ATOM 2732 C CA . ALA A 1 356 ? -26.544 1.416 23.521 1.00 97.38 356 ALA A CA 1
ATOM 2733 C C . ALA A 1 356 ? -26.691 0.168 24.402 1.00 97.38 356 ALA A C 1
ATOM 2735 O O . ALA A 1 356 ? -27.160 0.302 25.533 1.00 97.38 356 ALA A O 1
ATOM 2736 N N . ASP A 1 357 ? -26.239 -0.998 23.930 1.00 97.12 357 ASP A N 1
ATOM 2737 C CA . ASP A 1 357 ? -26.193 -2.243 24.710 1.00 97.12 357 ASP A CA 1
ATOM 2738 C C . ASP A 1 357 ? -25.368 -2.073 25.996 1.00 97.12 357 ASP A C 1
ATOM 2740 O O . ASP A 1 357 ? -25.806 -2.459 27.079 1.00 97.12 357 ASP A O 1
ATOM 2744 N N . LYS A 1 358 ? -24.244 -1.346 25.921 1.00 97.00 358 LYS A N 1
ATOM 2745 C CA . LYS A 1 358 ? -23.406 -1.023 27.091 1.00 97.00 358 LYS A CA 1
ATOM 2746 C C . LYS A 1 358 ? -23.938 0.137 27.953 1.00 97.00 358 LYS A C 1
ATOM 2748 O O . LYS A 1 358 ? -23.243 0.631 28.839 1.00 97.00 358 LYS A O 1
ATOM 2753 N N . GLY A 1 359 ? -25.166 0.613 27.717 1.00 95.62 359 GLY A N 1
ATOM 2754 C CA . GLY A 1 359 ? -25.814 1.659 28.524 1.00 95.62 359 GLY A CA 1
ATOM 2755 C C . GLY A 1 359 ? -25.229 3.071 28.350 1.00 95.62 359 GLY A C 1
ATOM 2756 O O . GLY A 1 359 ? -25.461 3.963 29.181 1.00 95.62 359 GLY A O 1
ATOM 2757 N N . ALA A 1 360 ? -24.473 3.289 27.273 1.00 96.00 360 ALA A N 1
ATOM 2758 C CA . ALA A 1 360 ? -23.744 4.523 26.987 1.00 96.00 360 ALA A CA 1
ATOM 2759 C C . ALA A 1 360 ? -24.341 5.333 25.817 1.00 96.00 360 ALA A C 1
ATOM 2761 O O . ALA A 1 360 ? -23.704 6.267 25.320 1.00 96.00 360 ALA A O 1
ATOM 2762 N N . GLN A 1 361 ? -25.576 5.023 25.395 1.00 94.75 361 GLN A N 1
ATOM 2763 C CA . GLN A 1 361 ? -26.267 5.724 24.305 1.00 94.75 361 GLN A CA 1
ATOM 2764 C C . GLN A 1 361 ? -26.322 7.241 24.543 1.00 94.75 361 GLN A C 1
ATOM 2766 O O . GLN A 1 361 ? -26.765 7.705 25.595 1.00 94.75 361 GLN A O 1
ATOM 2771 N N . GLY A 1 362 ? -25.870 8.018 23.555 1.00 90.94 362 GLY A N 1
ATOM 2772 C CA . GLY A 1 362 ? -25.813 9.483 23.622 1.00 90.94 362 GLY A CA 1
ATOM 2773 C C . GLY A 1 362 ? -24.717 10.046 24.539 1.00 90.94 362 GLY A C 1
ATOM 2774 O O . GLY A 1 362 ? -24.573 11.267 24.635 1.00 90.94 362 GLY A O 1
ATOM 2775 N N . LYS A 1 363 ? -23.938 9.180 25.199 1.00 93.75 363 LYS A N 1
ATOM 2776 C CA . LYS A 1 363 ? -22.835 9.565 26.088 1.00 93.75 363 LYS A CA 1
ATOM 2777 C C . LYS A 1 363 ? -21.474 9.387 25.420 1.00 93.75 363 LYS A C 1
ATOM 2779 O O . LYS A 1 363 ? -20.639 10.288 25.464 1.00 93.75 363 LYS A O 1
ATOM 2784 N N . VAL A 1 364 ? -21.299 8.262 24.728 1.00 95.12 364 VAL A N 1
ATOM 2785 C CA . VAL A 1 364 ? -20.214 8.052 23.765 1.00 95.12 364 VAL A CA 1
ATOM 2786 C C . VAL A 1 364 ? -20.785 8.298 22.380 1.00 95.12 364 VAL A C 1
ATOM 2788 O O . VAL A 1 364 ? -21.731 7.629 21.978 1.00 95.12 364 VAL A O 1
ATOM 2791 N N . ILE A 1 365 ? -20.255 9.295 21.679 1.00 93.88 365 ILE A N 1
ATOM 2792 C CA . ILE A 1 365 ? -20.786 9.729 20.382 1.00 93.88 365 ILE A CA 1
ATOM 2793 C C . ILE A 1 365 ? -19.659 9.920 19.369 1.00 93.88 365 ILE A C 1
ATOM 2795 O O . ILE A 1 365 ? -18.524 10.207 19.774 1.00 93.88 365 ILE A O 1
ATOM 2799 N N . PRO A 1 366 ? -19.937 9.816 18.058 1.00 93.19 366 PRO A N 1
ATOM 2800 C CA . PRO A 1 366 ? -19.049 10.367 17.045 1.00 93.19 366 PRO A CA 1
ATOM 2801 C C . PRO A 1 366 ? -18.705 11.821 17.379 1.00 93.19 366 PRO A C 1
ATOM 2803 O O . PRO A 1 366 ? -19.534 12.558 17.920 1.00 93.19 366 PRO A O 1
ATOM 2806 N N . ARG A 1 367 ? -17.469 12.233 17.093 1.00 89.25 367 ARG A N 1
ATOM 2807 C CA . ARG A 1 367 ? -16.981 13.572 17.424 1.00 89.25 367 ARG A CA 1
ATOM 2808 C C . ARG A 1 367 ? -17.937 14.626 16.843 1.00 89.25 367 ARG A C 1
ATOM 2810 O O . ARG A 1 367 ? -18.099 14.665 15.622 1.00 89.25 367 ARG A O 1
ATOM 2817 N N . PRO A 1 368 ? -18.537 15.481 17.687 1.00 83.31 368 PRO A N 1
ATOM 2818 C CA . PRO A 1 368 ? -19.530 16.434 17.223 1.00 83.31 368 PRO A CA 1
ATOM 2819 C C . PRO A 1 368 ? -18.875 17.595 16.475 1.00 83.31 368 PRO A C 1
ATOM 2821 O O . PRO A 1 368 ? -17.811 18.079 16.863 1.00 83.31 368 PRO A O 1
ATOM 2824 N N . ASN A 1 369 ? -19.546 18.060 15.425 1.00 78.12 369 ASN A N 1
ATOM 2825 C CA . ASN A 1 369 ? -19.320 19.359 14.805 1.00 78.12 369 ASN A CA 1
ATOM 2826 C C . ASN A 1 369 ? -20.677 19.894 14.288 1.00 78.12 369 ASN A C 1
ATOM 2828 O O . ASN A 1 369 ? -21.300 19.215 13.468 1.00 78.12 369 ASN A O 1
ATOM 2832 N N . PRO A 1 370 ? -21.167 21.059 14.757 1.00 84.12 370 PRO A N 1
ATOM 2833 C CA . PRO A 1 370 ? -20.537 21.941 15.744 1.00 84.12 370 PRO A CA 1
ATOM 2834 C C . PRO A 1 370 ? -20.511 21.329 17.152 1.00 84.12 370 PRO A C 1
ATOM 2836 O O . PRO A 1 370 ? -21.294 20.434 17.471 1.00 84.12 370 PRO A O 1
ATOM 2839 N N . LEU A 1 371 ? -19.601 21.820 17.998 1.00 87.06 371 LEU A N 1
ATOM 2840 C CA . LEU A 1 371 ? -19.585 21.489 19.426 1.00 87.06 371 LEU A CA 1
ATOM 2841 C C . LEU A 1 371 ? -20.860 22.004 20.109 1.00 87.06 371 LEU A C 1
ATOM 2843 O O . LEU A 1 371 ? -21.409 23.039 19.727 1.00 87.06 371 LEU A O 1
ATOM 2847 N N . THR A 1 372 ? -21.304 21.300 21.147 1.00 88.50 372 THR A N 1
ATOM 2848 C CA . THR A 1 372 ? -22.397 21.734 22.026 1.00 88.50 372 THR A CA 1
ATOM 2849 C C . THR A 1 372 ? -21.860 22.172 23.388 1.00 88.50 372 THR A C 1
ATOM 2851 O O . THR A 1 372 ? -20.691 21.956 23.700 1.00 88.50 372 THR A O 1
ATOM 2854 N N . ASP A 1 373 ? -22.726 22.702 24.256 1.00 89.44 373 ASP A N 1
ATOM 2855 C CA . ASP A 1 373 ? -22.368 23.050 25.644 1.00 89.44 373 ASP A CA 1
ATOM 2856 C C . ASP A 1 373 ? -21.914 21.837 26.488 1.00 89.44 373 ASP A C 1
ATOM 2858 O O . ASP A 1 373 ? -21.424 21.995 27.607 1.00 89.44 373 ASP A O 1
ATOM 2862 N N . GLN A 1 374 ? -22.077 20.614 25.970 1.00 89.56 374 GLN A N 1
ATOM 2863 C CA . GLN A 1 374 ? -21.593 19.380 26.587 1.00 89.56 374 GLN A CA 1
ATOM 2864 C C . GLN A 1 374 ? -20.181 18.993 26.139 1.00 89.56 374 GLN A C 1
ATOM 2866 O O . GLN A 1 374 ? -19.638 18.031 26.673 1.00 89.56 374 GLN A O 1
ATOM 2871 N N . ASP A 1 375 ? -19.581 19.686 25.174 1.00 90.81 375 ASP A N 1
ATOM 2872 C CA . ASP A 1 375 ? -18.310 19.293 24.572 1.00 90.81 375 ASP A CA 1
ATOM 2873 C C . ASP A 1 375 ? -17.190 20.263 24.958 1.00 90.81 375 ASP A C 1
ATOM 2875 O O . ASP A 1 375 ? -17.382 21.475 25.059 1.00 90.81 375 ASP A O 1
ATOM 2879 N N . SER A 1 376 ? -15.995 19.728 25.196 1.00 90.69 376 SER A N 1
ATOM 2880 C CA . SER A 1 376 ? -14.830 20.543 25.511 1.00 90.69 376 SER A CA 1
ATOM 2881 C C . SER A 1 376 ? -14.281 21.235 24.265 1.00 90.69 376 SER A C 1
ATOM 2883 O O . SER A 1 376 ? -14.183 20.656 23.181 1.00 90.69 376 SER A O 1
ATOM 2885 N N . ILE A 1 377 ? -13.857 22.488 24.440 1.00 89.31 377 ILE A N 1
ATOM 2886 C CA . ILE A 1 377 ? -13.021 23.172 23.454 1.00 89.31 377 ILE A CA 1
ATOM 2887 C C . ILE A 1 377 ? -11.632 22.536 23.508 1.00 89.31 377 ILE A C 1
ATOM 2889 O O . ILE A 1 377 ? -11.045 22.400 24.585 1.00 89.31 377 ILE A O 1
ATOM 2893 N N . THR A 1 378 ? -11.094 22.166 22.349 1.00 89.56 378 THR A N 1
ATOM 2894 C CA . THR A 1 378 ? -9.735 21.622 22.254 1.00 89.56 378 THR A CA 1
ATOM 2895 C C . THR A 1 378 ? -8.719 22.710 21.933 1.00 89.56 378 THR A C 1
ATOM 2897 O O . THR A 1 378 ? -9.065 23.730 21.335 1.00 89.56 378 THR A O 1
ATOM 2900 N N . TYR A 1 379 ? -7.463 22.510 22.336 1.00 90.69 379 TYR A N 1
ATOM 2901 C CA . TYR A 1 379 ? -6.409 23.513 22.191 1.00 90.69 379 TYR A CA 1
ATOM 2902 C C . TYR A 1 379 ? -5.135 22.889 21.644 1.00 90.69 379 TYR A C 1
ATOM 2904 O O . TYR A 1 379 ? -4.710 21.845 22.127 1.00 90.69 379 TYR A O 1
ATOM 2912 N N . THR A 1 380 ? -4.485 23.564 20.700 1.00 90.81 380 THR A N 1
ATOM 2913 C CA . THR A 1 380 ? -3.135 23.210 20.250 1.00 90.81 380 THR A CA 1
ATOM 2914 C C . THR A 1 380 ? -2.120 24.253 20.712 1.00 90.81 380 THR A C 1
ATOM 2916 O O . THR A 1 380 ? -2.475 25.404 20.988 1.00 90.81 380 THR A O 1
ATOM 2919 N N . GLN A 1 381 ? -0.852 23.859 20.821 1.00 87.81 381 GLN A N 1
ATOM 2920 C CA . GLN A 1 381 ? 0.226 24.775 21.176 1.00 87.81 381 GLN A CA 1
ATOM 2921 C C . GLN A 1 381 ? 0.709 25.505 19.919 1.00 87.81 381 GLN A C 1
ATOM 2923 O O . GLN A 1 381 ? 1.275 24.901 19.011 1.00 87.81 381 GLN A O 1
ATOM 2928 N N . ALA A 1 382 ? 0.497 26.817 19.865 1.00 81.25 382 ALA A N 1
ATOM 2929 C CA . ALA A 1 382 ? 1.023 27.657 18.799 1.00 81.25 382 ALA A CA 1
ATOM 2930 C C . ALA A 1 382 ? 2.556 27.765 18.894 1.00 81.25 382 ALA A C 1
ATOM 2932 O O . ALA A 1 382 ? 3.146 27.576 19.958 1.00 81.25 382 ALA A O 1
ATOM 2933 N N . GLY A 1 383 ? 3.219 28.137 17.792 1.00 81.69 383 GLY A N 1
ATOM 2934 C CA . GLY A 1 383 ? 4.688 28.248 17.730 1.00 81.69 383 GLY A CA 1
ATOM 2935 C C . GLY A 1 383 ? 5.310 29.257 18.710 1.00 81.69 383 GLY A C 1
ATOM 2936 O O . GLY A 1 383 ? 6.513 29.236 18.939 1.00 81.69 383 GLY A O 1
ATOM 2937 N N . ASN A 1 384 ? 4.496 30.120 19.323 1.00 86.12 384 ASN A N 1
ATOM 2938 C CA . ASN A 1 384 ? 4.890 31.048 20.386 1.00 86.12 384 ASN A CA 1
ATOM 2939 C C . ASN A 1 384 ? 4.710 30.469 21.810 1.00 86.12 384 ASN A C 1
ATOM 2941 O O . ASN A 1 384 ? 4.860 31.200 22.787 1.00 86.12 384 ASN A O 1
ATOM 2945 N N . GLY A 1 385 ? 4.350 29.189 21.930 1.00 85.50 385 GLY A N 1
ATOM 2946 C CA . GLY A 1 385 ? 4.137 28.478 23.188 1.00 85.50 385 GLY A CA 1
ATOM 2947 C C . GLY A 1 385 ? 2.738 28.620 23.800 1.00 85.50 385 GLY A C 1
ATOM 2948 O O . GLY A 1 385 ? 2.454 27.915 24.768 1.00 85.50 385 GLY A O 1
ATOM 2949 N N . TRP A 1 386 ? 1.863 29.475 23.256 1.00 89.06 386 TRP A N 1
ATOM 2950 C CA . TRP A 1 386 ? 0.513 29.707 23.785 1.00 89.06 386 TRP A CA 1
ATOM 2951 C C . TRP A 1 386 ? -0.510 28.705 23.249 1.00 89.06 386 TRP A C 1
ATOM 2953 O O . TRP A 1 386 ? -0.428 28.262 22.105 1.00 89.06 386 TRP A O 1
ATOM 2963 N N . LEU A 1 387 ? -1.515 28.384 24.065 1.00 90.44 387 LEU A N 1
ATOM 2964 C CA . LEU A 1 387 ? -2.645 27.561 23.640 1.00 90.44 387 LEU A CA 1
ATOM 2965 C C . LEU A 1 387 ? -3.605 28.385 22.780 1.00 90.44 387 LEU A C 1
ATOM 2967 O O . LEU A 1 387 ? -4.036 29.463 23.184 1.00 90.44 387 LEU A O 1
ATOM 2971 N N . SER A 1 388 ? -3.954 27.859 21.611 1.00 88.38 388 SER A N 1
ATOM 2972 C CA . SER A 1 388 ? -4.979 28.425 20.732 1.00 88.38 388 SER A CA 1
ATOM 2973 C C . SER A 1 388 ? -6.108 27.412 20.551 1.00 88.38 388 SER A C 1
ATOM 2975 O O . SER A 1 388 ? -5.802 26.222 20.418 1.00 88.38 388 SER A O 1
ATOM 2977 N N . PRO A 1 389 ? -7.387 27.843 20.563 1.00 88.06 389 PRO A N 1
ATOM 2978 C CA . PRO A 1 389 ? -8.496 26.963 20.224 1.00 88.06 389 PRO A CA 1
ATOM 2979 C C . PRO A 1 389 ? -8.237 26.280 18.884 1.00 88.06 389 PRO A C 1
ATOM 2981 O O . PRO A 1 389 ? -7.786 26.921 17.934 1.00 88.06 389 PRO A O 1
ATOM 2984 N N . TYR A 1 390 ? -8.501 24.983 18.835 1.00 84.25 390 TYR A N 1
ATOM 2985 C CA . TYR A 1 390 ? -8.344 24.170 17.643 1.00 84.25 390 TYR A CA 1
ATOM 2986 C C . TYR A 1 390 ? -9.704 23.598 17.265 1.00 84.25 390 TYR A C 1
ATOM 2988 O O . TYR A 1 390 ? -10.337 22.892 18.058 1.00 84.25 390 TYR A O 1
ATOM 2996 N N . GLU A 1 391 ? -10.158 23.942 16.066 1.00 83.00 391 GLU A N 1
ATOM 2997 C CA . GLU A 1 391 ? -11.378 23.395 15.493 1.00 83.00 391 GLU A CA 1
ATOM 2998 C C . GLU A 1 391 ? -11.055 22.031 14.888 1.00 83.00 391 GLU A C 1
ATOM 3000 O O . GLU A 1 391 ? -10.136 21.895 14.084 1.00 83.00 391 GLU A O 1
ATOM 3005 N N . LEU A 1 392 ? -11.767 21.002 15.342 1.00 77.25 392 LEU A N 1
ATOM 3006 C CA . LEU A 1 392 ? -11.613 19.658 14.808 1.00 77.25 392 LEU A CA 1
ATOM 3007 C C . LEU A 1 392 ? -12.596 19.469 13.662 1.00 77.25 392 LEU A C 1
ATOM 3009 O O . LEU A 1 392 ? -13.801 19.662 13.837 1.00 77.25 392 LEU A O 1
ATOM 3013 N N . ASP A 1 393 ? -12.085 18.998 12.532 1.00 73.94 393 ASP A N 1
ATOM 3014 C CA . ASP A 1 393 ? -12.935 18.570 11.431 1.00 73.94 393 ASP A CA 1
ATOM 3015 C C . ASP A 1 393 ? -13.888 17.448 11.886 1.00 73.94 393 ASP A C 1
ATOM 3017 O O . ASP A 1 393 ? -13.522 16.610 12.736 1.00 73.94 393 ASP A O 1
ATOM 3021 N N . PRO A 1 394 ? -15.122 17.421 11.342 1.00 69.19 394 PRO A N 1
ATOM 3022 C CA . PRO A 1 394 ? -16.037 16.321 11.586 1.00 69.19 394 PRO A CA 1
ATOM 3023 C C . PRO A 1 394 ? -15.403 15.025 11.090 1.00 69.19 394 PRO A C 1
ATOM 3025 O O . PRO A 1 394 ? -14.746 14.986 10.049 1.00 69.19 394 PRO A O 1
ATOM 3028 N N . VAL A 1 395 ? -15.614 13.939 11.829 1.00 72.94 395 VAL A N 1
ATOM 3029 C CA . VAL A 1 395 ? -15.066 12.642 11.435 1.00 72.94 395 VAL A CA 1
ATOM 3030 C C . VAL A 1 395 ? -15.983 12.030 10.385 1.00 72.94 395 VAL A C 1
ATOM 3032 O O . VAL A 1 395 ? -16.927 11.319 10.711 1.00 72.94 395 VAL A O 1
ATOM 3035 N N . THR A 1 396 ? -15.717 12.336 9.118 1.00 66.69 396 THR A N 1
ATOM 3036 C CA . THR A 1 396 ? -16.431 11.742 7.979 1.00 66.69 396 THR A CA 1
ATOM 3037 C C . THR A 1 396 ? -15.826 10.395 7.594 1.00 66.69 396 THR A C 1
ATOM 3039 O O . THR A 1 396 ? -16.551 9.452 7.291 1.00 66.69 396 THR A O 1
ATOM 3042 N N . GLN A 1 397 ? -14.497 10.276 7.670 1.00 76.81 397 GLN A N 1
ATOM 3043 C CA . GLN A 1 397 ? -13.743 9.058 7.393 1.00 76.81 397 GLN A CA 1
ATOM 3044 C C . GLN A 1 397 ? -12.840 8.708 8.582 1.00 76.81 397 GLN A C 1
ATOM 3046 O O . GLN A 1 397 ? -12.262 9.576 9.231 1.00 76.81 397 GLN A O 1
ATOM 3051 N N . GLY A 1 398 ? -12.736 7.418 8.917 1.00 82.00 398 GLY A N 1
ATOM 3052 C CA . GLY A 1 398 ? -11.886 6.959 10.023 1.00 82.00 398 GLY A CA 1
ATOM 3053 C C . GLY A 1 398 ? -12.523 7.013 11.417 1.00 82.00 398 GLY A C 1
ATOM 3054 O O . GLY A 1 398 ? -11.792 6.944 12.406 1.00 82.00 398 GLY A O 1
ATOM 3055 N N . LEU A 1 399 ? -13.860 7.060 11.518 1.00 92.44 399 LEU A N 1
ATOM 3056 C CA . LEU A 1 399 ? -14.597 6.952 12.789 1.00 92.44 399 LEU A CA 1
ATOM 3057 C C . LEU A 1 399 ? -14.098 5.775 13.641 1.00 92.44 399 LEU A C 1
ATOM 3059 O O . LEU A 1 399 ? -13.719 5.953 14.798 1.00 92.44 399 LEU A O 1
ATOM 3063 N N . ALA A 1 400 ? -13.980 4.599 13.024 1.00 95.44 400 ALA A N 1
ATOM 3064 C CA . ALA A 1 400 ? -13.478 3.384 13.656 1.00 95.44 400 ALA A CA 1
ATOM 3065 C C . ALA A 1 400 ? -12.028 3.503 14.182 1.00 95.44 400 ALA A C 1
ATOM 3067 O O . ALA A 1 400 ? -11.643 2.814 15.124 1.00 95.44 400 ALA A O 1
ATOM 3068 N N . ALA A 1 401 ? -11.208 4.395 13.622 1.00 93.50 401 ALA A N 1
ATOM 3069 C CA . ALA A 1 401 ? -9.808 4.548 14.010 1.00 93.50 401 ALA A CA 1
ATOM 3070 C C . ALA A 1 401 ? -9.579 5.516 15.185 1.00 93.50 401 ALA A C 1
ATOM 3072 O O . ALA A 1 401 ? -8.454 5.588 15.683 1.00 93.50 401 ALA A O 1
ATOM 3073 N N . GLY A 1 402 ? -10.589 6.270 15.623 1.00 92.50 402 GLY A N 1
ATOM 3074 C CA . GLY A 1 402 ? -10.397 7.252 16.696 1.00 92.50 402 GLY A CA 1
ATOM 3075 C C . GLY A 1 402 ? -11.431 8.373 16.785 1.00 92.50 402 GLY A C 1
ATOM 3076 O O . GLY A 1 402 ? -11.144 9.425 17.357 1.00 92.50 402 GLY A O 1
ATOM 3077 N N . GLY A 1 403 ? -12.591 8.222 16.150 1.00 92.81 403 GLY A N 1
ATOM 3078 C CA . GLY A 1 403 ? -13.479 9.338 15.841 1.00 92.81 403 GLY A CA 1
ATOM 3079 C C . GLY A 1 403 ? -14.516 9.696 16.896 1.00 92.81 403 GLY A C 1
ATOM 3080 O O . GLY A 1 403 ? -15.465 10.388 16.552 1.00 92.81 403 GLY A O 1
ATOM 3081 N N . TYR A 1 404 ? -14.374 9.236 18.138 1.00 94.69 404 TYR A N 1
ATOM 3082 C CA . TYR A 1 404 ? -15.391 9.403 19.180 1.00 94.69 404 TYR A CA 1
ATOM 3083 C C . TYR A 1 404 ? -15.020 10.463 20.224 1.00 94.69 404 TYR A C 1
ATOM 3085 O O . TYR A 1 404 ? -13.842 10.772 20.446 1.00 94.69 404 TYR A O 1
ATOM 3093 N N . SER A 1 405 ? -16.050 10.963 20.903 1.00 94.88 405 SER A N 1
ATOM 3094 C CA . SER A 1 405 ? -15.987 11.816 22.087 1.00 94.88 405 SER A CA 1
ATOM 3095 C C . SER A 1 405 ? -16.809 11.207 23.224 1.00 94.88 405 SER A C 1
ATOM 3097 O O . SER A 1 405 ? -17.866 10.624 22.989 1.00 94.88 405 SER A O 1
ATOM 3099 N N . ALA A 1 406 ? -16.326 11.354 24.457 1.00 95.88 406 ALA A N 1
ATOM 3100 C CA . ALA A 1 406 ? -16.987 10.851 25.663 1.00 95.88 406 ALA A CA 1
ATOM 3101 C C . ALA A 1 406 ? -16.482 11.583 26.916 1.00 95.88 406 ALA A C 1
ATOM 3103 O O . ALA A 1 406 ? -15.415 12.208 26.882 1.00 95.88 406 ALA A O 1
ATOM 3104 N N . ALA A 1 407 ? -17.219 11.499 28.027 1.00 95.38 407 ALA A N 1
ATOM 3105 C CA . ALA A 1 407 ? -16.672 11.817 29.344 1.00 95.38 407 ALA A CA 1
ATOM 3106 C C . ALA A 1 407 ? -15.930 10.598 29.922 1.00 95.38 407 ALA A C 1
ATOM 3108 O O . ALA A 1 407 ? -16.187 9.457 29.539 1.00 95.38 407 ALA A O 1
ATOM 3109 N N . ALA A 1 408 ? -15.013 10.822 30.869 1.00 93.94 408 ALA A N 1
ATOM 3110 C CA . ALA A 1 408 ? -14.223 9.741 31.469 1.00 93.94 408 ALA A CA 1
ATOM 3111 C C . ALA A 1 408 ? -15.099 8.661 32.135 1.00 93.94 408 ALA A C 1
ATOM 3113 O O . ALA A 1 408 ? -14.821 7.473 32.016 1.00 93.94 408 ALA A O 1
ATOM 3114 N N . GLU A 1 409 ? -16.182 9.071 32.794 1.00 94.06 409 GLU A N 1
ATOM 3115 C CA . GLU A 1 409 ? -17.138 8.156 33.424 1.00 94.06 409 GLU A CA 1
ATOM 3116 C C . GLU A 1 409 ? -17.907 7.279 32.427 1.00 94.06 409 GLU A C 1
ATOM 3118 O O . GLU A 1 409 ? -18.186 6.122 32.729 1.00 94.06 409 GLU A O 1
ATOM 3123 N N . ASP A 1 410 ? -18.193 7.786 31.228 1.00 95.44 410 ASP A N 1
ATOM 3124 C CA . ASP A 1 410 ? -18.894 7.029 30.187 1.00 95.44 410 ASP A CA 1
ATOM 3125 C C . ASP A 1 410 ? -17.979 5.995 29.541 1.00 95.44 410 ASP A C 1
ATOM 3127 O O . ASP A 1 410 ? -18.412 4.906 29.171 1.00 95.44 410 ASP A O 1
ATOM 3131 N N . VAL A 1 411 ? -16.689 6.316 29.450 1.00 95.56 411 VAL A N 1
ATOM 3132 C CA . VAL A 1 411 ? -15.681 5.343 29.041 1.00 95.56 411 VAL A CA 1
ATOM 3133 C C . VAL A 1 411 ? -15.535 4.249 30.098 1.00 95.56 411 VAL A C 1
ATOM 3135 O O . VAL A 1 411 ? -15.539 3.074 29.746 1.00 95.56 411 VAL A O 1
ATOM 3138 N N . LEU A 1 412 ? -15.487 4.609 31.387 1.00 94.12 412 LEU A N 1
ATOM 3139 C CA . LEU A 1 412 ? -15.457 3.635 32.486 1.00 94.12 412 LEU A CA 1
ATOM 3140 C C . LEU A 1 412 ? -16.700 2.741 32.515 1.00 94.12 412 LEU A C 1
ATOM 3142 O O . LEU A 1 412 ? -16.582 1.564 32.843 1.00 94.12 412 LEU A O 1
ATOM 3146 N N . LEU A 1 413 ? -17.874 3.269 32.159 1.00 95.50 413 LEU A N 1
ATOM 3147 C CA . LEU A 1 413 ? -19.098 2.477 32.048 1.00 95.50 413 LEU A CA 1
ATOM 3148 C C . LEU A 1 413 ? -18.930 1.326 31.047 1.00 95.50 413 LEU A C 1
ATOM 3150 O O . LEU A 1 413 ? -19.216 0.181 31.389 1.00 95.50 413 LEU A O 1
ATOM 3154 N N . ILE A 1 414 ? -18.422 1.621 29.847 1.00 96.94 414 ILE A N 1
ATOM 3155 C CA . ILE A 1 414 ? -18.172 0.598 28.825 1.00 96.94 414 ILE A CA 1
ATOM 3156 C C . ILE A 1 414 ? -17.056 -0.353 29.270 1.00 96.94 414 ILE A C 1
ATOM 3158 O O . ILE A 1 414 ? -17.210 -1.565 29.153 1.00 96.94 414 ILE A O 1
ATOM 3162 N N . THR A 1 415 ? -15.953 0.168 29.815 1.00 95.50 415 THR A N 1
ATOM 3163 C CA . THR A 1 415 ? -14.840 -0.670 30.287 1.00 95.50 415 THR A CA 1
ATOM 3164 C C . THR A 1 415 ? -15.288 -1.652 31.370 1.00 95.50 415 THR A C 1
ATOM 3166 O O . THR A 1 415 ? -14.927 -2.820 31.299 1.00 95.50 415 THR A O 1
ATOM 3169 N N . ASN A 1 416 ? -16.114 -1.222 32.330 1.00 95.38 416 ASN A N 1
ATOM 3170 C CA . ASN A 1 416 ? -16.654 -2.112 33.362 1.00 95.38 416 ASN A CA 1
ATOM 3171 C C . ASN A 1 416 ? -17.537 -3.210 32.760 1.00 95.38 416 ASN A C 1
ATOM 3173 O O . ASN A 1 416 ? -17.382 -4.369 33.127 1.00 95.38 416 ASN A O 1
ATOM 3177 N N . ALA A 1 417 ? -18.407 -2.868 31.802 1.00 96.25 417 ALA A N 1
ATOM 3178 C CA . ALA A 1 417 ? -19.228 -3.865 31.115 1.00 96.25 417 ALA A CA 1
ATOM 3179 C C . ALA A 1 417 ? -18.362 -4.911 30.389 1.00 96.25 417 ALA A C 1
ATOM 3181 O O . ALA A 1 417 ? -18.625 -6.106 30.479 1.00 96.25 417 ALA A O 1
ATOM 3182 N N . LEU A 1 418 ? -17.274 -4.481 29.741 1.00 95.56 418 LEU A N 1
ATOM 3183 C CA . LEU A 1 418 ? -16.321 -5.399 29.115 1.00 95.56 418 LEU A CA 1
ATOM 3184 C C . LEU A 1 418 ? -15.600 -6.286 30.138 1.00 95.56 418 LEU A C 1
ATOM 3186 O O . LEU A 1 418 ? -15.431 -7.473 29.884 1.00 95.56 418 LEU A O 1
ATOM 3190 N N . MET A 1 419 ? -15.194 -5.738 31.286 1.00 94.00 419 MET A N 1
ATOM 3191 C CA . MET A 1 419 ? -14.525 -6.502 32.348 1.00 94.00 419 MET A CA 1
ATOM 3192 C C . MET A 1 419 ? -15.439 -7.539 33.013 1.00 94.00 419 MET A C 1
ATOM 3194 O O . MET A 1 419 ? -14.948 -8.556 33.500 1.00 94.00 419 MET A O 1
ATOM 3198 N N . ASP A 1 420 ? -16.749 -7.288 33.042 1.00 95.94 420 ASP A N 1
ATOM 3199 C CA . ASP A 1 420 ? -17.739 -8.239 33.553 1.00 95.94 420 ASP A CA 1
ATOM 3200 C C . ASP A 1 420 ? -18.007 -9.387 32.558 1.00 95.94 420 ASP A C 1
ATOM 3202 O O . ASP A 1 420 ? -18.341 -10.501 32.969 1.00 95.94 420 ASP A O 1
ATOM 3206 N N . GLU A 1 421 ? -17.860 -9.130 31.253 1.00 96.00 421 GLU A N 1
ATOM 3207 C CA . GLU A 1 421 ? -18.178 -10.076 30.175 1.00 96.00 421 GLU A CA 1
ATOM 3208 C C . GLU A 1 421 ? -16.972 -10.886 29.677 1.00 96.00 421 GLU A C 1
ATOM 3210 O O . GLU A 1 421 ? -17.131 -12.042 29.274 1.00 96.00 421 GLU A O 1
ATOM 3215 N N . TYR A 1 422 ? -15.774 -10.301 29.694 1.00 95.88 422 TYR A N 1
ATOM 3216 C CA . TYR A 1 422 ? -14.592 -10.848 29.033 1.00 95.88 422 TYR A CA 1
ATOM 3217 C C . TYR A 1 422 ? -13.425 -11.048 29.989 1.00 95.88 422 TYR A C 1
ATOM 3219 O O . TYR A 1 422 ? -13.196 -10.297 30.936 1.00 95.88 422 TYR A O 1
ATOM 3227 N N . THR A 1 423 ? -12.621 -12.067 29.692 1.00 94.56 423 THR A N 1
ATOM 3228 C CA . THR A 1 423 ? -11.335 -12.251 30.366 1.00 94.56 423 THR A CA 1
ATOM 3229 C C . THR A 1 423 ? -10.325 -11.177 29.947 1.00 94.56 423 THR A C 1
ATOM 3231 O O . THR A 1 423 ? -10.458 -10.550 28.895 1.00 94.56 423 THR A O 1
ATOM 3234 N N . PHE A 1 424 ? -9.265 -11.007 30.744 1.00 92.44 424 PHE A N 1
ATOM 3235 C CA . PHE A 1 424 ? -8.164 -10.087 30.434 1.00 92.44 424 PHE A CA 1
ATOM 3236 C C . PHE A 1 424 ? -7.590 -10.324 29.027 1.00 92.44 424 PHE A C 1
ATOM 3238 O O . PHE A 1 424 ? -7.463 -9.384 28.248 1.00 92.44 424 PHE A O 1
ATOM 3245 N N . ASP A 1 425 ? -7.304 -11.582 28.678 1.00 92.06 425 ASP A N 1
ATOM 3246 C CA . ASP A 1 425 ? -6.724 -11.944 27.378 1.00 92.06 425 ASP A CA 1
ATOM 3247 C C . ASP A 1 425 ? -7.695 -11.689 26.218 1.00 92.06 425 ASP A C 1
ATOM 3249 O O . ASP A 1 425 ? -7.286 -11.295 25.124 1.00 92.06 425 ASP A O 1
ATOM 3253 N N . GLU A 1 426 ? -8.994 -11.900 26.443 1.00 94.50 426 GLU A N 1
ATOM 3254 C CA . GLU A 1 426 ? -10.007 -11.590 25.439 1.00 94.50 426 GLU A CA 1
ATOM 3255 C C . GLU A 1 426 ? -10.106 -10.094 25.194 1.00 94.50 426 GLU A C 1
ATOM 3257 O O . GLU A 1 426 ? -10.155 -9.702 24.032 1.00 94.50 426 GLU A O 1
ATOM 3262 N N . MET A 1 427 ? -10.088 -9.273 26.248 1.00 94.00 427 MET A N 1
ATOM 3263 C CA . MET A 1 427 ? -10.053 -7.818 26.119 1.00 94.00 427 MET A CA 1
ATOM 3264 C C . MET A 1 427 ? -8.766 -7.349 25.427 1.00 94.00 427 MET A C 1
ATOM 3266 O O . MET A 1 427 ? -8.856 -6.577 24.475 1.00 94.00 427 MET A O 1
ATOM 3270 N N . ASP A 1 428 ? -7.586 -7.851 25.815 1.00 92.88 428 ASP A N 1
ATOM 3271 C CA . ASP A 1 428 ? -6.305 -7.536 25.150 1.00 92.88 428 ASP A CA 1
ATOM 3272 C C . ASP A 1 428 ? -6.383 -7.787 23.634 1.00 92.88 428 ASP A C 1
ATOM 3274 O O . ASP A 1 428 ? -6.000 -6.952 22.809 1.00 92.88 428 ASP A O 1
ATOM 3278 N N . ALA A 1 429 ? -7.013 -8.897 23.242 1.00 93.38 429 ALA A N 1
ATOM 3279 C CA . ALA A 1 429 ? -7.217 -9.252 21.844 1.00 93.38 429 ALA A CA 1
ATOM 3280 C C . ALA A 1 429 ? -8.160 -8.302 21.071 1.00 93.38 429 ALA A C 1
ATOM 3282 O O . ALA A 1 429 ? -8.138 -8.325 19.836 1.00 93.38 429 ALA A O 1
ATOM 3283 N N . MET A 1 430 ? -8.944 -7.449 21.743 1.00 95.69 430 MET A N 1
ATOM 3284 C CA . MET A 1 430 ? -9.847 -6.469 21.113 1.00 95.69 430 MET A CA 1
ATOM 3285 C C . MET A 1 430 ? -9.185 -5.116 20.826 1.00 95.69 430 MET A C 1
ATOM 3287 O O . MET A 1 430 ? -9.873 -4.174 20.448 1.00 95.69 430 MET A O 1
ATOM 3291 N N . GLY A 1 431 ? -7.865 -4.988 20.966 1.00 92.25 431 GLY A N 1
ATOM 3292 C CA . GLY A 1 431 ? -7.169 -3.733 20.667 1.00 92.25 431 GLY A CA 1
ATOM 3293 C C . GLY A 1 431 ? -6.821 -2.891 21.881 1.00 92.25 431 GLY A C 1
ATOM 3294 O O . GLY A 1 431 ? -6.474 -1.722 21.722 1.00 92.25 431 GLY A O 1
ATOM 3295 N N . TRP A 1 432 ? -6.900 -3.472 23.075 1.00 91.75 432 TRP A N 1
ATOM 3296 C CA . TRP A 1 432 ? -6.194 -2.949 24.237 1.00 91.75 432 TRP A CA 1
ATOM 3297 C C . TRP A 1 432 ? -4.693 -3.242 24.111 1.00 91.75 432 TRP A C 1
ATOM 3299 O O . TRP A 1 432 ? -4.263 -4.015 23.254 1.00 91.75 432 TRP A O 1
ATOM 3309 N N . VAL A 1 433 ? -3.878 -2.570 24.925 1.00 80.50 433 VAL A N 1
ATOM 3310 C CA . VAL A 1 433 ? -2.440 -2.836 25.000 1.00 80.50 433 VAL A CA 1
ATOM 3311 C C . VAL A 1 433 ? -2.102 -3.259 26.422 1.00 80.50 433 VAL A C 1
ATOM 3313 O O . VAL A 1 433 ? -2.045 -2.425 27.328 1.00 80.50 433 VAL A O 1
ATOM 3316 N N . GLY A 1 434 ? -1.866 -4.554 26.617 1.00 72.75 434 GLY A N 1
ATOM 3317 C CA . GLY A 1 434 ? -1.354 -5.083 27.871 1.00 72.75 434 GLY A CA 1
ATOM 3318 C C . GLY A 1 434 ? 0.074 -4.617 28.159 1.00 72.75 434 GLY A C 1
ATOM 3319 O O . GLY A 1 434 ? 1.013 -4.949 27.431 1.00 72.75 434 GLY A O 1
ATOM 3320 N N . ASN A 1 435 ? 0.265 -3.906 29.271 1.00 60.25 435 ASN A N 1
ATOM 3321 C CA . ASN A 1 435 ? 1.584 -3.743 29.874 1.00 60.25 435 ASN A CA 1
ATOM 3322 C C . ASN A 1 435 ? 1.757 -4.857 30.914 1.00 60.25 435 ASN A C 1
ATOM 3324 O O . ASN A 1 435 ? 1.059 -4.900 31.927 1.00 60.25 435 ASN A O 1
ATOM 3328 N N . SER A 1 436 ? 2.672 -5.792 30.643 1.00 55.66 436 SER A N 1
ATOM 3329 C CA . SER A 1 436 ? 3.100 -6.848 31.580 1.00 55.66 436 SER A CA 1
ATOM 3330 C C . SER A 1 436 ? 2.016 -7.803 32.122 1.00 55.66 436 SER A C 1
ATOM 3332 O O . SER A 1 436 ? 2.289 -8.524 33.073 1.00 55.66 436 SER A O 1
ATOM 3334 N N . GLY A 1 437 ? 0.828 -7.869 31.509 1.00 61.53 437 GLY A N 1
ATOM 3335 C CA . GLY A 1 437 ? -0.246 -8.796 31.909 1.00 61.53 437 GLY A CA 1
ATOM 3336 C C . GLY A 1 437 ? -0.979 -8.421 33.204 1.00 61.53 437 GLY A C 1
ATOM 3337 O O . GLY A 1 437 ? -1.753 -9.223 33.714 1.00 61.53 437 GLY A O 1
ATOM 3338 N N . GLU A 1 438 ? -0.734 -7.222 33.739 1.00 75.81 438 GLU A N 1
ATOM 3339 C CA . GLU A 1 438 ? -1.356 -6.731 34.981 1.00 75.81 438 GLU A CA 1
ATOM 3340 C C . GLU A 1 438 ? -2.321 -5.561 34.729 1.00 75.81 438 GLU A C 1
ATOM 3342 O O . GLU A 1 438 ? -3.269 -5.369 35.487 1.00 75.81 438 GLU A O 1
ATOM 3347 N N . GLU A 1 439 ? -2.112 -4.796 33.653 1.00 86.88 439 GLU A N 1
ATOM 3348 C CA . GLU A 1 439 ? -2.923 -3.632 33.283 1.00 86.88 439 GLU A CA 1
ATOM 3349 C C . GLU A 1 439 ? -3.187 -3.645 31.773 1.00 86.88 439 GLU A C 1
ATOM 3351 O O . GLU A 1 439 ? -2.254 -3.767 30.970 1.00 86.88 439 GLU A O 1
ATOM 3356 N N . LEU A 1 440 ? -4.457 -3.488 31.393 1.00 90.00 440 LEU A N 1
ATOM 3357 C CA . LEU A 1 440 ? -4.841 -3.088 30.044 1.00 90.00 440 LEU A CA 1
ATOM 3358 C C . LEU A 1 440 ? -4.977 -1.577 30.026 1.00 90.00 440 LEU A C 1
ATOM 3360 O O . LEU A 1 440 ? -5.720 -1.013 30.824 1.00 90.00 440 LEU A O 1
ATOM 3364 N N . ALA A 1 441 ? -4.283 -0.940 29.094 1.00 91.38 441 ALA A N 1
ATOM 3365 C CA . ALA A 1 441 ? -4.428 0.483 28.873 1.00 91.38 441 ALA A CA 1
ATOM 3366 C C . ALA A 1 441 ? -4.542 0.772 27.383 1.00 91.38 441 ALA A C 1
ATOM 3368 O O . ALA A 1 441 ? -4.071 0.018 26.527 1.00 91.38 441 ALA A O 1
ATOM 3369 N N . HIS A 1 442 ? -5.125 1.918 27.068 1.00 92.19 442 HIS A N 1
ATOM 3370 C CA . HIS A 1 442 ? -4.990 2.504 25.745 1.00 92.19 442 HIS A CA 1
ATOM 3371 C C . HIS A 1 442 ? -4.781 4.011 25.880 1.00 92.19 442 HIS A C 1
ATOM 3373 O O . HIS A 1 442 ? -5.225 4.648 26.835 1.00 92.19 442 HIS A O 1
ATOM 3379 N N . SER A 1 443 ? -4.040 4.600 24.944 1.00 90.69 443 SER A N 1
ATOM 3380 C CA . SER A 1 443 ? -3.832 6.048 24.900 1.00 90.69 443 SER A CA 1
ATOM 3381 C C . SER A 1 443 ? -4.284 6.630 23.567 1.00 90.69 443 SER A C 1
ATOM 3383 O O . SER A 1 443 ? -4.024 6.073 22.500 1.00 90.69 443 SER A O 1
ATOM 3385 N N . GLY A 1 444 ? -4.969 7.765 23.643 1.00 88.06 444 GLY A N 1
ATOM 3386 C CA . GLY A 1 444 ? -5.430 8.573 22.531 1.00 88.06 444 GLY A CA 1
ATOM 3387 C C . GLY A 1 444 ? -4.646 9.877 22.481 1.00 88.06 444 GLY A C 1
ATOM 3388 O O . GLY A 1 444 ? -4.397 10.527 23.497 1.00 88.06 444 GLY A O 1
ATOM 3389 N N . SER A 1 445 ? -4.240 10.274 21.282 1.00 86.94 445 SER A N 1
ATOM 3390 C CA . SER A 1 445 ? -3.535 11.530 21.062 1.00 86.94 445 SER A CA 1
ATOM 3391 C C . SER A 1 445 ? -3.918 12.094 19.702 1.00 86.94 445 SER A C 1
ATOM 3393 O O . SER A 1 445 ? -3.844 11.384 18.702 1.00 86.94 445 SER A O 1
ATOM 3395 N N . GLY A 1 446 ? -4.279 13.372 19.672 1.00 84.75 446 GLY A N 1
ATOM 3396 C CA . GLY A 1 446 ? -4.396 14.180 18.456 1.00 84.75 446 GLY A CA 1
ATOM 3397 C C . GLY A 1 446 ? -3.803 15.565 18.693 1.00 84.75 446 GLY A C 1
ATOM 3398 O O . GLY A 1 446 ? -3.407 15.874 19.809 1.00 84.75 446 GLY A O 1
ATOM 3399 N N . ASP A 1 447 ? -3.730 16.429 17.691 1.00 83.81 447 ASP A N 1
ATOM 3400 C CA . ASP A 1 447 ? -2.986 17.699 17.809 1.00 83.81 447 ASP A CA 1
ATOM 3401 C C . ASP A 1 447 ? -3.470 18.630 18.931 1.00 83.81 447 ASP A C 1
ATOM 3403 O O . ASP A 1 447 ? -2.704 19.465 19.419 1.00 83.81 447 ASP A O 1
ATOM 3407 N N . SER A 1 448 ? -4.717 18.456 19.373 1.00 86.88 448 SER A N 1
ATOM 3408 C CA . SER A 1 448 ? -5.367 19.306 20.367 1.00 86.88 448 SER A CA 1
ATOM 3409 C C . SER A 1 448 ? -5.860 18.592 21.633 1.00 86.88 448 SER A C 1
ATOM 3411 O O . SER A 1 448 ? -6.487 19.216 22.492 1.00 86.88 448 SER A O 1
ATOM 3413 N N . TYR A 1 449 ? -5.608 17.283 21.767 1.00 88.62 449 TYR A N 1
ATOM 3414 C CA . TYR A 1 449 ? -6.087 16.491 22.905 1.00 88.62 449 TYR A CA 1
ATOM 3415 C C . TYR A 1 449 ? -5.180 15.297 23.235 1.00 88.62 449 TYR A C 1
ATOM 3417 O O . TYR A 1 449 ? -4.429 14.780 22.401 1.00 88.62 449 TYR A O 1
ATOM 3425 N N . ARG A 1 450 ? -5.260 14.841 24.486 1.00 91.19 450 ARG A N 1
ATOM 3426 C CA . ARG A 1 450 ? -4.617 13.627 24.999 1.00 91.19 450 ARG A CA 1
ATOM 3427 C C . ARG A 1 450 ? -5.601 12.919 25.921 1.00 91.19 450 ARG A C 1
ATOM 3429 O O . ARG A 1 450 ? -6.302 13.578 26.684 1.00 91.19 450 ARG A O 1
ATOM 3436 N N . SER A 1 451 ? -5.630 11.599 25.872 1.00 92.56 451 SER A N 1
ATOM 3437 C CA . SER A 1 451 ? -6.500 10.776 26.708 1.00 92.56 451 SER A CA 1
ATOM 3438 C C . SER A 1 451 ? -5.825 9.441 27.011 1.00 92.56 451 SER A C 1
ATOM 3440 O O . SER A 1 451 ? -5.050 8.923 26.209 1.00 92.56 451 SER A O 1
ATOM 3442 N N . ARG A 1 452 ? -6.123 8.863 28.172 1.00 91.56 452 ARG A N 1
ATOM 3443 C CA . ARG A 1 452 ? -5.698 7.517 28.566 1.00 91.56 452 ARG A CA 1
ATOM 3444 C C . ARG A 1 452 ? -6.847 6.866 29.318 1.00 91.56 452 ARG A C 1
ATOM 3446 O O . ARG A 1 452 ? -7.518 7.553 30.089 1.00 91.56 452 ARG A O 1
ATOM 3453 N N . VAL A 1 453 ? -7.068 5.593 29.032 1.00 87.81 453 VAL A N 1
ATOM 3454 C CA . VAL A 1 453 ? -7.991 4.719 29.755 1.00 87.81 453 VAL A CA 1
ATOM 3455 C C . VAL A 1 453 ? -7.163 3.612 30.356 1.00 87.81 453 VAL A C 1
ATOM 3457 O O . VAL A 1 453 ? -6.308 3.083 29.600 1.00 87.81 453 VAL A O 1
#

Nearest PDB structures (foldseek):
  4gdn-assembly3_C  TM=6.765E-01  e=3.847E-07  Staphylococcus aureus subsp. aureus N315
  7v21-assembly1_B  TM=7.204E-01  e=2.935E-06  Homo sapiens
  7v21-assembly1_D  TM=7.197E-01  e=2.630E-06  Homo sapiens
  7ulw-assembly1_A  TM=7.569E-01  e=6.691E-06  Homo sapiens
  7v21-assembly1_C  TM=6.368E-01  e=1.702E-05  Homo sapiens

Secondary structure (DSSP, 8-state):
-PPPBEE-TTHHIIIIIHHHHHHHHHHTT--TTT-BSSSTTSTTTTTTHHHHHHHHHHTSSEEEEEE-GGG-EEEEETTSEEEEEBTTBTTTT-S-EE----TT--TTTEEEEEE-TTS-EEEEETTSEEEEEBTTBTT-SSSSPPEE-B-GGG--GGGEEEEEE-TTT--EEEEETTSEEEEE-SSBTTTT---EE-BPP-----SSS----GGGTTEEEEEE-TTS-EEEEETTTEEEEEETTEEEEEEEEEE-B-SS-PPP-GGGG-BHHHHHTT-SS--B---HHHHHHHHT--GGG--HHHHHHHHHHH---SS-TTSS---BHHHHHHHHHHHHHHHSS-HHHHHHHHHHHTT-TTTSEEPPSS--TTBPPEEEE-TTS-EEEEPPPP-SS-HHHH-EEE-HHHHHHHHHHHHHHS-HHHHHTTT-EEETTTEEE-EEEETTEEEE-

Mean predicted aligned error: 7.27 Å

Sequence (453 aa):
TQHTRSPIGSNSKAVVTGPTTVELVKSLGMDPQTSKIYGPDGLLGTQYDEDIWAVNARYGHIAGTAIGPGDVSHIWYRDGTMATGSTGDFTKNGAAVAYSLPEGKTPDDIVDLAIDSFGLVYAFYQDQTYSVGTPTEPGLLYSEDVYQYQVPGGQGGSTLVGVAFAKSDNDVYAWFEDGTVSSGTVEDFSAGNNISTYTTPVDFKFGQHGQLPIRRYAMVGVGIAENDRVYYWYGDNKRSSGTSRDLDKYRALQDVKVHGSPKKILHYAITLQHLLNHKSGFRGSGCDNCAKTMFGLADDELTYKHIHKHFLRKSPLANVPGGQSAYSNHNFGMMTLIVEALTWQSFADVADMYIADKGAQGKVIPRPNPLTDQDSITYTQAGNGWLSPYELDPVTQGLAAGGYSAAAEDVLLITNALMDEYTFDEMDAMGWVGNSGEELAHSGSGDSYRSRV